Protein AF-0000000072985919 (afdb_homodimer)

Secondary structure (DSSP, 8-state):
-HHHHHHHHTTPPP-B-S--EEEEEEEEEEE-TTS-EEEEEEEEPTT-SSSTT-EE-SEEEPPTT--HHHHHHHHHHHHHT--GGGEEEEEE--BEE-TTSEEEEEEEEEE-S------TTTEEEEEEEEHHHHHH-PPEEEEEEEEEE--TT--GGGSTTGGG-----EEEEEEEEEETTEEEEHHHHHHHHHHHHHHHHHHTTT-/-HHHHHHHHTTPPP-B-S--EEEEEEEEEEE-TTS-EEEEEEEEPTT-SSSTT-EE-SEEEPPTT--HHHHHHHHHHHHHT--GGGEEEEEE--BEE-TTSEEEEEEEEEE-S------TTTEEEEEEEEHHHHHH-PPEEEEEEEEEE--TT--GGGSTTGGG-----EEEEEEEEEETTEEEEHHHHHHHHHHHHHHHHHHTTT-

Sequence (414 aa):
MINDIKKIFENRENGILGNHERSAVVLFLCEDSKGELYIIFEVRALHLDHQPGDISLPGGKIEKNESPQQAATRESLEELNVDLENISIIGAMDCYVTPYNKIIYPFVGLIKDIDIKPNKDEVNHVFKVPLKFFMENEPKCYEVNIVSEFPEDFPYHLIIGGKDYNFSKGNLKQYFYQYNGYVIWGFTALIVKSFIEELKSKINNENMINDIKKIFENRENGILGNHERSAVVLFLCEDSKGELYIIFEVRALHLDHQPGDISLPGGKIEKNESPQQAATRESLEELNVDLENISIIGAMDCYVTPYNKIIYPFVGLIKDIDIKPNKDEVNHVFKVPLKFFMENEPKCYEVNIVSEFPEDFPYHLIIGGKDYNFSKGNLKQYFYQYNGYVIWGFTALIVKSFIEELKSKINNEN

InterPro domains:
  IPR000086 NUDIX hydrolase domain [PF00293] (22-126)
  IPR000086 NUDIX hydrolase domain [PS51462] (20-152)
  IPR015797 NUDIX hydrolase-like domain superfamily [SSF55811] (22-192)
  IPR020084 NUDIX hydrolase, conserved site [PS00893] (60-81)
  IPR045121 Coenzyme A pyrophosphatase [PTHR12992] (19-197)
  IPR045121 Coenzyme A pyrophosphatase [cd03426] (22-195)

Solvent-accessible surface area (backbone atoms only — not comparable to full-atom values): 22185 Å² total; per-residue (Å²): 107,67,66,59,51,43,67,61,25,52,78,45,84,63,54,70,53,76,83,58,51,48,30,10,27,32,52,30,34,28,49,51,96,87,66,51,49,24,38,49,36,30,26,27,17,70,84,44,87,72,64,40,52,41,46,35,53,43,35,38,69,45,55,91,96,47,52,56,67,55,23,18,51,51,32,31,33,57,44,38,54,51,59,73,87,44,47,46,78,51,26,53,45,44,26,37,72,49,58,43,40,33,34,40,42,37,26,37,25,40,32,62,77,62,91,74,60,46,32,62,90,57,22,61,47,72,52,72,45,51,46,63,55,60,74,73,44,81,56,51,76,46,68,24,37,30,40,74,46,71,47,91,80,56,66,38,88,70,41,78,62,32,89,69,40,86,73,80,57,20,70,42,81,37,27,39,40,77,55,98,88,43,57,38,36,48,72,46,28,46,53,51,51,51,50,48,51,53,48,52,60,55,53,52,69,72,100,108,67,66,59,51,41,66,62,24,52,80,46,84,62,53,70,52,78,83,58,53,47,32,9,27,34,51,30,34,28,52,49,97,85,66,50,47,23,38,49,37,30,28,28,16,68,84,44,87,74,66,39,53,40,45,34,52,44,34,38,68,46,55,90,97,48,52,56,67,55,24,18,49,51,32,31,34,57,42,39,52,52,60,74,89,42,46,45,76,49,25,52,46,44,26,36,73,49,60,43,40,33,34,41,40,37,26,36,26,40,32,61,76,63,92,75,58,47,32,62,90,57,22,61,47,72,51,70,46,52,45,62,55,60,75,74,42,82,57,51,76,46,68,25,39,30,41,76,47,71,47,93,82,57,66,38,89,70,40,77,64,31,88,69,42,87,71,82,58,20,71,43,79,37,26,40,40,76,55,96,88,42,58,36,35,48,71,47,28,45,53,52,50,52,52,48,50,53,48,51,57,53,54,54,68,73,98

Nearest PDB structures (foldseek):
  5t3p-assembly1_A  TM=7.786E-01  e=2.563E-15  Homo sapiens
  5qhg-assembly1_A  TM=8.136E-01  e=5.322E-14  Homo sapiens
  7ww5-assembly1_A  TM=6.938E-01  e=7.040E-08  Escherichia coli
  3grn-assembly1_A  TM=6.840E-01  e=2.605E-07  Methanosarcina mazei
  3gwy-assembly1_B  TM=6.407E-01  e=1.172E-05  Bacteroides fragilis NCTC 9343

Structure (mmCIF, N/CA/C/O backbone):
data_AF-0000000072985919-model_v1
#
loop_
_entity.id
_entity.type
_entity.pdbx_description
1 polymer 'Phosphohydrolase (MutT family protein)'
#
loop_
_atom_site.group_PDB
_atom_site.id
_atom_site.type_symbol
_atom_site.label_atom_id
_atom_site.label_alt_id
_atom_site.label_comp_id
_atom_site.label_asym_id
_atom_site.label_entity_id
_atom_site.label_seq_id
_atom_site.pdbx_PDB_ins_code
_atom_site.Cartn_x
_atom_site.Cartn_y
_atom_site.Cartn_z
_atom_site.occupancy
_atom_site.B_iso_or_equiv
_atom_site.auth_seq_id
_atom_site.auth_comp_id
_atom_site.auth_asym_id
_atom_site.auth_atom_id
_atom_site.pdbx_PDB_model_num
ATOM 1 N N . MET A 1 1 ? -18.359 26.969 3.893 1 87.31 1 MET A N 1
ATOM 2 C CA . MET A 1 1 ? -17.125 26.234 3.666 1 87.31 1 MET A CA 1
ATOM 3 C C . MET A 1 1 ? -17.062 24.969 4.527 1 87.31 1 MET A C 1
ATOM 5 O O . MET A 1 1 ? -16.984 23.859 4.004 1 87.31 1 MET A O 1
ATOM 9 N N . ILE A 1 2 ? -17.422 25.078 5.809 1 89.31 2 ILE A N 1
ATOM 10 C CA . ILE A 1 2 ? -17.359 23.938 6.703 1 89.31 2 ILE A CA 1
ATOM 11 C C . ILE A 1 2 ? -18.438 22.922 6.316 1 89.31 2 ILE A C 1
ATOM 13 O O . ILE A 1 2 ? -18.188 21.703 6.32 1 89.31 2 ILE A O 1
ATOM 17 N N . ASN A 1 3 ? -19.547 23.438 5.98 1 90.12 3 ASN A N 1
ATOM 18 C CA . ASN A 1 3 ? -20.641 22.547 5.574 1 90.12 3 ASN A CA 1
ATOM 19 C C . ASN A 1 3 ? -20.297 21.797 4.293 1 90.12 3 ASN A C 1
ATOM 21 O O . ASN A 1 3 ? -20.656 20.625 4.145 1 90.12 3 ASN A O 1
ATOM 25 N N . ASP A 1 4 ? -19.688 22.5 3.393 1 90.75 4 ASP A N 1
ATOM 26 C CA . ASP A 1 4 ? -19.234 21.875 2.156 1 90.75 4 ASP A CA 1
ATOM 27 C C . ASP A 1 4 ? -18.219 20.766 2.438 1 90.75 4 ASP A C 1
ATOM 29 O O . ASP A 1 4 ? -18.281 19.688 1.84 1 90.75 4 ASP A O 1
ATOM 33 N N . ILE A 1 5 ? -17.344 21.062 3.365 1 94.06 5 ILE A N 1
ATOM 34 C CA . ILE A 1 5 ? -16.297 20.109 3.729 1 94.06 5 ILE A CA 1
ATOM 35 C C . ILE A 1 5 ? -16.922 18.875 4.371 1 94.06 5 ILE A C 1
ATOM 37 O O . ILE A 1 5 ? -16.547 17.75 4.051 1 94.06 5 ILE A O 1
ATOM 41 N N . LYS A 1 6 ? -17.922 19.078 5.246 1 93.75 6 LYS A N 1
ATOM 42 C CA . LYS A 1 6 ? -18.641 17.969 5.871 1 93.75 6 LYS A CA 1
ATOM 43 C C . LYS A 1 6 ? -19.328 17.109 4.824 1 93.75 6 LYS A C 1
ATOM 45 O O . LYS A 1 6 ? -19.234 15.875 4.879 1 93.75 6 LYS A O 1
ATOM 50 N N . LYS A 1 7 ? -19.891 17.734 3.9 1 92 7 LYS A N 1
ATOM 51 C CA . LYS A 1 7 ? -20.594 17.016 2.84 1 92 7 LYS A CA 1
ATOM 52 C C . LYS A 1 7 ? -19.625 16.141 2.029 1 92 7 LYS A C 1
ATOM 54 O O . LYS A 1 7 ? -19.984 15.047 1.605 1 92 7 LYS A O 1
ATOM 59 N N . ILE A 1 8 ? -18.469 16.641 1.835 1 92.12 8 ILE A N 1
ATOM 60 C CA . ILE A 1 8 ? -17.484 15.977 0.984 1 92.12 8 ILE A CA 1
ATOM 61 C C . ILE A 1 8 ? -16.906 14.773 1.713 1 92.12 8 ILE A C 1
ATOM 63 O O . ILE A 1 8 ? -16.688 13.719 1.108 1 92.12 8 ILE A O 1
ATOM 67 N N . PHE A 1 9 ? -16.719 14.773 3.066 1 94.06 9 PHE A N 1
ATOM 68 C CA . PHE A 1 9 ? -15.852 13.797 3.723 1 94.06 9 PHE A CA 1
ATOM 69 C C . PHE A 1 9 ? -16.656 12.93 4.691 1 94.06 9 PHE A C 1
ATOM 71 O O . PHE A 1 9 ? -16.172 11.883 5.129 1 94.06 9 PHE A O 1
ATOM 78 N N . GLU A 1 10 ? -17.781 13.25 5.219 1 90.06 10 GLU A N 1
ATOM 79 C CA . GLU A 1 10 ? -18.547 12.523 6.23 1 90.06 10 GLU A CA 1
ATOM 80 C C . GLU A 1 10 ? -18.891 11.117 5.754 1 90.06 10 GLU A C 1
ATOM 82 O O . GLU A 1 10 ? -18.812 10.156 6.523 1 90.06 10 GLU A O 1
ATOM 87 N N . ASN A 1 11 ? -19.281 10.891 4.535 1 84 11 ASN A N 1
ATOM 88 C CA . ASN A 1 11 ? -19.719 9.578 4.07 1 84 11 ASN A CA 1
ATOM 89 C C . ASN A 1 11 ? -18.984 9.164 2.793 1 84 11 ASN A C 1
ATOM 91 O O . ASN A 1 11 ? -19.547 8.453 1.959 1 84 11 ASN A O 1
ATOM 95 N N . ARG A 1 12 ? -17.859 9.578 2.84 1 85.19 12 ARG A N 1
ATOM 96 C CA . ARG A 1 12 ? -17.109 9.336 1.621 1 85.19 12 ARG A CA 1
ATOM 97 C C . ARG A 1 12 ? -16.469 7.945 1.639 1 85.19 12 ARG A C 1
ATOM 99 O O . ARG A 1 12 ? -15.984 7.492 2.676 1 85.19 12 ARG A O 1
ATOM 106 N N . GLU A 1 13 ? -16.656 7.184 0.578 1 84.25 13 GLU A N 1
ATOM 107 C CA . GLU A 1 13 ? -15.867 5.973 0.402 1 84.25 13 GLU A CA 1
ATOM 108 C C . GLU A 1 13 ? -14.406 6.305 0.142 1 84.25 13 GLU A C 1
ATOM 110 O O . GLU A 1 13 ? -14.086 7.082 -0.761 1 84.25 1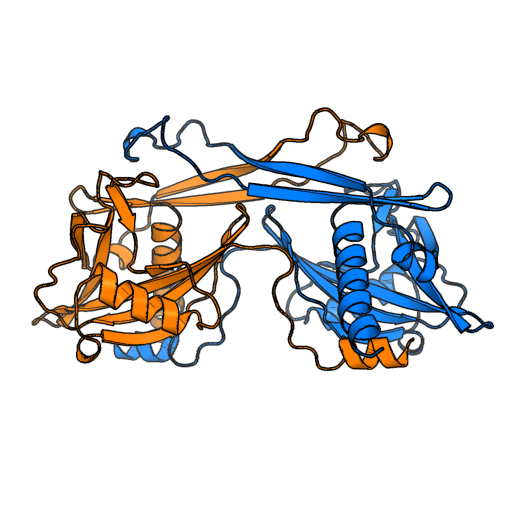3 GLU A O 1
ATOM 115 N N . ASN A 1 14 ? -13.578 5.77 0.974 1 87.62 14 ASN A N 1
ATOM 116 C CA . ASN A 1 14 ? -12.156 6.098 0.881 1 87.62 14 ASN A CA 1
ATOM 117 C C . ASN A 1 14 ? -11.406 5.098 0.012 1 87.62 14 ASN A C 1
ATOM 119 O O . ASN A 1 14 ? -11.773 3.922 -0.046 1 87.62 14 ASN A O 1
ATOM 123 N N . GLY A 1 15 ? -10.516 5.586 -0.726 1 93.62 15 GLY A N 1
ATOM 124 C CA . GLY A 1 15 ? -9.656 4.781 -1.573 1 93.62 15 GLY A CA 1
ATOM 125 C C . GLY A 1 15 ? -8.18 4.969 -1.269 1 93.62 15 GLY A C 1
ATOM 126 O O . GLY A 1 15 ? -7.797 5.172 -0.114 1 93.62 15 GLY A O 1
ATOM 127 N N . ILE A 1 16 ? -7.379 4.668 -2.236 1 95.75 16 ILE A N 1
ATOM 128 C CA . ILE A 1 16 ? -5.934 4.809 -2.127 1 95.75 16 ILE A CA 1
ATOM 129 C C . ILE A 1 16 ? -5.477 6.066 -2.859 1 95.75 16 ILE A C 1
ATOM 131 O O . ILE A 1 16 ? -5.824 6.277 -4.023 1 95.75 16 ILE A O 1
ATOM 135 N N . LEU A 1 17 ? -4.758 6.91 -2.158 1 95.56 17 LEU A N 1
ATOM 136 C CA . LEU A 1 17 ? -4.254 8.164 -2.707 1 95.56 17 LEU A CA 1
ATOM 137 C C . LEU A 1 17 ? -3.172 7.91 -3.75 1 95.56 17 LEU A C 1
ATOM 139 O O . LEU A 1 17 ? -2.385 6.969 -3.617 1 95.56 17 LEU A O 1
ATOM 143 N N . GLY A 1 18 ? -3.129 8.82 -4.766 1 93.06 18 GLY A N 1
ATOM 144 C CA . GLY A 1 18 ? -2.07 8.773 -5.762 1 93.06 18 GLY A CA 1
ATOM 145 C C . GLY A 1 18 ? -2.555 8.328 -7.129 1 93.06 18 GLY A C 1
ATOM 146 O O . GLY A 1 18 ? -3.678 7.84 -7.266 1 93.06 18 GLY A O 1
ATOM 147 N N . ASN A 1 19 ? -1.732 8.547 -8.102 1 93.06 19 ASN A N 1
ATOM 148 C CA . ASN A 1 19 ? -1.993 8.094 -9.461 1 93.06 19 ASN A CA 1
ATOM 149 C C . ASN A 1 19 ? -1.329 6.746 -9.734 1 93.06 19 ASN A C 1
ATOM 151 O O . ASN A 1 19 ? -0.104 6.66 -9.836 1 93.06 19 ASN A O 1
ATOM 155 N N . HIS A 1 20 ? -2.148 5.723 -9.852 1 96.88 20 HIS A N 1
ATOM 156 C CA . HIS A 1 20 ? -1.635 4.367 -10.039 1 96.88 20 HIS A CA 1
ATOM 157 C C . HIS A 1 20 ? -2.174 3.75 -11.328 1 96.88 20 HIS A C 1
ATOM 159 O O . HIS A 1 20 ? -3.34 3.949 -11.672 1 96.88 20 HIS A O 1
ATOM 165 N N . GLU A 1 21 ? -1.284 3.074 -12.039 1 97.06 21 GLU A N 1
ATOM 166 C CA . GLU A 1 21 ? -1.782 2.1 -13.008 1 97.06 21 GLU A CA 1
ATOM 167 C C . GLU A 1 21 ? -2.42 0.904 -12.305 1 97.06 21 GLU A C 1
ATOM 169 O O . GLU A 1 21 ? -1.917 0.437 -11.281 1 97.06 21 GLU A O 1
ATOM 174 N N . ARG A 1 22 ? -3.518 0.485 -12.844 1 97.88 22 ARG A N 1
ATOM 175 C CA . ARG A 1 22 ? -4.242 -0.608 -12.203 1 97.88 22 ARG A CA 1
ATOM 176 C C . ARG A 1 22 ? -4.316 -1.826 -13.117 1 97.88 22 ARG A C 1
ATOM 178 O O . ARG A 1 22 ? -4.586 -1.694 -14.312 1 97.88 22 ARG A O 1
ATOM 185 N N . SER A 1 23 ? -4.023 -2.975 -12.539 1 98.19 23 SER A N 1
ATOM 186 C CA . SER A 1 23 ? -4.125 -4.242 -13.258 1 98.19 23 SER A CA 1
ATOM 187 C C . SER A 1 23 ? -4.836 -5.297 -12.414 1 98.19 23 SER A C 1
ATOM 189 O O . SER A 1 23 ? -4.879 -5.191 -11.188 1 98.19 23 SER A O 1
ATOM 191 N N . ALA A 1 24 ? -5.43 -6.223 -13.062 1 98.5 24 ALA A N 1
ATOM 192 C CA . ALA A 1 24 ? -6.082 -7.359 -12.406 1 98.5 24 ALA A CA 1
ATOM 193 C C . ALA A 1 24 ? -5.562 -8.68 -12.961 1 98.5 24 ALA A C 1
ATOM 195 O O . ALA A 1 24 ? -5.309 -8.797 -14.164 1 98.5 24 ALA A O 1
ATOM 196 N N . VAL A 1 25 ? -5.395 -9.648 -12.016 1 98.62 25 VAL A N 1
ATOM 197 C CA . VAL A 1 25 ? -4.898 -10.961 -12.414 1 98.62 25 VAL A CA 1
ATOM 198 C C . VAL A 1 25 ? -5.73 -12.055 -11.742 1 98.62 25 VAL A C 1
ATOM 200 O O . VAL A 1 25 ? -6.422 -11.797 -10.758 1 98.62 25 VAL A O 1
ATOM 203 N N . VAL A 1 26 ? -5.684 -13.25 -12.281 1 98.75 26 VAL A N 1
ATOM 204 C CA . VAL A 1 26 ? -6.434 -14.359 -11.703 1 98.75 26 VAL A CA 1
ATOM 205 C C . VAL A 1 26 ? -5.504 -15.555 -11.484 1 98.75 26 VAL A C 1
ATOM 207 O O . VAL A 1 26 ? -4.816 -15.992 -12.414 1 98.75 26 VAL A O 1
ATOM 210 N N . LEU A 1 27 ? -5.375 -15.93 -10.25 1 98.62 27 LEU A N 1
ATOM 211 C CA . LEU A 1 27 ? -4.797 -17.234 -9.938 1 98.62 27 LEU A CA 1
ATOM 212 C C . LEU A 1 27 ? -5.801 -18.359 -10.203 1 98.62 27 LEU A C 1
ATOM 214 O O . LEU A 1 27 ? -6.645 -18.641 -9.352 1 98.62 27 LEU A O 1
ATOM 218 N N . PHE A 1 28 ? -5.703 -19.016 -11.367 1 98.44 28 PHE A N 1
ATOM 219 C CA . PHE A 1 28 ? -6.645 -20.062 -11.75 1 98.44 28 PHE A CA 1
ATOM 220 C C . PHE A 1 28 ? -6.203 -21.406 -11.195 1 98.44 28 PHE A C 1
ATOM 222 O O . PHE A 1 28 ? -5.066 -21.828 -11.414 1 98.44 28 PHE A O 1
ATOM 229 N N . LEU A 1 29 ? -7.098 -22.047 -10.562 1 98 29 LEU A N 1
ATOM 230 C CA . LEU A 1 29 ? -6.938 -23.438 -10.148 1 98 29 LEU A CA 1
ATOM 231 C C . LEU A 1 29 ? -7.648 -24.375 -11.117 1 98 29 LEU A C 1
ATOM 233 O O . LEU A 1 29 ? -8.75 -24.078 -11.594 1 98 29 LEU A O 1
ATOM 237 N N . CYS A 1 30 ? -7.027 -25.391 -11.422 1 96.69 30 CYS A N 1
ATOM 238 C CA . CYS A 1 30 ? -7.633 -26.453 -12.219 1 96.69 30 CYS A CA 1
ATOM 239 C C . CYS A 1 30 ? -7.441 -27.812 -11.547 1 96.69 30 CYS A C 1
ATOM 241 O O . CYS A 1 30 ? -6.375 -28.094 -11.008 1 96.69 30 CYS A O 1
ATOM 243 N N . GLU A 1 31 ? -8.438 -28.547 -11.539 1 94.19 31 GLU A N 1
ATOM 244 C CA . GLU A 1 31 ? -8.406 -29.891 -10.961 1 94.19 31 GLU A CA 1
ATOM 245 C C . GLU A 1 31 ? -8.32 -30.953 -12.047 1 94.19 31 GLU A C 1
ATOM 247 O O . GLU A 1 31 ? -9.086 -30.938 -13.016 1 94.19 31 GLU A O 1
ATOM 252 N N . ASP A 1 32 ? -7.379 -31.859 -11.883 1 91.44 32 ASP A N 1
ATOM 253 C CA . ASP A 1 32 ? -7.285 -32.938 -12.867 1 91.44 32 ASP A CA 1
ATOM 254 C C . ASP A 1 32 ? -8.242 -34.062 -12.531 1 91.44 32 ASP A C 1
ATOM 256 O O . ASP A 1 32 ? -9.062 -33.969 -11.617 1 91.44 32 ASP A O 1
ATOM 260 N N . SER A 1 33 ? -8.172 -35.156 -13.312 1 90.19 33 SER A N 1
ATOM 261 C CA . SER A 1 33 ? -9.109 -36.281 -13.188 1 90.19 33 SER A CA 1
ATOM 262 C C . SER A 1 33 ? -8.914 -37 -11.867 1 90.19 33 SER A C 1
ATOM 264 O O . SER A 1 33 ? -9.82 -37.688 -11.398 1 90.19 33 SER A O 1
ATOM 266 N N . LYS A 1 34 ? -7.711 -36.938 -11.227 1 92.19 34 LYS A N 1
ATOM 267 C CA . LYS A 1 34 ? -7.406 -37.625 -9.977 1 92.19 34 LYS A CA 1
ATOM 268 C C . LYS A 1 34 ? -7.707 -36.719 -8.773 1 92.19 34 LYS A C 1
ATOM 270 O O . LYS A 1 34 ? -7.48 -37.125 -7.625 1 92.19 34 LYS A O 1
ATOM 275 N N . GLY A 1 35 ? -8.148 -35.531 -9.078 1 90.81 35 GLY A N 1
ATOM 276 C CA . GLY A 1 35 ? -8.5 -34.625 -7.996 1 90.81 35 GLY A CA 1
ATOM 277 C C . GLY A 1 35 ? -7.352 -33.719 -7.547 1 90.81 35 GLY A C 1
ATOM 278 O O . GLY A 1 35 ? -7.469 -33 -6.562 1 90.81 35 GLY A O 1
ATOM 279 N N . GLU A 1 36 ? -6.242 -33.812 -8.25 1 94.5 36 GLU A N 1
ATOM 280 C CA . GLU A 1 36 ? -5.098 -32.969 -7.926 1 94.5 36 GLU A CA 1
ATOM 281 C C . GLU A 1 36 ? -5.289 -31.562 -8.453 1 94.5 36 GLU A C 1
ATOM 283 O O . GLU A 1 36 ? -5.766 -31.359 -9.57 1 94.5 36 GLU A O 1
ATOM 288 N N . LEU A 1 37 ? -4.988 -30.562 -7.59 1 96.94 37 LEU A N 1
ATOM 289 C CA . LEU A 1 37 ? -5.16 -29.156 -7.957 1 96.94 37 LEU A CA 1
ATOM 290 C C . LEU A 1 37 ? -3.859 -28.578 -8.508 1 96.94 37 LEU A C 1
ATOM 292 O O . LEU A 1 37 ? -2.777 -28.875 -7.992 1 96.94 37 LEU A O 1
ATOM 296 N N . TYR A 1 38 ? -3.965 -27.797 -9.562 1 98 38 TYR A N 1
ATOM 297 C CA . TYR A 1 38 ? -2.844 -27.109 -10.195 1 98 38 TYR A CA 1
ATOM 298 C C . TYR A 1 38 ? -3.123 -25.609 -10.312 1 98 38 TYR A C 1
ATOM 300 O O . TYR A 1 38 ? -4.281 -25.188 -10.336 1 98 38 TYR A O 1
ATOM 308 N N . ILE A 1 39 ? -2.109 -24.766 -10.305 1 98.5 39 ILE A N 1
ATOM 309 C CA . ILE A 1 39 ? -2.193 -23.359 -10.664 1 98.5 39 ILE A CA 1
ATOM 310 C C . ILE A 1 39 ? -1.722 -23.156 -12.102 1 98.5 39 ILE A C 1
ATOM 312 O O . ILE A 1 39 ? -0.691 -23.703 -12.5 1 98.5 39 ILE A O 1
ATOM 316 N N . ILE A 1 40 ? -2.428 -22.375 -12.883 1 98 40 ILE A N 1
ATOM 317 C CA . ILE A 1 40 ? -2.105 -22.141 -14.281 1 98 40 ILE A CA 1
ATOM 318 C C . ILE A 1 40 ? -1.254 -20.875 -14.406 1 98 40 ILE A C 1
ATOM 320 O O . ILE A 1 40 ? -1.564 -19.844 -13.805 1 98 40 ILE A O 1
ATOM 324 N N . PHE A 1 41 ? -0.17 -20.969 -15.219 1 98.44 41 PHE A N 1
ATOM 325 C CA . PHE A 1 41 ? 0.708 -19.844 -15.492 1 98.44 41 PHE A CA 1
ATOM 326 C C . PHE A 1 41 ? 0.851 -19.625 -17 1 98.44 41 PHE A C 1
ATOM 328 O O . PHE A 1 41 ? 0.625 -20.547 -17.781 1 98.44 41 PHE A O 1
ATOM 335 N N . GLU A 1 42 ? 1.134 -18.406 -17.312 1 97.81 42 GLU A N 1
ATOM 336 C CA . GLU A 1 42 ? 1.448 -18.031 -18.703 1 97.81 42 GLU A CA 1
ATOM 337 C C . GLU A 1 42 ? 2.904 -17.609 -18.828 1 97.81 42 GLU A C 1
ATOM 339 O O . GLU A 1 42 ? 3.451 -16.953 -17.938 1 97.81 42 GLU A O 1
ATOM 344 N N . VAL A 1 43 ? 3.557 -17.984 -19.938 1 96.62 43 VAL A N 1
ATOM 345 C CA . VAL A 1 43 ? 4.836 -17.406 -20.344 1 96.62 43 VAL A CA 1
ATOM 346 C C . VAL A 1 43 ? 4.602 -16.328 -21.406 1 96.62 43 VAL A C 1
ATOM 348 O O . VAL A 1 43 ? 4.02 -16.609 -22.453 1 96.62 43 VAL A O 1
ATOM 351 N N . ARG A 1 44 ? 4.992 -15.117 -21.031 1 93.38 44 ARG A N 1
ATOM 352 C CA . ARG A 1 44 ? 4.781 -14.008 -21.953 1 93.38 44 ARG A CA 1
ATOM 353 C C . ARG A 1 44 ? 5.562 -14.211 -23.25 1 93.38 44 ARG A C 1
ATOM 355 O O . ARG A 1 44 ? 6.688 -14.727 -23.219 1 93.38 44 ARG A O 1
ATOM 362 N N . ALA A 1 45 ? 4.957 -13.758 -24.328 1 89.12 45 ALA A N 1
ATOM 363 C CA . ALA A 1 45 ? 5.609 -13.906 -25.625 1 89.12 45 ALA A CA 1
ATOM 364 C C . ALA A 1 45 ? 6.953 -13.188 -25.656 1 89.12 45 ALA A C 1
ATOM 366 O O . ALA A 1 45 ? 7.117 -12.148 -25.016 1 89.12 45 ALA A O 1
ATOM 367 N N . LEU A 1 46 ? 7.863 -13.68 -26.422 1 85.25 46 LEU A N 1
ATOM 368 C CA . LEU A 1 46 ? 9.242 -13.219 -26.422 1 85.25 46 LEU A CA 1
ATOM 369 C C . LEU A 1 46 ? 9.375 -11.906 -27.188 1 85.25 46 LEU A C 1
ATOM 371 O O . LEU A 1 46 ? 10.344 -11.172 -27.016 1 85.25 46 LEU A O 1
ATOM 375 N N . HIS A 1 47 ? 8.391 -11.625 -28.031 1 84.25 47 HIS A N 1
ATOM 376 C CA . HIS A 1 47 ? 8.492 -10.445 -28.891 1 84.25 47 HIS A CA 1
ATOM 377 C C . HIS A 1 47 ? 7.957 -9.203 -28.188 1 84.25 47 HIS A C 1
ATOM 379 O O . HIS A 1 47 ? 8.07 -8.086 -28.703 1 84.25 47 HIS A O 1
ATOM 385 N N . LEU A 1 48 ? 7.434 -9.453 -27.078 1 81.5 48 LEU A N 1
ATOM 386 C CA . LEU A 1 48 ? 6.875 -8.32 -26.344 1 81.5 48 LEU A CA 1
ATOM 387 C C . LEU A 1 48 ? 7.98 -7.402 -25.844 1 81.5 48 LEU A C 1
ATOM 389 O O . LEU A 1 48 ? 9.078 -7.859 -25.516 1 81.5 48 LEU A O 1
ATOM 393 N N . ASP A 1 49 ? 7.641 -6.203 -25.75 1 75 49 ASP A N 1
ATOM 394 C CA . ASP A 1 49 ? 8.594 -5.188 -25.312 1 75 49 ASP A CA 1
ATOM 395 C C . ASP A 1 49 ? 8.789 -5.238 -23.797 1 75 49 ASP A C 1
ATOM 397 O O . ASP A 1 49 ? 9.898 -5.016 -23.312 1 75 49 ASP A O 1
ATOM 401 N N . HIS A 1 50 ? 7.738 -5.547 -23.188 1 78.12 50 HIS A N 1
ATOM 402 C CA . HIS A 1 50 ? 7.805 -5.504 -21.734 1 78.12 50 HIS A CA 1
ATOM 403 C C . HIS A 1 50 ? 7.797 -6.91 -21.141 1 78.12 50 HIS A C 1
ATOM 405 O O . HIS A 1 50 ? 6.852 -7.672 -21.359 1 78.12 50 HIS A O 1
ATOM 411 N N . GLN A 1 51 ? 8.891 -7.289 -20.422 1 85.38 51 GLN A N 1
ATOM 412 C CA . GLN A 1 51 ? 9.062 -8.531 -19.672 1 85.38 51 GLN A CA 1
ATOM 413 C C . GLN A 1 51 ? 8.867 -9.75 -20.578 1 85.38 51 GLN A C 1
ATOM 415 O O . GLN A 1 51 ? 8.078 -10.641 -20.25 1 85.38 51 GLN A O 1
ATOM 420 N N . PRO A 1 52 ? 9.656 -9.805 -21.625 1 85 52 PRO A N 1
ATOM 421 C CA . PRO A 1 52 ? 9.555 -10.961 -22.516 1 85 52 PRO A CA 1
ATOM 422 C C . PRO A 1 52 ? 9.953 -12.266 -21.828 1 85 52 PRO A C 1
ATOM 424 O O . PRO A 1 52 ? 11.016 -12.344 -21.219 1 85 52 PRO A O 1
ATOM 427 N N . GLY A 1 53 ? 9.039 -13.211 -21.938 1 90.38 53 GLY A N 1
ATOM 428 C CA . GLY A 1 53 ? 9.352 -14.547 -21.438 1 90.38 53 GLY A CA 1
ATOM 429 C C . GLY A 1 53 ? 9.102 -14.703 -19.953 1 90.38 53 GLY A C 1
ATOM 430 O O . GLY A 1 53 ? 9.258 -15.789 -19.406 1 90.38 53 GLY A O 1
ATOM 431 N N . ASP A 1 54 ? 8.734 -13.602 -19.328 1 94 54 ASP A N 1
ATOM 432 C CA . ASP A 1 54 ? 8.414 -13.688 -17.906 1 94 54 ASP A CA 1
ATOM 433 C C . ASP A 1 54 ? 7.184 -14.555 -17.672 1 94 54 ASP A C 1
ATOM 435 O O . ASP A 1 54 ? 6.301 -14.641 -18.531 1 94 54 ASP A O 1
ATOM 439 N N . ILE A 1 55 ? 7.16 -15.25 -16.625 1 97.38 55 ILE A N 1
ATOM 440 C CA . ILE A 1 55 ? 6.012 -16.047 -16.219 1 97.38 55 ILE A CA 1
ATOM 441 C C . ILE A 1 55 ? 5.02 -15.18 -15.445 1 97.38 55 ILE A C 1
ATOM 443 O O . ILE A 1 55 ? 5.414 -14.375 -14.594 1 97.38 55 ILE A O 1
ATOM 447 N N . SER A 1 56 ? 3.76 -15.281 -15.773 1 97.69 56 SER A N 1
ATOM 448 C CA . SER A 1 56 ? 2.744 -14.453 -15.125 1 97.69 56 SER A CA 1
ATOM 449 C C . SER A 1 56 ? 1.438 -15.219 -14.953 1 97.69 56 SER A C 1
ATOM 451 O O . SER A 1 56 ? 1.286 -16.328 -15.469 1 97.69 56 SER A O 1
ATOM 453 N N . LEU A 1 57 ? 0.552 -14.695 -14.148 1 98.56 57 LEU A N 1
ATOM 454 C CA . LEU A 1 57 ? -0.851 -15.086 -14.094 1 98.56 57 LEU A CA 1
ATOM 455 C C . LEU A 1 57 ? -1.655 -14.383 -15.18 1 98.56 57 LEU A C 1
ATOM 457 O O . LEU A 1 57 ? -1.304 -13.273 -15.602 1 98.56 57 LEU A O 1
ATOM 461 N N . PRO A 1 58 ? -2.693 -15.047 -15.68 1 98.12 58 PRO A N 1
ATOM 462 C CA . PRO A 1 58 ? -3.557 -14.336 -16.625 1 98.12 58 PRO A CA 1
ATOM 463 C C . PRO A 1 58 ? -4.098 -13.023 -16.047 1 98.12 58 PRO A C 1
ATOM 465 O O . PRO A 1 58 ? -4.457 -12.961 -14.875 1 98.12 58 PRO A O 1
ATOM 468 N N . GLY A 1 59 ? -4.156 -12.023 -16.812 1 97.38 59 GLY A N 1
ATOM 469 C CA . GLY A 1 59 ? -4.617 -10.719 -16.375 1 97.38 59 GLY A CA 1
ATOM 470 C C . GLY A 1 59 ? -4.086 -9.578 -17.219 1 97.38 59 GLY A C 1
ATOM 471 O O . GLY A 1 59 ? -3.482 -9.812 -18.266 1 97.38 59 GLY A O 1
ATOM 472 N N . GLY A 1 60 ? -4.344 -8.391 -16.797 1 96.81 60 GLY A N 1
ATOM 473 C CA . GLY A 1 60 ? -3.912 -7.219 -17.547 1 96.81 60 GLY A CA 1
ATOM 474 C C . GLY A 1 60 ? -4.43 -5.914 -16.969 1 96.81 60 GLY A C 1
ATOM 475 O O . GLY A 1 60 ? -4.973 -5.895 -15.852 1 96.81 60 GLY A O 1
ATOM 476 N N . LYS A 1 61 ? -4.23 -4.887 -17.781 1 97.12 61 LYS A N 1
ATOM 477 C CA . LYS A 1 61 ? -4.594 -3.539 -17.359 1 97.12 61 LYS A CA 1
ATOM 478 C C . LYS A 1 61 ? -6.109 -3.387 -17.25 1 97.12 61 LYS A C 1
ATOM 480 O O . LYS A 1 61 ? -6.852 -3.91 -18.078 1 97.12 61 LYS A O 1
ATOM 485 N N . ILE A 1 62 ? -6.531 -2.709 -16.219 1 98.19 62 ILE A N 1
ATOM 486 C CA . ILE A 1 62 ? -7.941 -2.373 -16.062 1 98.19 62 ILE A CA 1
ATOM 487 C C . ILE A 1 62 ? -8.289 -1.18 -16.938 1 98.19 62 ILE A C 1
ATOM 489 O O . ILE A 1 62 ? -7.656 -0.126 -16.859 1 98.19 62 ILE A O 1
ATOM 493 N N . GLU A 1 63 ? -9.219 -1.355 -17.797 1 96.31 63 GLU A N 1
ATOM 494 C CA . GLU A 1 63 ? -9.656 -0.282 -18.688 1 96.31 63 GLU A CA 1
ATOM 495 C C . GLU A 1 63 ? -10.664 0.63 -18 1 96.31 63 GLU A C 1
ATOM 497 O O . GLU A 1 63 ? -11.172 0.301 -16.922 1 96.31 63 GLU A O 1
ATOM 502 N N . LYS A 1 64 ? -10.977 1.741 -18.719 1 91.94 64 LYS A N 1
ATOM 503 C CA . LYS A 1 64 ? -11.914 2.713 -18.156 1 91.94 64 LYS A CA 1
ATOM 504 C C . LYS A 1 64 ? -13.305 2.1 -17.984 1 91.94 64 LYS A C 1
ATOM 506 O O . LYS A 1 64 ? -13.773 1.354 -18.844 1 91.94 64 LYS A O 1
ATOM 511 N N . ASN A 1 65 ? -13.969 2.242 -16.812 1 91.81 65 ASN A N 1
ATOM 512 C CA . ASN A 1 65 ? -15.344 1.873 -16.516 1 91.81 65 ASN A CA 1
ATOM 513 C C . ASN A 1 65 ? -15.492 0.368 -16.312 1 91.81 65 ASN A C 1
ATOM 515 O O . ASN A 1 65 ? -16.547 -0.2 -16.594 1 91.81 65 ASN A O 1
ATOM 519 N N . GLU A 1 66 ? -14.438 -0.3 -16.109 1 95.44 66 GLU A N 1
ATOM 520 C CA . GLU A 1 66 ? -14.547 -1.715 -15.766 1 95.44 66 GLU A CA 1
ATOM 521 C C . GLU A 1 66 ? -14.039 -1.982 -14.352 1 95.44 66 GLU A C 1
ATOM 523 O O . GLU A 1 66 ? -13.102 -1.327 -13.891 1 95.44 66 GLU A O 1
ATOM 528 N N . SER A 1 67 ? -14.711 -2.854 -13.648 1 97 67 SER A N 1
ATOM 529 C CA . SER A 1 67 ? -14.227 -3.307 -12.352 1 97 67 SER A CA 1
ATOM 530 C C . SER A 1 67 ? -13.008 -4.207 -12.5 1 97 67 SER A C 1
ATOM 532 O O . SER A 1 67 ? -12.758 -4.75 -13.578 1 97 67 SER A O 1
ATOM 534 N N . PRO A 1 68 ? -12.227 -4.324 -11.43 1 97.38 68 PRO A N 1
ATOM 535 C CA . PRO A 1 68 ? -11.086 -5.234 -11.484 1 97.38 68 PRO A CA 1
ATOM 536 C C . PRO A 1 68 ? -11.477 -6.652 -11.898 1 97.38 68 PRO A C 1
ATOM 538 O O . PRO A 1 68 ? -10.773 -7.281 -12.695 1 97.38 68 PRO A O 1
ATOM 541 N N . GLN A 1 69 ? -12.578 -7.109 -11.383 1 97.25 69 GLN A N 1
ATOM 542 C CA . GLN A 1 69 ? -12.992 -8.469 -11.711 1 97.25 69 GLN A CA 1
ATOM 543 C C . GLN A 1 69 ? -13.352 -8.586 -13.195 1 97.25 69 GLN A C 1
ATOM 545 O O . GLN A 1 69 ? -13.055 -9.594 -13.828 1 97.25 69 GLN A O 1
ATOM 550 N N . GLN A 1 70 ? -14.023 -7.609 -13.711 1 97.88 70 GLN A N 1
ATOM 551 C CA . GLN A 1 70 ? -14.359 -7.59 -15.125 1 97.88 70 GLN A CA 1
ATOM 552 C C . GLN A 1 70 ? -13.102 -7.617 -15.992 1 97.88 70 GLN A C 1
ATOM 554 O O . GLN A 1 70 ? -13.039 -8.336 -16.984 1 97.88 70 GLN A O 1
ATOM 559 N N . ALA A 1 71 ? -12.125 -6.781 -15.602 1 98.06 71 ALA A N 1
ATOM 560 C CA . ALA A 1 71 ? -10.852 -6.738 -16.328 1 98.06 71 ALA A CA 1
ATOM 561 C C . ALA A 1 71 ? -10.148 -8.094 -16.281 1 98.06 71 ALA A C 1
ATOM 563 O O . ALA A 1 71 ? -9.641 -8.57 -17.297 1 98.06 71 ALA A O 1
ATOM 564 N N . ALA A 1 72 ? -10.086 -8.703 -15.094 1 97.62 72 ALA A N 1
ATOM 565 C CA . ALA A 1 72 ? -9.445 -10 -14.906 1 97.62 72 ALA A CA 1
ATOM 566 C C . ALA A 1 72 ? -10.086 -11.055 -15.805 1 97.62 72 ALA A C 1
ATOM 568 O O . ALA A 1 72 ? -9.383 -11.859 -16.422 1 97.62 72 ALA A O 1
ATOM 569 N N . THR A 1 73 ? -11.453 -11.016 -15.828 1 97.56 73 THR A N 1
ATOM 570 C CA . THR A 1 73 ? -12.188 -11.984 -16.641 1 97.56 73 THR A CA 1
ATOM 571 C C . THR A 1 73 ? -11.938 -11.742 -18.125 1 97.56 73 THR A C 1
ATOM 573 O O . THR A 1 73 ? -11.602 -12.672 -18.859 1 97.56 73 THR A O 1
ATOM 576 N N . ARG A 1 74 ? -12.07 -10.516 -18.516 1 97.56 74 ARG A N 1
ATOM 577 C CA . ARG A 1 74 ? -11.875 -10.172 -19.922 1 97.56 74 ARG A CA 1
ATOM 578 C C . ARG A 1 74 ? -10.484 -10.578 -20.391 1 97.56 74 ARG A C 1
ATOM 580 O O . ARG A 1 74 ? -10.336 -11.266 -21.406 1 97.56 74 ARG A O 1
ATOM 587 N N . GLU A 1 75 ? -9.453 -10.141 -19.688 1 97.56 75 GLU A N 1
ATOM 588 C CA . GLU A 1 75 ? -8.062 -10.422 -20.047 1 97.56 75 GLU A CA 1
ATOM 589 C C . GLU A 1 75 ? -7.797 -11.922 -20.062 1 97.56 75 GLU A C 1
ATOM 591 O O . GLU A 1 75 ? -7.031 -12.406 -20.906 1 97.56 75 GLU A O 1
ATOM 596 N N . SER A 1 76 ? -8.352 -12.648 -19.078 1 97.06 76 SER A N 1
ATOM 597 C CA . SER A 1 76 ? -8.172 -14.102 -19.031 1 97.06 76 SER A CA 1
ATOM 598 C C . SER A 1 76 ? -8.742 -14.766 -20.281 1 97.06 76 SER A C 1
ATOM 600 O O . SER A 1 76 ? -8.117 -15.664 -20.844 1 97.06 76 SER A O 1
ATOM 602 N N . LEU A 1 77 ? -9.977 -14.32 -20.672 1 97.25 77 LEU A N 1
ATOM 603 C CA . LEU A 1 77 ? -10.602 -14.859 -21.875 1 97.25 77 LEU A CA 1
ATOM 604 C C . LEU A 1 77 ? -9.75 -14.57 -23.109 1 97.25 77 LEU A C 1
ATOM 606 O O . LEU A 1 77 ? -9.547 -15.445 -23.953 1 97.25 77 LEU A O 1
ATOM 610 N N . GLU A 1 78 ? -9.195 -13.398 -23.203 1 96.81 78 GLU A N 1
ATOM 611 C CA . GLU A 1 78 ? -8.375 -12.984 -24.328 1 96.81 78 GLU A CA 1
ATOM 612 C C . GLU A 1 78 ? -7.051 -13.734 -24.359 1 96.81 78 GLU A C 1
ATOM 614 O O . GLU A 1 78 ? -6.637 -14.242 -25.406 1 96.81 78 GLU A O 1
ATOM 619 N N . GLU A 1 79 ? -6.379 -13.844 -23.266 1 97.25 79 GLU A N 1
ATOM 620 C CA . GLU A 1 79 ? -5.035 -14.406 -23.203 1 97.25 79 GLU A CA 1
ATOM 621 C C . GLU A 1 79 ? -5.07 -15.93 -23.297 1 97.25 79 GLU A C 1
ATOM 623 O O . GLU A 1 79 ? -4.234 -16.531 -23.969 1 97.25 79 GLU A O 1
ATOM 628 N N . LEU A 1 80 ? -6.055 -16.578 -22.594 1 96.62 80 LEU A N 1
ATOM 629 C CA . LEU A 1 80 ? -6.121 -18.031 -22.547 1 96.62 80 LEU A CA 1
ATOM 630 C C . LEU A 1 80 ? -6.961 -18.578 -23.703 1 96.62 80 LEU A C 1
ATOM 632 O O . LEU A 1 80 ? -6.914 -19.781 -23.984 1 96.62 80 LEU A O 1
ATOM 636 N N . ASN A 1 81 ? -7.66 -17.688 -24.375 1 96.12 81 ASN A N 1
ATOM 637 C CA . ASN A 1 81 ? -8.523 -18.094 -25.469 1 96.12 81 ASN A CA 1
ATOM 638 C C . ASN A 1 81 ? -9.516 -19.172 -25.047 1 96.12 81 ASN A C 1
ATOM 640 O O . ASN A 1 81 ? -9.594 -20.234 -25.672 1 96.12 81 ASN A O 1
ATOM 644 N N . VAL A 1 82 ? -10.227 -18.953 -23.984 1 95.38 82 VAL A N 1
ATOM 645 C CA . VAL A 1 82 ? -11.234 -19.859 -23.469 1 95.38 82 VAL A CA 1
ATOM 646 C C . VAL A 1 82 ? -12.586 -19.156 -23.391 1 95.38 82 VAL A C 1
ATOM 648 O O . VAL A 1 82 ? -12.648 -17.922 -23.453 1 95.38 82 VAL A O 1
ATOM 651 N N . ASP A 1 83 ? -13.586 -20 -23.234 1 94.75 83 ASP A N 1
ATOM 652 C CA . ASP A 1 83 ? -14.938 -19.438 -23.125 1 94.75 83 ASP A CA 1
ATOM 653 C C . ASP A 1 83 ? -15.281 -19.125 -21.672 1 94.75 83 ASP A C 1
ATOM 655 O O . ASP A 1 83 ? -14.75 -19.75 -20.75 1 94.75 83 ASP A O 1
ATOM 659 N N . LEU A 1 84 ? -16.141 -18.234 -21.531 1 94.81 84 LEU A N 1
ATOM 660 C CA . LEU A 1 84 ? -16.594 -17.766 -20.219 1 94.81 84 LEU A CA 1
ATOM 661 C C . LEU A 1 84 ? -17.109 -18.938 -19.375 1 94.81 84 LEU A C 1
ATOM 663 O O . LEU A 1 84 ? -16.938 -18.953 -18.156 1 94.81 84 LEU A O 1
ATOM 667 N N . GLU A 1 85 ? -17.688 -19.938 -19.938 1 95.56 85 GLU A N 1
ATOM 668 C CA . GLU A 1 85 ? -18.266 -21.062 -19.219 1 95.56 85 GLU A CA 1
ATOM 669 C C . GLU A 1 85 ? -17.188 -21.953 -18.609 1 95.56 85 GLU A C 1
ATOM 671 O O . GLU A 1 85 ? -17.469 -22.766 -17.734 1 95.56 85 GLU A O 1
ATOM 676 N N . ASN A 1 86 ? -16 -21.797 -19.062 1 96.19 86 ASN A N 1
ATOM 677 C CA . ASN A 1 86 ? -14.906 -22.656 -18.609 1 96.19 86 ASN A CA 1
ATOM 678 C C . ASN A 1 86 ? -14.18 -22.047 -17.406 1 96.19 86 ASN A C 1
ATOM 680 O O . ASN A 1 86 ? -13.266 -22.672 -16.859 1 96.19 86 ASN A O 1
ATOM 684 N N . ILE A 1 87 ? -14.625 -20.812 -17.031 1 96.88 87 ILE A N 1
ATOM 685 C CA . ILE A 1 87 ? -13.938 -20.203 -15.898 1 96.88 87 ILE A CA 1
ATOM 686 C C . ILE A 1 87 ? -14.969 -19.688 -14.891 1 96.88 87 ILE A C 1
ATOM 688 O O . ILE A 1 87 ? -16.125 -19.453 -15.242 1 96.88 87 ILE A O 1
ATOM 692 N N . SER A 1 88 ? -14.547 -19.656 -13.703 1 96.38 88 SER A N 1
ATOM 693 C CA . SER A 1 88 ? -15.32 -19.047 -12.625 1 96.38 88 SER A CA 1
ATOM 694 C C . SER A 1 88 ? -14.422 -18.359 -11.609 1 96.38 88 SER A C 1
ATOM 696 O O . SER A 1 88 ? -13.367 -18.891 -11.25 1 96.38 88 SER A O 1
ATOM 698 N N . ILE A 1 89 ? -14.852 -17.156 -11.195 1 96.44 89 ILE A N 1
ATOM 699 C CA . ILE A 1 89 ? -14.094 -16.422 -10.18 1 96.44 89 ILE A CA 1
ATOM 700 C C . ILE A 1 89 ? -14.641 -16.781 -8.797 1 96.44 89 ILE A C 1
ATOM 702 O O . ILE A 1 89 ? -15.836 -16.656 -8.547 1 96.44 89 ILE A O 1
ATOM 706 N N . ILE A 1 90 ? -13.766 -17.312 -7.891 1 96.75 90 ILE A N 1
ATOM 707 C CA . ILE A 1 90 ? -14.148 -17.641 -6.52 1 96.75 90 ILE A CA 1
ATOM 708 C C . ILE A 1 90 ? -14.25 -16.359 -5.691 1 96.75 90 ILE A C 1
ATOM 710 O O . ILE A 1 90 ? -15.25 -16.141 -5.012 1 96.75 90 ILE A O 1
ATOM 714 N N . GLY A 1 91 ? -13.141 -15.562 -5.707 1 96.62 91 GLY A N 1
ATOM 715 C CA . GLY A 1 91 ? -13.125 -14.32 -4.941 1 96.62 91 GLY A CA 1
ATOM 716 C C . GLY A 1 91 ? -11.805 -13.578 -5.051 1 96.62 91 GLY A C 1
ATOM 717 O O . GLY A 1 91 ? -10.867 -14.047 -5.699 1 96.62 91 GLY A O 1
ATOM 718 N N . ALA A 1 92 ? -11.812 -12.398 -4.418 1 97.25 92 ALA A N 1
ATOM 719 C CA . ALA A 1 92 ? -10.656 -11.508 -4.492 1 97.25 92 ALA A CA 1
ATOM 720 C C . ALA A 1 92 ? -9.656 -11.812 -3.381 1 97.25 92 ALA A C 1
ATOM 722 O O . ALA A 1 92 ? -10.047 -12.195 -2.275 1 97.25 92 ALA A O 1
ATOM 723 N N . MET A 1 93 ? -8.383 -11.672 -3.744 1 97.5 93 MET A N 1
ATOM 724 C CA . MET A 1 93 ? -7.324 -11.594 -2.742 1 97.5 93 MET A CA 1
ATOM 725 C C . MET A 1 93 ? -7.059 -10.141 -2.346 1 97.5 93 MET A C 1
ATOM 727 O O . MET A 1 93 ? -7.719 -9.227 -2.84 1 97.5 93 MET A O 1
ATOM 731 N N . ASP A 1 94 ? -6.18 -9.93 -1.338 1 97.38 94 ASP A N 1
ATOM 732 C CA . ASP A 1 94 ? -5.73 -8.578 -1.02 1 97.38 94 ASP A CA 1
ATOM 733 C C . ASP A 1 94 ? -5.023 -7.941 -2.211 1 97.38 94 ASP A C 1
ATOM 735 O O . ASP A 1 94 ? -4.266 -8.609 -2.922 1 97.38 94 ASP A O 1
ATOM 739 N N . CYS A 1 95 ? -5.293 -6.684 -2.465 1 97.94 95 CYS A N 1
ATOM 740 C CA . CYS A 1 95 ? -4.598 -6.012 -3.557 1 97.94 95 CYS A CA 1
ATOM 741 C C . CYS A 1 95 ? -3.166 -5.668 -3.16 1 97.94 95 CYS A C 1
ATOM 743 O O . CYS A 1 95 ? -2.854 -5.566 -1.974 1 97.94 95 CYS A O 1
ATOM 745 N N . TYR A 1 96 ? -2.352 -5.574 -4.113 1 98.19 96 TYR A N 1
ATOM 746 C CA . TYR A 1 96 ? -0.951 -5.234 -3.887 1 98.19 96 TYR A CA 1
ATOM 747 C C . TYR A 1 96 ? -0.615 -3.873 -4.484 1 98.19 96 TYR A C 1
ATOM 749 O O . TYR A 1 96 ? -0.695 -3.686 -5.699 1 98.19 96 TYR A O 1
ATOM 757 N N . VAL A 1 97 ? -0.335 -2.902 -3.596 1 98.19 97 VAL A N 1
ATOM 758 C CA . VAL A 1 97 ? 0.148 -1.594 -4.023 1 98.19 97 VAL A CA 1
ATOM 759 C C . VAL A 1 97 ? 1.673 -1.607 -4.105 1 98.19 97 VAL A C 1
ATOM 761 O O . VAL A 1 97 ? 2.357 -1.597 -3.08 1 98.19 97 VAL A O 1
ATOM 764 N N . THR A 1 98 ? 2.234 -1.575 -5.336 1 97.94 98 THR A N 1
ATOM 765 C CA . THR A 1 98 ? 3.676 -1.678 -5.539 1 97.94 98 THR A CA 1
ATOM 766 C C . THR A 1 98 ? 4.355 -0.34 -5.262 1 97.94 98 THR A C 1
ATOM 768 O O . THR A 1 98 ? 3.711 0.71 -5.301 1 97.94 98 THR A O 1
ATOM 771 N N . PRO A 1 99 ? 5.664 -0.357 -5.023 1 97.19 99 PRO A N 1
ATOM 772 C CA . PRO A 1 99 ? 6.391 0.908 -4.891 1 97.19 99 PRO A CA 1
ATOM 773 C C . PRO A 1 99 ? 6.535 1.65 -6.215 1 97.19 99 PRO A C 1
ATOM 775 O O . PRO A 1 99 ? 7.125 2.73 -6.262 1 97.19 99 PRO A O 1
ATOM 778 N N . TYR A 1 100 ? 5.988 1.134 -7.305 1 97.38 100 TYR A N 1
ATOM 779 C CA . TYR A 1 100 ? 6.254 1.645 -8.641 1 97.38 100 TYR A CA 1
ATOM 780 C C . TYR A 1 100 ? 4.992 2.223 -9.273 1 97.38 100 TYR A C 1
ATOM 782 O O . TYR A 1 100 ? 4.789 2.125 -10.484 1 97.38 100 TYR A O 1
ATOM 790 N N . ASN A 1 101 ? 4.117 2.709 -8.461 1 97.62 101 ASN A N 1
ATOM 791 C CA . ASN A 1 101 ? 2.896 3.391 -8.883 1 97.62 101 ASN A CA 1
ATOM 792 C C . ASN A 1 101 ? 1.962 2.451 -9.641 1 97.62 101 ASN A C 1
ATOM 794 O O . ASN A 1 101 ? 1.387 2.828 -10.656 1 97.62 101 ASN A O 1
ATOM 798 N N . LYS A 1 102 ? 1.881 1.229 -9.188 1 97.56 102 LYS A N 1
ATOM 799 C CA . LYS A 1 102 ? 0.988 0.217 -9.742 1 97.56 102 LYS A CA 1
ATOM 800 C C . LYS A 1 102 ? 0.206 -0.492 -8.641 1 97.56 102 LYS A C 1
ATOM 802 O O . LYS A 1 102 ? 0.751 -0.783 -7.578 1 97.56 102 LYS A O 1
ATOM 807 N N . ILE A 1 103 ? -1.053 -0.715 -8.883 1 98.19 103 ILE A N 1
ATOM 808 C CA . ILE A 1 103 ? -1.871 -1.559 -8.016 1 98.19 103 ILE A CA 1
ATOM 809 C C . ILE A 1 103 ? -2.279 -2.824 -8.766 1 98.19 103 ILE A C 1
ATOM 811 O O . ILE A 1 103 ? -2.746 -2.754 -9.906 1 98.19 103 ILE A O 1
ATOM 815 N N . ILE A 1 104 ? -2.045 -3.943 -8.18 1 98.5 104 ILE A N 1
ATOM 816 C CA . ILE A 1 104 ? -2.432 -5.23 -8.75 1 98.5 104 ILE A CA 1
ATOM 817 C C . ILE A 1 104 ? -3.568 -5.836 -7.926 1 98.5 104 ILE A C 1
ATOM 819 O O . ILE A 1 104 ? -3.463 -5.953 -6.703 1 98.5 104 ILE A O 1
ATOM 823 N N . TYR A 1 105 ? -4.672 -6.191 -8.547 1 98.44 105 TYR A N 1
ATOM 824 C CA . TYR A 1 105 ? -5.816 -6.844 -7.926 1 98.44 105 TYR A CA 1
ATOM 825 C C . TYR A 1 105 ? -5.863 -8.328 -8.281 1 98.44 105 TYR A C 1
ATOM 827 O O . TYR A 1 105 ? -6.367 -8.695 -9.344 1 98.44 105 TYR A O 1
ATOM 835 N N . PRO A 1 106 ? -5.426 -9.172 -7.395 1 98.56 106 PRO A N 1
ATOM 836 C CA . PRO A 1 106 ? -5.457 -10.609 -7.672 1 98.56 106 PRO A CA 1
ATOM 837 C C . PRO A 1 106 ? -6.785 -11.25 -7.289 1 98.56 106 PRO A C 1
ATOM 839 O O . PRO A 1 106 ? -7.379 -10.898 -6.266 1 98.56 106 PRO A O 1
ATOM 842 N N . PHE A 1 107 ? -7.23 -12.18 -8.047 1 98.38 107 PHE A N 1
ATOM 843 C CA . PHE A 1 107 ? -8.398 -13.008 -7.789 1 98.38 107 PHE A CA 1
ATOM 844 C C . PHE A 1 107 ? -8.023 -14.492 -7.805 1 98.38 107 PHE A C 1
ATOM 846 O O . PHE A 1 107 ? -7.004 -14.867 -8.375 1 98.38 107 PHE A O 1
ATOM 853 N N . VAL A 1 108 ? -8.805 -15.242 -7.086 1 98.19 108 VAL A N 1
ATOM 854 C CA . VAL A 1 108 ? -8.734 -16.703 -7.191 1 98.19 108 VAL A CA 1
ATOM 855 C C . VAL A 1 108 ? -9.906 -17.219 -8.023 1 98.19 108 VAL A C 1
ATOM 857 O O . VAL A 1 108 ? -11.047 -16.766 -7.848 1 98.19 108 VAL A O 1
ATOM 860 N N . GLY A 1 109 ? -9.586 -18.062 -8.961 1 97.88 109 GLY A N 1
ATOM 861 C CA . GLY A 1 109 ? -10.633 -18.609 -9.805 1 97.88 109 GLY A CA 1
ATOM 862 C C . GLY A 1 109 ? -10.43 -20.078 -10.133 1 97.88 109 GLY A C 1
ATOM 863 O O . GLY A 1 109 ? -9.414 -20.656 -9.758 1 97.88 109 GLY A O 1
ATOM 864 N N . LEU A 1 110 ? -11.484 -20.641 -10.734 1 97.44 110 LEU A N 1
ATOM 865 C CA . LEU A 1 110 ? -11.445 -22 -11.25 1 97.44 110 LEU A CA 1
ATOM 866 C C . LEU A 1 110 ? -11.508 -22.016 -12.773 1 97.44 110 LEU A C 1
ATOM 868 O O . LEU A 1 110 ? -12.203 -21.203 -13.375 1 97.44 110 LEU A O 1
ATOM 872 N N . ILE A 1 111 ? -10.688 -22.859 -13.336 1 97.25 111 ILE A N 1
ATOM 873 C CA . ILE A 1 111 ? -10.758 -23.078 -14.773 1 97.25 111 ILE A CA 1
ATOM 874 C C . ILE A 1 111 ? -10.891 -24.578 -15.062 1 97.25 111 ILE A C 1
ATOM 876 O O . ILE A 1 111 ? -10.258 -25.406 -14.398 1 97.25 111 ILE A O 1
ATOM 880 N N . LYS A 1 112 ? -11.82 -24.906 -15.977 1 94.69 112 LYS A N 1
ATOM 881 C CA . LYS A 1 112 ? -11.961 -26.312 -16.359 1 94.69 112 LYS A CA 1
ATOM 882 C C . LYS A 1 112 ? -10.648 -26.859 -16.922 1 94.69 112 LYS A C 1
ATOM 884 O O . LYS A 1 112 ? -9.891 -26.141 -17.562 1 94.69 112 LYS A O 1
ATOM 889 N N . ASP A 1 113 ? -10.375 -28.109 -16.484 1 90.25 113 ASP A N 1
ATOM 890 C CA . ASP A 1 113 ? -9.188 -28.766 -17.016 1 90.25 113 ASP A CA 1
ATOM 891 C C . ASP A 1 113 ? -9.367 -29.109 -18.5 1 90.25 113 ASP A C 1
ATOM 893 O O . ASP A 1 113 ? -9.664 -30.25 -18.844 1 90.25 113 ASP A O 1
ATOM 897 N N . ILE A 1 114 ? -9.078 -28.094 -19.359 1 86.06 114 ILE A N 1
ATOM 898 C CA . ILE A 1 114 ? -9.211 -28.25 -20.797 1 86.06 114 ILE A CA 1
ATOM 899 C C . ILE A 1 114 ? -7.879 -27.938 -21.469 1 86.06 114 ILE A C 1
ATOM 901 O O . ILE A 1 114 ? -6.953 -27.438 -20.828 1 86.06 114 ILE A O 1
ATOM 905 N N . ASP A 1 115 ? -7.777 -28.391 -22.75 1 90.38 115 ASP A N 1
ATOM 906 C CA . ASP A 1 115 ? -6.594 -28.031 -23.516 1 90.38 115 ASP A CA 1
ATOM 907 C C . ASP A 1 115 ? -6.594 -26.547 -23.875 1 90.38 115 ASP A C 1
ATOM 909 O O . ASP A 1 115 ? -7.188 -26.141 -24.875 1 90.38 115 ASP A O 1
ATOM 913 N N . ILE A 1 116 ? -5.867 -25.75 -23.172 1 93.25 116 ILE A N 1
ATOM 914 C CA . ILE A 1 116 ? -5.812 -24.312 -23.328 1 93.25 116 ILE A CA 1
ATOM 915 C C . ILE A 1 116 ? -4.887 -23.953 -24.5 1 93.25 116 ILE A C 1
ATOM 917 O O . ILE A 1 116 ? -3.734 -24.391 -24.531 1 93.25 116 ILE A O 1
ATOM 921 N N . LYS A 1 117 ? -5.375 -23.281 -25.547 1 94.44 117 LYS A N 1
ATOM 922 C CA . LYS A 1 117 ? -4.609 -22.719 -26.656 1 94.44 117 LYS A CA 1
ATOM 923 C C . LYS A 1 117 ? -4.543 -21.203 -26.562 1 94.44 117 LYS A C 1
ATOM 925 O O . LYS A 1 117 ? -5.344 -20.5 -27.188 1 94.44 117 LYS A O 1
ATOM 930 N N . PRO A 1 118 ? -3.504 -20.719 -25.906 1 95.38 118 PRO A N 1
ATOM 931 C CA . PRO A 1 118 ? -3.459 -19.281 -25.609 1 95.38 118 PRO A CA 1
ATOM 932 C C . PRO A 1 118 ? -3.295 -18.422 -26.875 1 95.38 118 PRO A C 1
ATOM 934 O O . PRO A 1 118 ? -2.916 -18.938 -27.922 1 95.38 118 PRO A O 1
ATOM 937 N N . ASN A 1 119 ? -3.697 -17.156 -26.766 1 94.62 119 ASN A N 1
ATOM 938 C CA . ASN A 1 119 ? -3.438 -16.188 -27.812 1 94.62 119 ASN A CA 1
ATOM 939 C C . ASN A 1 119 ? -1.942 -15.93 -27.984 1 94.62 119 ASN A C 1
ATOM 941 O O . ASN A 1 119 ? -1.323 -15.258 -27.156 1 94.62 119 ASN A O 1
ATOM 945 N N . LYS A 1 120 ? -1.363 -16.312 -29.062 1 93.06 120 LYS A N 1
ATOM 946 C CA . LYS A 1 120 ? 0.081 -16.328 -29.266 1 93.06 120 LYS A CA 1
ATOM 947 C C . LYS A 1 120 ? 0.638 -14.914 -29.391 1 93.06 120 LYS A C 1
ATOM 949 O O . LYS A 1 120 ? 1.848 -14.703 -29.281 1 93.06 120 LYS A O 1
ATOM 954 N N . ASP A 1 121 ? -0.206 -13.977 -29.672 1 91.5 121 ASP A N 1
ATOM 955 C CA . ASP A 1 121 ? 0.237 -12.586 -29.766 1 91.5 121 ASP A CA 1
ATOM 956 C C . ASP A 1 121 ? 0.724 -12.078 -28.406 1 91.5 121 ASP A C 1
ATOM 958 O O . ASP A 1 121 ? 1.57 -11.188 -28.344 1 91.5 121 ASP A O 1
ATOM 962 N N . GLU A 1 122 ? 0.268 -12.672 -27.297 1 93.12 122 GLU A N 1
ATOM 963 C CA . GLU A 1 122 ? 0.575 -12.172 -25.969 1 93.12 122 GLU A CA 1
ATOM 964 C C . GLU A 1 122 ? 1.215 -13.25 -25.094 1 93.12 122 GLU A C 1
ATOM 966 O O . GLU A 1 122 ? 1.993 -12.945 -24.188 1 93.12 122 GLU A O 1
ATOM 971 N N . VAL A 1 123 ? 0.81 -14.484 -25.406 1 95.69 123 VAL A N 1
ATOM 972 C CA . VAL A 1 123 ? 1.219 -15.594 -24.562 1 95.69 123 VAL A CA 1
ATOM 973 C C . VAL A 1 123 ? 1.922 -16.656 -25.406 1 95.69 123 VAL A C 1
ATOM 975 O O . VAL A 1 123 ? 1.346 -17.188 -26.359 1 95.69 123 VAL A O 1
ATOM 978 N N . ASN A 1 124 ? 3.201 -16.906 -25.047 1 95.62 124 ASN A N 1
ATOM 979 C CA . ASN A 1 124 ? 3.939 -17.938 -25.75 1 95.62 124 ASN A CA 1
ATOM 980 C C . ASN A 1 124 ? 3.338 -19.328 -25.5 1 95.62 124 ASN A C 1
ATOM 982 O O . ASN A 1 124 ? 3.023 -20.047 -26.453 1 95.62 124 ASN A O 1
ATOM 986 N N . HIS A 1 125 ? 3.178 -19.703 -24.266 1 96.31 125 HIS A N 1
ATOM 987 C CA . HIS A 1 125 ? 2.514 -20.953 -23.875 1 96.31 125 HIS A CA 1
ATOM 988 C C . HIS A 1 125 ? 2.059 -20.906 -22.422 1 96.31 125 HIS A C 1
ATOM 990 O O . HIS A 1 125 ? 2.367 -19.953 -21.703 1 96.31 125 HIS A O 1
ATOM 996 N N . VAL A 1 126 ? 1.202 -21.875 -22.078 1 97.31 126 VAL A N 1
ATOM 997 C CA . VAL A 1 126 ? 0.719 -22.016 -20.703 1 97.31 126 VAL A CA 1
ATOM 998 C C . VAL A 1 126 ? 1.269 -23.297 -20.094 1 97.31 126 VAL A C 1
ATOM 1000 O O . VAL A 1 126 ? 1.576 -24.25 -20.812 1 97.31 126 VAL A O 1
ATOM 1003 N N . PHE A 1 127 ? 1.438 -23.312 -18.812 1 97.12 127 PHE A N 1
ATOM 1004 C CA . PHE A 1 127 ? 1.796 -24.5 -18.047 1 97.12 127 PHE A CA 1
ATOM 1005 C C . PHE A 1 127 ? 1.135 -24.5 -16.672 1 97.12 127 PHE A C 1
ATOM 1007 O O . PHE A 1 127 ? 0.542 -23.5 -16.281 1 97.12 127 PHE A O 1
ATOM 1014 N N . LYS A 1 128 ? 1.129 -25.609 -16.047 1 97.31 128 LYS A N 1
ATOM 1015 C CA . LYS A 1 128 ? 0.509 -25.688 -14.727 1 97.31 128 LYS A CA 1
ATOM 1016 C C . LYS A 1 128 ? 1.474 -26.266 -13.695 1 97.31 128 LYS A C 1
ATOM 1018 O O . LYS A 1 128 ? 2.344 -27.078 -14.047 1 97.31 128 LYS A O 1
ATOM 1023 N N . VAL A 1 129 ? 1.429 -25.844 -12.484 1 98.44 129 VAL A N 1
ATOM 1024 C CA . VAL A 1 129 ? 2.219 -26.312 -11.352 1 98.44 129 VAL A CA 1
ATOM 1025 C C . VAL A 1 129 ? 1.294 -26.859 -10.273 1 98.44 129 VAL A C 1
ATOM 1027 O O . VAL A 1 129 ? 0.303 -26.234 -9.906 1 98.44 129 VAL A O 1
ATOM 1030 N N . PRO A 1 130 ? 1.587 -28.109 -9.75 1 98.38 130 PRO A N 1
ATOM 1031 C CA . PRO A 1 130 ? 0.742 -28.625 -8.672 1 98.38 130 PRO A CA 1
ATOM 1032 C C . PRO A 1 130 ? 0.684 -27.703 -7.461 1 98.38 130 PRO A C 1
ATOM 1034 O O . PRO A 1 130 ? 1.714 -27.172 -7.031 1 98.38 130 PRO A O 1
ATOM 1037 N N . LEU A 1 131 ? -0.523 -27.531 -7 1 97.94 131 LEU A N 1
ATOM 1038 C CA . LEU A 1 131 ? -0.68 -26.766 -5.773 1 97.94 131 LEU A CA 1
ATOM 1039 C C . LEU A 1 131 ? 0.196 -27.312 -4.66 1 97.94 131 LEU A C 1
ATOM 1041 O O . LEU A 1 131 ? 0.755 -26.562 -3.863 1 97.94 131 LEU A O 1
ATOM 1045 N N . LYS A 1 132 ? 0.318 -28.594 -4.605 1 96.94 132 LYS A N 1
ATOM 1046 C CA . LYS A 1 132 ? 1.114 -29.297 -3.604 1 96.94 132 LYS A CA 1
ATOM 1047 C C . LYS A 1 132 ? 2.566 -28.812 -3.627 1 96.94 132 LYS A C 1
ATOM 1049 O O . LYS A 1 132 ? 3.217 -28.75 -2.584 1 96.94 132 LYS A O 1
ATOM 1054 N N . PHE A 1 133 ? 3.055 -28.594 -4.777 1 98.31 133 PHE A N 1
ATOM 1055 C CA . PHE A 1 133 ? 4.418 -28.094 -4.906 1 98.31 133 PHE A CA 1
ATOM 1056 C C . PHE A 1 133 ? 4.613 -26.828 -4.086 1 98.31 133 PHE A C 1
ATOM 1058 O O . PHE A 1 133 ? 5.566 -26.719 -3.312 1 98.31 133 PHE A O 1
ATOM 1065 N N . PHE A 1 134 ? 3.771 -25.859 -4.23 1 98.44 134 PHE A N 1
ATOM 1066 C CA . PHE A 1 134 ? 3.885 -24.594 -3.531 1 98.44 134 PHE A CA 1
ATOM 1067 C C . PHE A 1 134 ? 3.645 -24.766 -2.035 1 98.44 134 PHE A C 1
ATOM 1069 O O . PHE A 1 134 ? 4.23 -24.047 -1.219 1 98.44 134 PHE A O 1
ATOM 1076 N N . MET A 1 135 ? 2.746 -25.719 -1.686 1 96.94 135 MET A N 1
ATOM 1077 C CA . MET A 1 135 ? 2.459 -25.984 -0.281 1 96.94 135 MET A CA 1
ATOM 1078 C C . MET A 1 135 ? 3.682 -26.578 0.419 1 96.94 135 MET A C 1
ATOM 1080 O O . MET A 1 135 ? 3.881 -26.359 1.615 1 96.94 135 MET A O 1
ATOM 1084 N N . GLU A 1 136 ? 4.531 -27.25 -0.312 1 97.5 136 GLU A N 1
ATOM 1085 C CA . GLU A 1 136 ? 5.617 -28.016 0.29 1 97.5 136 GLU A CA 1
ATOM 1086 C C . GLU A 1 136 ? 6.961 -27.312 0.089 1 97.5 136 GLU A C 1
ATOM 1088 O O . GLU A 1 136 ? 7.957 -27.672 0.721 1 97.5 136 GLU A O 1
ATOM 1093 N N . ASN A 1 137 ? 6.996 -26.344 -0.783 1 98 137 ASN A N 1
ATOM 1094 C CA . ASN A 1 137 ? 8.258 -25.672 -1.102 1 98 137 ASN A CA 1
ATOM 1095 C C . ASN A 1 137 ? 8.164 -24.172 -0.883 1 98 137 ASN A C 1
ATOM 1097 O O . ASN A 1 137 ? 7.434 -23.469 -1.59 1 98 137 ASN A O 1
ATOM 1101 N N . GLU A 1 138 ? 9.023 -23.703 0.054 1 97.88 138 GLU A N 1
ATOM 1102 C CA . GLU A 1 138 ? 9.125 -22.266 0.237 1 97.88 138 GLU A CA 1
ATOM 1103 C C . GLU A 1 138 ? 9.984 -21.625 -0.854 1 97.88 138 GLU A C 1
ATOM 1105 O O . GLU A 1 138 ? 10.992 -22.203 -1.267 1 97.88 138 GLU A O 1
ATOM 1110 N N . PRO A 1 139 ? 9.547 -20.5 -1.337 1 98.5 139 PRO A N 1
ATOM 1111 C CA . PRO A 1 139 ? 10.406 -19.812 -2.312 1 98.5 139 PRO A CA 1
ATOM 1112 C C . PRO A 1 139 ? 11.664 -19.219 -1.684 1 98.5 139 PRO A C 1
ATOM 1114 O O . PRO A 1 139 ? 11.68 -18.922 -0.489 1 98.5 139 PRO A O 1
ATOM 1117 N N . LYS A 1 140 ? 12.719 -19.125 -2.527 1 98.25 140 LYS A N 1
ATOM 1118 C CA . LYS A 1 140 ? 13.852 -18.297 -2.107 1 98.25 140 LYS A CA 1
ATOM 1119 C C . LYS A 1 140 ? 13.469 -16.828 -2.057 1 98.25 140 LYS A C 1
ATOM 1121 O O . LYS A 1 140 ? 12.719 -16.344 -2.914 1 98.25 140 LYS A O 1
ATOM 1126 N N . CYS A 1 141 ? 13.93 -16.156 -1.021 1 98.19 141 CYS A N 1
ATOM 1127 C CA . CYS A 1 141 ? 13.57 -14.766 -0.811 1 98.19 141 CYS A CA 1
ATOM 1128 C C . CYS A 1 141 ? 14.812 -13.875 -0.872 1 98.19 141 CYS A C 1
ATOM 1130 O O . CYS A 1 141 ? 15.836 -14.188 -0.268 1 98.19 141 CYS A O 1
ATOM 1132 N N . TYR A 1 142 ? 14.797 -12.867 -1.669 1 98.12 142 TYR A N 1
ATOM 1133 C CA . TYR A 1 142 ? 15.828 -11.828 -1.734 1 98.12 142 TYR A CA 1
ATOM 1134 C C . TYR A 1 142 ? 15.25 -10.469 -1.374 1 98.12 142 TYR A C 1
ATOM 1136 O O . TYR A 1 142 ? 14.266 -10.023 -1.972 1 98.12 142 TYR A O 1
ATOM 1144 N N . GLU A 1 143 ? 15.82 -9.805 -0.408 1 97.5 143 GLU A N 1
ATOM 1145 C CA . GLU A 1 143 ? 15.344 -8.492 0.016 1 97.5 143 GLU A CA 1
ATOM 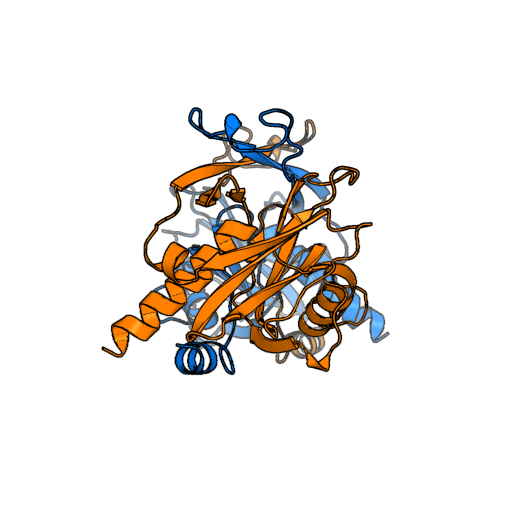1146 C C . GLU A 1 143 ? 15.961 -7.383 -0.832 1 97.5 143 GLU A C 1
ATOM 1148 O O . GLU A 1 143 ? 17.188 -7.297 -0.957 1 97.5 143 GLU A O 1
ATOM 1153 N N . VAL A 1 144 ? 15.133 -6.613 -1.398 1 97.88 144 VAL A N 1
ATOM 1154 C CA . VAL A 1 144 ? 15.539 -5.504 -2.256 1 97.88 144 VAL A CA 1
ATOM 1155 C C . VAL A 1 144 ? 15.25 -4.18 -1.56 1 97.88 144 VAL A C 1
ATOM 1157 O O . VAL A 1 144 ? 14.141 -3.961 -1.065 1 97.88 144 VAL A O 1
ATOM 1160 N N . ASN A 1 145 ? 16.234 -3.27 -1.509 1 98.06 145 ASN A N 1
ATOM 1161 C CA . ASN A 1 145 ? 16.016 -1.945 -0.938 1 98.06 145 ASN A CA 1
ATOM 1162 C C . ASN A 1 145 ? 15.305 -1.022 -1.926 1 98.06 145 ASN A C 1
ATOM 1164 O O . ASN A 1 145 ? 15.609 -1.032 -3.119 1 98.06 145 ASN A O 1
ATOM 1168 N N . ILE A 1 146 ? 14.297 -0.318 -1.504 1 98.25 146 ILE A N 1
ATOM 1169 C CA . ILE A 1 146 ? 13.625 0.719 -2.281 1 98.25 146 ILE A CA 1
ATOM 1170 C C . ILE A 1 146 ? 14.102 2.096 -1.825 1 98.25 146 ILE A C 1
ATOM 1172 O O . ILE A 1 146 ? 13.938 2.463 -0.66 1 98.25 146 ILE A O 1
ATOM 1176 N N . VAL A 1 147 ? 14.641 2.84 -2.719 1 97.62 147 VAL A N 1
ATOM 1177 C CA . VAL A 1 147 ? 15.266 4.102 -2.338 1 97.62 147 VAL A CA 1
ATOM 1178 C C . VAL A 1 147 ? 14.812 5.211 -3.281 1 97.62 147 VAL A C 1
ATOM 1180 O O . VAL A 1 147 ? 14.273 4.938 -4.355 1 97.62 147 VAL A O 1
ATOM 1183 N N . SER A 1 148 ? 15.055 6.43 -2.812 1 97.5 148 SER A N 1
ATOM 1184 C CA . SER A 1 148 ? 14.711 7.621 -3.584 1 97.5 148 SER A CA 1
ATOM 1185 C C . SER A 1 148 ? 15.93 8.156 -4.332 1 97.5 148 SER A C 1
ATOM 1187 O O . SER A 1 148 ? 17.047 8.156 -3.803 1 97.5 148 SER A O 1
ATOM 1189 N N . GLU A 1 149 ? 15.742 8.477 -5.551 1 97.5 149 GLU A N 1
ATOM 1190 C CA . GLU A 1 149 ? 16.688 9.266 -6.324 1 97.5 149 GLU A CA 1
ATOM 1191 C C . GLU A 1 149 ? 16.172 10.68 -6.562 1 97.5 149 GLU A C 1
ATOM 1193 O O . GLU A 1 149 ? 15.289 10.891 -7.402 1 97.5 149 GLU A O 1
ATOM 1198 N N . PHE A 1 150 ? 16.766 11.609 -5.914 1 97.06 150 PHE A N 1
ATOM 1199 C CA . PHE A 1 150 ? 16.281 12.984 -5.941 1 97.06 150 PHE A CA 1
ATOM 1200 C C . PHE A 1 150 ? 16.844 13.727 -7.156 1 97.06 150 PHE A C 1
ATOM 1202 O O . PHE A 1 150 ? 17.969 13.484 -7.57 1 97.06 150 PHE A O 1
ATOM 1209 N N . PRO A 1 151 ? 16 14.586 -7.734 1 97.38 151 PRO A N 1
ATOM 1210 C CA . PRO A 1 151 ? 16.5 15.367 -8.867 1 97.38 151 PRO A CA 1
ATOM 1211 C C . PRO A 1 151 ? 17.578 16.359 -8.461 1 97.38 151 PRO A C 1
ATOM 1213 O O . PRO A 1 151 ? 17.719 16.688 -7.277 1 97.38 151 PRO A O 1
ATOM 1216 N N . GLU A 1 152 ? 18.328 16.844 -9.398 1 96.69 152 GLU A N 1
ATOM 1217 C CA . GLU A 1 152 ? 19.438 17.75 -9.133 1 96.69 152 GLU A CA 1
ATOM 1218 C C . GLU A 1 152 ? 18.938 19.047 -8.484 1 96.69 152 GLU A C 1
ATOM 1220 O O . GLU A 1 152 ? 19.641 19.641 -7.656 1 96.69 152 GLU A O 1
ATOM 1225 N N . ASP A 1 153 ? 17.75 19.453 -8.844 1 97.31 153 ASP A N 1
ATOM 1226 C CA . ASP A 1 153 ? 17.25 20.734 -8.375 1 97.31 153 ASP A CA 1
ATOM 1227 C C . ASP A 1 153 ? 16.422 20.562 -7.098 1 97.31 153 ASP A C 1
ATOM 1229 O O . ASP A 1 153 ? 15.703 21.484 -6.699 1 97.31 153 ASP A O 1
ATOM 1233 N N . PHE A 1 154 ? 16.516 19.391 -6.516 1 97.44 154 PHE A N 1
ATOM 1234 C CA . PHE A 1 154 ? 15.789 19.172 -5.266 1 97.44 154 PHE A CA 1
ATOM 1235 C C . PHE A 1 154 ? 16.188 20.219 -4.227 1 97.44 154 PHE A C 1
ATOM 1237 O O . PHE A 1 154 ? 17.375 20.516 -4.055 1 97.44 154 PHE A O 1
ATOM 1244 N N . PRO A 1 155 ? 15.219 20.812 -3.504 1 97.44 155 PRO A N 1
ATOM 1245 C CA . PRO A 1 155 ? 15.516 21.969 -2.656 1 97.44 155 PRO A CA 1
ATOM 1246 C C . PRO A 1 155 ? 15.945 21.562 -1.246 1 97.44 155 PRO A C 1
ATOM 1248 O O . PRO A 1 155 ? 15.289 21.922 -0.269 1 97.44 155 PRO A O 1
ATOM 1251 N N . TYR A 1 156 ? 17.125 21.031 -1.122 1 96.94 156 TYR A N 1
ATOM 1252 C CA . TYR A 1 156 ? 17.641 20.562 0.157 1 96.94 156 TYR A CA 1
ATOM 1253 C C . TYR A 1 156 ? 17.719 21.703 1.163 1 96.94 156 TYR A C 1
ATOM 1255 O O . TYR A 1 156 ? 17.609 21.484 2.371 1 96.94 156 TYR A O 1
ATOM 1263 N N . HIS A 1 157 ? 17.875 22.922 0.717 1 96.06 157 HIS A N 1
ATOM 1264 C CA . HIS A 1 157 ? 18.031 24.078 1.594 1 96.06 157 HIS A CA 1
ATOM 1265 C C . HIS A 1 157 ? 16.734 24.359 2.35 1 96.06 157 HIS A C 1
ATOM 1267 O O . HIS A 1 157 ? 16.75 25.078 3.354 1 96.06 157 HIS A O 1
ATOM 1273 N N . LEU A 1 158 ? 15.594 23.781 1.886 1 96.44 158 LEU A N 1
ATOM 1274 C CA . LEU A 1 158 ? 14.305 24 2.527 1 96.44 158 LEU A CA 1
ATOM 1275 C C . LEU A 1 158 ? 14.039 22.938 3.596 1 96.44 158 LEU A C 1
ATOM 1277 O O . LEU A 1 158 ? 13.055 23.031 4.332 1 96.44 158 LEU A O 1
ATOM 1281 N N . ILE A 1 159 ? 14.883 21.938 3.697 1 94.31 159 ILE A N 1
ATOM 1282 C CA . ILE A 1 159 ? 14.688 20.797 4.59 1 94.31 159 ILE A CA 1
ATOM 1283 C C . ILE A 1 159 ? 15.672 20.891 5.754 1 94.31 159 ILE A C 1
ATOM 1285 O O . ILE A 1 159 ? 16.875 21.094 5.551 1 94.31 159 ILE A O 1
ATOM 1289 N N . ILE A 1 160 ? 15.102 20.812 6.969 1 90.25 160 ILE A N 1
ATOM 1290 C CA . ILE A 1 160 ? 15.992 20.75 8.125 1 90.25 160 ILE A CA 1
ATOM 1291 C C . ILE A 1 160 ? 16.906 19.531 8 1 90.25 160 ILE A C 1
ATOM 1293 O O . ILE A 1 160 ? 16.438 18.406 7.852 1 90.25 160 ILE A O 1
ATOM 1297 N N . GLY A 1 161 ? 18.172 19.703 8.086 1 90.06 161 GLY A N 1
ATOM 1298 C CA . GLY A 1 161 ? 19.141 18.656 7.879 1 90.06 161 GLY A CA 1
ATOM 1299 C C . GLY A 1 161 ? 19.672 18.594 6.461 1 90.06 161 GLY A C 1
ATOM 1300 O O . GLY A 1 161 ? 20.703 17.984 6.203 1 90.06 161 GLY A O 1
ATOM 1301 N N . GLY A 1 162 ? 18.859 19.172 5.562 1 93 162 GLY A N 1
ATOM 1302 C CA . GLY A 1 162 ? 19.297 19.266 4.176 1 93 162 GLY A CA 1
ATOM 1303 C C . GLY A 1 162 ? 19.609 17.922 3.553 1 93 162 GLY A C 1
ATOM 1304 O O . GLY A 1 162 ? 18.812 16.984 3.619 1 93 162 GLY A O 1
ATOM 1305 N N . LYS A 1 163 ? 20.906 17.828 3.049 1 92.88 163 LYS A N 1
ATOM 1306 C CA . LYS A 1 163 ? 21.359 16.625 2.383 1 92.88 163 LYS A CA 1
ATOM 1307 C C . LYS A 1 163 ? 21.562 15.484 3.383 1 92.88 163 LYS A C 1
ATOM 1309 O O . LYS A 1 163 ? 21.625 14.32 2.998 1 92.88 163 LYS A O 1
ATOM 1314 N N . ASP A 1 164 ? 21.641 15.875 4.625 1 91.44 164 ASP A N 1
ATOM 1315 C CA . ASP A 1 164 ? 21.875 14.883 5.664 1 91.44 164 ASP A CA 1
ATOM 1316 C C . ASP A 1 164 ? 20.562 14.398 6.266 1 91.44 164 ASP A C 1
ATOM 1318 O O . ASP A 1 164 ? 20.547 13.656 7.25 1 91.44 164 ASP A O 1
ATOM 1322 N N . TYR A 1 165 ? 19.516 14.883 5.699 1 92.88 165 TYR A N 1
ATOM 1323 C CA . TYR A 1 165 ? 18.203 14.422 6.137 1 92.88 165 TYR A CA 1
ATOM 1324 C C . TYR A 1 165 ? 18.109 12.906 6.07 1 92.88 165 TYR A C 1
ATOM 1326 O O . TYR A 1 165 ? 18.625 12.289 5.141 1 92.88 165 TYR A O 1
ATOM 1334 N N . ASN A 1 166 ? 17.422 12.305 7.074 1 91.12 166 ASN A N 1
ATOM 1335 C CA . ASN A 1 166 ? 17.219 10.859 7.102 1 91.12 166 ASN A CA 1
ATOM 1336 C C . ASN A 1 166 ? 15.984 10.453 6.297 1 91.12 166 ASN A C 1
ATOM 1338 O O . ASN A 1 166 ? 14.945 10.133 6.871 1 91.12 166 ASN A O 1
ATOM 1342 N N . PHE A 1 167 ? 16.188 10.344 5.031 1 93.75 167 PHE A N 1
ATOM 1343 C CA . PHE A 1 167 ? 15.07 10.039 4.141 1 93.75 167 PHE A CA 1
ATOM 1344 C C . PHE A 1 167 ? 14.602 8.602 4.332 1 93.75 167 PHE A C 1
ATOM 1346 O O . PHE A 1 167 ? 15.414 7.711 4.617 1 93.75 167 PHE A O 1
ATOM 1353 N N . SER A 1 168 ? 13.312 8.406 4.133 1 93.12 168 SER A N 1
ATOM 1354 C CA . SER A 1 168 ? 12.711 7.086 4.285 1 93.12 168 SER A CA 1
ATOM 1355 C C . SER A 1 168 ? 13.289 6.102 3.271 1 93.12 168 SER A C 1
ATOM 1357 O O . SER A 1 168 ? 13.656 6.488 2.16 1 93.12 168 SER A O 1
ATOM 1359 N N . LYS A 1 169 ? 13.406 4.895 3.689 1 95.25 169 LYS A N 1
ATOM 1360 C CA . LYS A 1 169 ? 13.758 3.76 2.844 1 95.25 169 LYS A CA 1
ATOM 1361 C C . LYS A 1 169 ? 12.758 2.619 3 1 95.25 169 LYS A C 1
ATOM 1363 O O . LYS A 1 169 ? 12.078 2.52 4.023 1 95.25 169 LYS A O 1
ATOM 1368 N N . GLY A 1 170 ? 12.578 1.888 1.905 1 97.06 170 GLY A N 1
ATOM 1369 C CA . GLY A 1 170 ? 11.711 0.725 1.973 1 97.06 170 GLY A CA 1
ATOM 1370 C C . GLY A 1 170 ? 12.43 -0.576 1.663 1 97.06 170 GLY A C 1
ATOM 1371 O O . GLY A 1 170 ? 13.641 -0.587 1.461 1 97.06 170 GLY A O 1
ATOM 1372 N N . ASN A 1 171 ? 11.664 -1.566 1.771 1 97.06 171 ASN A N 1
ATOM 1373 C CA . ASN A 1 171 ? 12.133 -2.91 1.456 1 97.06 171 ASN A CA 1
ATOM 1374 C C . ASN A 1 171 ? 11.07 -3.721 0.722 1 97.06 171 ASN A C 1
ATOM 1376 O O . ASN A 1 171 ? 9.883 -3.643 1.056 1 97.06 171 ASN A O 1
ATOM 1380 N N . LEU A 1 172 ? 11.57 -4.41 -0.273 1 96.56 172 LEU A N 1
ATOM 1381 C CA . LEU A 1 172 ? 10.711 -5.277 -1.072 1 96.56 172 LEU A CA 1
ATOM 1382 C C . LEU A 1 172 ? 11.25 -6.707 -1.091 1 96.56 172 LEU A C 1
ATOM 1384 O O . LEU A 1 172 ? 12.422 -6.93 -1.415 1 96.56 172 LEU A O 1
ATOM 1388 N N . LYS A 1 173 ? 10.43 -7.648 -0.655 1 96.94 173 LYS A N 1
ATOM 1389 C CA . LYS A 1 173 ? 10.812 -9.055 -0.741 1 96.94 173 LYS A CA 1
ATOM 1390 C C . LYS A 1 173 ? 10.516 -9.617 -2.127 1 96.94 173 LYS A C 1
ATOM 1392 O O . LYS A 1 173 ? 9.367 -9.617 -2.568 1 96.94 173 LYS A O 1
ATOM 1397 N N . GLN A 1 174 ? 11.547 -10.07 -2.822 1 97.25 174 GLN A N 1
ATOM 1398 C CA . GLN A 1 174 ? 11.422 -10.766 -4.098 1 97.25 174 GLN A CA 1
ATOM 1399 C C . GLN A 1 174 ? 11.523 -12.273 -3.91 1 97.25 174 GLN A C 1
ATOM 1401 O O . GLN A 1 174 ? 12.523 -12.773 -3.379 1 97.25 174 GLN A O 1
ATOM 1406 N N . TYR A 1 175 ? 10.531 -12.953 -4.398 1 98.38 175 TYR A N 1
ATOM 1407 C CA . TYR A 1 175 ? 10.469 -14.398 -4.234 1 98.38 175 TYR A CA 1
ATOM 1408 C C . TYR A 1 175 ? 10.758 -15.109 -5.551 1 98.38 175 TYR A C 1
ATOM 1410 O O . TYR A 1 175 ? 10.445 -14.594 -6.625 1 98.38 175 TYR A O 1
ATOM 1418 N N . PHE A 1 176 ? 11.328 -16.328 -5.488 1 98.69 176 PHE A N 1
ATOM 1419 C CA . PHE A 1 176 ? 11.641 -17.188 -6.633 1 98.69 176 PHE A CA 1
ATOM 1420 C C . PHE A 1 176 ? 11.203 -18.625 -6.375 1 98.69 176 PHE A C 1
ATOM 1422 O O . PHE A 1 176 ? 11.695 -19.266 -5.445 1 98.69 176 PHE A O 1
ATOM 1429 N N . TYR A 1 177 ? 10.289 -19.109 -7.105 1 98.75 177 TYR A N 1
ATOM 1430 C CA . TYR A 1 177 ? 9.984 -20.531 -7.215 1 98.75 177 TYR A CA 1
ATOM 1431 C C . TYR A 1 177 ? 10.625 -21.141 -8.461 1 98.75 177 TYR A C 1
ATOM 1433 O O . TYR A 1 177 ? 10.602 -20.531 -9.531 1 98.75 177 TYR A O 1
ATOM 1441 N N . GLN A 1 178 ? 11.18 -22.25 -8.32 1 98.38 178 GLN A N 1
ATOM 1442 C CA . GLN A 1 178 ? 11.695 -23.016 -9.461 1 98.38 178 GLN A CA 1
ATOM 1443 C C . GLN A 1 178 ? 10.992 -24.359 -9.586 1 98.38 178 GLN A C 1
ATOM 1445 O O . GLN A 1 178 ? 10.977 -25.141 -8.633 1 98.38 178 GLN A O 1
ATOM 1450 N N . TYR A 1 179 ? 10.383 -24.562 -10.703 1 98.25 179 TYR A N 1
ATOM 1451 C CA . TYR A 1 179 ? 9.656 -25.797 -10.969 1 98.25 179 TYR A CA 1
ATOM 1452 C C . TYR A 1 179 ? 9.898 -26.281 -12.391 1 98.25 179 TYR A C 1
ATOM 1454 O O . TYR A 1 179 ? 9.461 -25.656 -13.359 1 98.25 179 TYR A O 1
ATOM 1462 N N . ASN A 1 180 ? 10.57 -27.484 -12.57 1 97.31 180 ASN A N 1
ATOM 1463 C CA . ASN A 1 180 ? 10.805 -28.156 -13.852 1 97.31 180 ASN A CA 1
ATOM 1464 C C . ASN A 1 180 ? 11.367 -27.188 -14.891 1 97.31 180 ASN A C 1
ATOM 1466 O O . ASN A 1 180 ? 10.852 -27.094 -16 1 97.31 180 ASN A O 1
ATOM 1470 N N . GLY A 1 181 ? 12.289 -26.344 -14.523 1 95.88 181 GLY A N 1
ATOM 1471 C CA . GLY A 1 181 ? 12.969 -25.422 -15.422 1 95.88 181 GLY A CA 1
ATOM 1472 C C . GLY A 1 181 ? 12.312 -24.047 -15.5 1 95.88 181 GLY A C 1
ATOM 1473 O O . GLY A 1 181 ? 12.906 -23.094 -16 1 95.88 181 GLY A O 1
ATOM 1474 N N . TYR A 1 182 ? 11.086 -23.922 -15.062 1 97.56 182 TYR A N 1
ATOM 1475 C CA . TYR A 1 182 ? 10.391 -22.641 -15.023 1 97.56 182 TYR A CA 1
ATOM 1476 C C . TYR A 1 182 ? 10.781 -21.844 -13.781 1 97.56 182 TYR A C 1
ATOM 1478 O O . TYR A 1 182 ? 10.93 -22.406 -12.695 1 97.56 182 TYR A O 1
ATOM 1486 N N . VAL A 1 183 ? 11.016 -20.578 -13.961 1 98.06 183 VAL A N 1
ATOM 1487 C CA . VAL A 1 183 ? 11.312 -19.688 -12.844 1 98.06 183 VAL A CA 1
ATOM 1488 C C . VAL A 1 183 ? 10.164 -18.703 -12.656 1 98.06 183 VAL A C 1
ATOM 1490 O O . VAL A 1 183 ? 9.977 -17.797 -13.477 1 98.06 183 VAL A O 1
ATOM 1493 N N . ILE A 1 184 ? 9.391 -18.891 -11.609 1 98.44 184 ILE A N 1
ATOM 1494 C CA . ILE A 1 184 ? 8.312 -17.984 -11.227 1 98.44 184 ILE A CA 1
ATOM 1495 C C . ILE A 1 184 ? 8.828 -16.984 -10.188 1 98.44 184 ILE A C 1
ATOM 1497 O O . ILE A 1 184 ? 9.211 -17.375 -9.086 1 98.44 184 ILE A O 1
ATOM 1501 N N . TRP A 1 185 ? 8.836 -15.719 -10.523 1 97.94 185 TRP A N 1
ATOM 1502 C CA . TRP A 1 185 ? 9.422 -14.758 -9.594 1 97.94 185 TRP A CA 1
ATOM 1503 C C . TRP A 1 185 ? 8.688 -13.43 -9.641 1 97.94 185 TRP A C 1
ATOM 1505 O O . TRP A 1 185 ? 7.691 -13.289 -10.359 1 97.94 185 TRP A O 1
ATOM 1515 N N . GLY A 1 186 ? 9.086 -12.461 -8.828 1 95.69 186 GLY A N 1
ATOM 1516 C CA . GLY A 1 186 ? 8.516 -11.117 -8.844 1 95.69 186 GLY A CA 1
ATOM 1517 C C . GLY A 1 186 ? 7.129 -11.055 -8.234 1 95.69 186 GLY A C 1
ATOM 1518 O O . GLY A 1 186 ? 6.859 -11.695 -7.219 1 95.69 186 GLY A O 1
ATOM 1519 N N . PHE A 1 187 ? 6.301 -10.227 -8.844 1 96.56 187 PHE A N 1
ATOM 1520 C CA . PHE A 1 187 ? 4.965 -10.008 -8.305 1 96.56 187 PHE A CA 1
ATOM 1521 C C . PHE A 1 187 ? 4.121 -11.273 -8.414 1 96.56 187 PHE A C 1
ATOM 1523 O O . PHE A 1 187 ? 3.277 -11.539 -7.555 1 96.56 187 PHE A O 1
ATOM 1530 N N . THR A 1 188 ? 4.426 -12.07 -9.398 1 98.25 188 THR A N 1
ATOM 1531 C CA . THR A 1 188 ? 3.713 -13.336 -9.555 1 98.25 188 THR A CA 1
ATOM 1532 C C . THR A 1 188 ? 3.984 -14.258 -8.375 1 98.25 188 THR A C 1
ATOM 1534 O O . THR A 1 188 ? 3.055 -14.805 -7.777 1 98.25 188 THR A O 1
ATOM 1537 N N . ALA A 1 189 ? 5.254 -14.383 -8.094 1 98.62 189 ALA A N 1
ATOM 1538 C CA . ALA A 1 189 ? 5.621 -15.234 -6.961 1 98.62 189 ALA A CA 1
ATOM 1539 C C . ALA A 1 189 ? 5.062 -14.68 -5.656 1 98.62 189 ALA A C 1
ATOM 1541 O O . ALA A 1 189 ? 4.68 -15.445 -4.766 1 98.62 189 ALA A O 1
ATOM 1542 N N . LEU A 1 190 ? 5.059 -13.391 -5.512 1 98.25 190 LEU A N 1
ATOM 1543 C CA . LEU A 1 190 ? 4.512 -12.75 -4.316 1 98.25 190 LEU A CA 1
ATOM 1544 C C . LEU A 1 190 ? 3.037 -13.102 -4.141 1 98.25 190 LEU A C 1
ATOM 1546 O O . LEU A 1 190 ? 2.6 -13.414 -3.031 1 98.25 190 LEU A O 1
ATOM 1550 N N . ILE A 1 191 ? 2.25 -13.016 -5.191 1 98.5 191 ILE A N 1
ATOM 1551 C CA . ILE A 1 191 ? 0.822 -13.32 -5.168 1 98.5 191 ILE A CA 1
ATOM 1552 C C . ILE A 1 191 ? 0.609 -14.789 -4.828 1 98.5 191 ILE A C 1
ATOM 1554 O O . ILE A 1 191 ? -0.232 -15.125 -3.99 1 98.5 191 ILE A O 1
ATOM 1558 N N . VAL A 1 192 ? 1.379 -15.68 -5.441 1 98.69 192 VAL A N 1
ATOM 1559 C CA . VAL A 1 192 ? 1.277 -17.109 -5.18 1 98.69 192 VAL A CA 1
ATOM 1560 C C . VAL A 1 192 ? 1.607 -17.391 -3.717 1 98.69 192 VAL A C 1
ATOM 1562 O O . VAL A 1 192 ? 0.882 -18.125 -3.041 1 98.69 192 VAL A O 1
ATOM 1565 N N . LYS A 1 193 ? 2.727 -16.828 -3.26 1 98.5 193 LYS A N 1
ATOM 1566 C CA . LYS A 1 193 ? 3.131 -17.031 -1.87 1 98.5 193 LYS A CA 1
ATOM 1567 C C . LYS A 1 193 ? 2.037 -16.562 -0.909 1 98.5 193 LYS A C 1
ATOM 1569 O O . LYS A 1 193 ? 1.764 -17.234 0.091 1 98.5 193 LYS A O 1
ATOM 1574 N N . SER A 1 194 ? 1.446 -15.422 -1.2 1 97.81 194 SER A N 1
ATOM 1575 C CA . SER A 1 194 ? 0.376 -14.898 -0.357 1 97.81 194 SER A CA 1
ATOM 1576 C C . SER A 1 194 ? -0.822 -15.844 -0.336 1 97.81 194 SER A C 1
ATOM 1578 O O . SER A 1 194 ? -1.438 -16.047 0.711 1 97.81 194 SER A O 1
ATOM 1580 N N . PHE A 1 195 ? -1.145 -16.344 -1.437 1 97.88 195 PHE A N 1
ATOM 1581 C CA . PHE A 1 195 ? -2.223 -17.328 -1.546 1 97.88 195 PHE A CA 1
ATOM 1582 C C . PHE A 1 195 ? -1.938 -18.547 -0.68 1 97.88 195 PHE A C 1
ATOM 1584 O O . PHE A 1 195 ? -2.799 -18.984 0.083 1 97.88 195 PHE A O 1
ATOM 1591 N N . ILE A 1 196 ? -0.747 -19.078 -0.795 1 97.88 196 ILE A N 1
ATOM 1592 C CA . ILE A 1 196 ? -0.336 -20.281 -0.074 1 97.88 196 ILE A CA 1
ATOM 1593 C C . ILE A 1 196 ? -0.355 -20.016 1.429 1 97.88 196 ILE A C 1
ATOM 1595 O O . ILE A 1 196 ? -0.787 -20.859 2.213 1 97.88 196 ILE A O 1
ATOM 1599 N N . GLU A 1 197 ? 0.158 -18.859 1.803 1 96.5 197 GLU A N 1
ATOM 1600 C CA . GLU A 1 197 ? 0.167 -18.5 3.217 1 96.5 197 GLU A CA 1
ATOM 1601 C C . GLU A 1 197 ? -1.251 -18.422 3.777 1 96.5 197 GLU A C 1
ATOM 1603 O O . GLU A 1 197 ? -1.491 -18.812 4.922 1 96.5 197 GLU A O 1
ATOM 1608 N N . GLU A 1 198 ? -2.16 -17.875 3.035 1 94.5 198 GLU A N 1
ATOM 1609 C CA . GLU A 1 198 ? -3.557 -17.828 3.455 1 94.5 198 GLU A CA 1
ATOM 1610 C C . GLU A 1 198 ? -4.129 -19.234 3.629 1 94.5 198 GLU A C 1
ATOM 1612 O O . GLU A 1 198 ? -4.879 -19.5 4.574 1 94.5 198 GLU A O 1
ATOM 1617 N N . LEU A 1 199 ? -3.84 -20.156 2.709 1 94.69 199 LEU A N 1
ATOM 1618 C CA . LEU A 1 199 ? -4.293 -21.547 2.807 1 94.69 199 LEU A CA 1
ATOM 1619 C C . LEU A 1 199 ? -3.748 -22.203 4.07 1 94.69 199 LEU A C 1
ATOM 1621 O O . LEU A 1 199 ? -4.496 -22.844 4.812 1 94.69 199 LEU A O 1
ATOM 1625 N N . LYS A 1 200 ? -2.418 -22.016 4.246 1 94.69 200 LYS A N 1
ATOM 1626 C CA . LYS A 1 200 ? -1.771 -22.656 5.391 1 94.69 200 LYS A CA 1
ATOM 1627 C C . LYS A 1 200 ? -2.332 -22.109 6.703 1 94.69 200 LYS A C 1
ATOM 1629 O O . LYS A 1 200 ? -2.473 -22.859 7.676 1 94.69 200 LYS A O 1
ATOM 1634 N N . SER A 1 201 ? -2.57 -20.828 6.754 1 91.38 201 SER A N 1
ATOM 1635 C CA . SER A 1 201 ? -3.062 -20.188 7.973 1 91.38 201 SER A CA 1
ATOM 1636 C C . SER A 1 201 ? -4.48 -20.656 8.305 1 91.38 201 SER A C 1
ATOM 1638 O O . SER A 1 201 ? -4.836 -20.797 9.477 1 91.38 201 SER A O 1
ATOM 1640 N N . LYS A 1 202 ? -5.301 -20.906 7.387 1 85.75 202 LYS A N 1
ATOM 1641 C CA . LYS A 1 202 ? -6.715 -21.203 7.617 1 85.75 202 LYS A CA 1
ATOM 1642 C C . LYS A 1 202 ? -6.973 -22.703 7.633 1 85.75 202 LYS A C 1
ATOM 1644 O O . LYS A 1 202 ? -7.891 -23.172 8.312 1 85.75 202 LYS A O 1
ATOM 1649 N N . ILE A 1 203 ? -6.289 -23.453 6.852 1 78.38 203 ILE A N 1
ATOM 1650 C CA . ILE A 1 203 ? -6.484 -24.891 6.82 1 78.38 203 ILE A CA 1
ATOM 1651 C C . ILE A 1 203 ? -5.789 -25.531 8.016 1 78.38 203 ILE A C 1
ATOM 1653 O O . ILE A 1 203 ? -6.324 -26.453 8.641 1 78.38 203 ILE A O 1
ATOM 1657 N N . ASN A 1 204 ? -4.652 -25.188 8.312 1 66.06 204 ASN A N 1
ATOM 1658 C CA . ASN A 1 204 ? -4 -25.734 9.5 1 66.06 204 ASN A CA 1
ATOM 1659 C C . ASN A 1 204 ? -4.723 -25.312 10.781 1 66.06 204 ASN A C 1
ATOM 1661 O O . ASN A 1 204 ? -4.66 -26.016 11.789 1 66.06 204 ASN A O 1
ATOM 1665 N N . ASN A 1 205 ? -5.242 -24.109 10.797 1 58.44 205 ASN A N 1
ATOM 1666 C CA . ASN A 1 205 ? -5.941 -23.75 12.023 1 58.44 205 ASN A CA 1
ATOM 1667 C C . ASN A 1 205 ? -7.246 -24.531 12.18 1 58.44 205 ASN A C 1
ATOM 1669 O O . ASN A 1 205 ? -7.871 -24.484 13.242 1 58.44 205 ASN A O 1
ATOM 1673 N N . GLU A 1 206 ? -7.871 -25.078 11.094 1 49.75 206 GLU A N 1
ATOM 1674 C CA . GLU A 1 206 ? -9.047 -25.922 11.266 1 49.75 206 GLU A CA 1
ATOM 1675 C C . GLU A 1 206 ? -8.664 -27.328 11.695 1 49.75 206 GLU A C 1
ATOM 1677 O O . GLU A 1 206 ? -9.516 -28.109 12.125 1 49.75 206 GLU A O 1
ATOM 1682 N N . ASN A 1 207 ? -7.43 -27.844 11.492 1 41.72 207 ASN A N 1
ATOM 1683 C CA . ASN A 1 207 ? -7.098 -29.109 12.125 1 41.72 207 ASN A CA 1
ATOM 1684 C C . ASN A 1 207 ? -6.488 -28.906 13.508 1 41.72 207 ASN A C 1
ATOM 1686 O O . ASN A 1 207 ? -5.598 -28.078 13.688 1 41.72 207 ASN A O 1
ATOM 1690 N N . MET B 1 1 ? -10.258 -29.625 -0.569 1 87.31 1 MET B N 1
ATOM 1691 C CA . MET B 1 1 ? -9.32 -28.531 -0.85 1 87.31 1 MET B CA 1
ATOM 1692 C C . MET B 1 1 ? -10.016 -27.375 -1.56 1 87.31 1 MET B C 1
ATOM 1694 O O . MET B 1 1 ? -10.055 -26.266 -1.045 1 87.31 1 MET B O 1
ATOM 1698 N N . ILE B 1 2 ? -10.844 -27.688 -2.578 1 89.19 2 ILE B N 1
ATOM 1699 C CA . ILE B 1 2 ? -11.523 -26.641 -3.33 1 89.19 2 ILE B CA 1
ATOM 1700 C C . ILE B 1 2 ? -12.578 -25.969 -2.449 1 89.19 2 ILE B C 1
ATOM 1702 O O . ILE B 1 2 ? -12.742 -24.75 -2.486 1 89.19 2 ILE B O 1
ATOM 1706 N N . ASN B 1 3 ? -13.219 -26.75 -1.706 1 89.94 3 ASN B N 1
ATOM 1707 C CA . ASN B 1 3 ? -14.242 -26.219 -0.816 1 89.94 3 ASN B CA 1
ATOM 1708 C C . ASN B 1 3 ? -13.641 -25.312 0.252 1 89.94 3 ASN B C 1
ATOM 1710 O O . ASN B 1 3 ? -14.242 -24.312 0.634 1 89.94 3 ASN B O 1
ATOM 1714 N N . ASP B 1 4 ? -12.5 -25.734 0.763 1 90.69 4 ASP B N 1
ATOM 1715 C CA . ASP B 1 4 ? -11.781 -24.922 1.733 1 90.69 4 ASP B CA 1
ATOM 1716 C C . ASP B 1 4 ? -11.367 -23.578 1.12 1 90.69 4 ASP B C 1
ATOM 1718 O O . ASP B 1 4 ? -11.469 -22.531 1.767 1 90.69 4 ASP B O 1
ATOM 1722 N N . ILE B 1 5 ? -10.93 -23.656 -0.151 1 94 5 ILE B N 1
ATOM 1723 C CA . ILE B 1 5 ? -10.477 -22.469 -0.856 1 94 5 ILE B CA 1
ATOM 1724 C C . ILE B 1 5 ? -11.664 -21.516 -1.079 1 94 5 ILE B C 1
ATOM 1726 O O . ILE B 1 5 ? -11.547 -20.312 -0.878 1 94 5 ILE B O 1
ATOM 1730 N N . LYS B 1 6 ? -12.82 -22.062 -1.423 1 93.62 6 LYS B N 1
ATOM 1731 C CA . LYS B 1 6 ? -14.039 -21.281 -1.602 1 93.62 6 LYS B CA 1
ATOM 1732 C C . LYS B 1 6 ? -14.438 -20.578 -0.304 1 93.62 6 LYS B C 1
ATOM 1734 O O . LYS B 1 6 ? -14.766 -19.391 -0.307 1 93.62 6 LYS B O 1
ATOM 1739 N N . LYS B 1 7 ? -14.344 -21.281 0.721 1 92.06 7 LYS B N 1
ATOM 1740 C CA . LYS B 1 7 ? -14.703 -20.75 2.027 1 92.06 7 LYS B CA 1
ATOM 1741 C C . LYS B 1 7 ? -13.797 -19.578 2.41 1 92.06 7 LYS B C 1
ATOM 1743 O O . LYS B 1 7 ? -14.25 -18.609 3.037 1 92.06 7 LYS B O 1
ATOM 1748 N N . ILE B 1 8 ? -12.562 -19.688 2.045 1 92.06 8 ILE B N 1
ATOM 1749 C CA . ILE B 1 8 ? -11.555 -18.703 2.439 1 92.06 8 ILE B CA 1
ATOM 1750 C C . ILE B 1 8 ? -11.727 -17.422 1.616 1 92.06 8 ILE B C 1
ATOM 1752 O O . ILE B 1 8 ? -11.586 -16.312 2.139 1 92.06 8 ILE B O 1
ATOM 1756 N N . PHE B 1 9 ? -12.172 -17.469 0.333 1 93.94 9 PHE B N 1
ATOM 1757 C CA . PHE B 1 9 ? -12.016 -16.328 -0.559 1 93.94 9 PHE B CA 1
ATOM 1758 C C . PHE B 1 9 ? -13.367 -15.805 -1.022 1 93.94 9 PHE B C 1
ATOM 1760 O O . PHE B 1 9 ? -13.461 -14.688 -1.543 1 93.94 9 PHE B O 1
ATOM 1767 N N . GLU B 1 10 ? -14.453 -16.453 -1.052 1 89.81 10 GLU B N 1
ATOM 1768 C CA . GLU B 1 10 ? -15.758 -16.062 -1.587 1 89.81 10 GLU B CA 1
ATOM 1769 C C . GLU B 1 10 ? -16.266 -14.797 -0.901 1 89.81 10 GLU B C 1
ATOM 1771 O O . GLU B 1 10 ? -16.828 -13.914 -1.554 1 89.81 10 GLU B O 1
ATOM 1776 N N . ASN B 1 11 ? -16.141 -14.641 0.385 1 83.94 11 ASN B N 1
ATOM 1777 C CA . ASN B 1 11 ? -16.703 -13.484 1.081 1 83.94 11 ASN B CA 1
ATOM 1778 C C . ASN B 1 11 ? -15.648 -12.789 1.945 1 83.94 11 ASN B C 1
ATOM 1780 O O . ASN B 1 11 ? -15.977 -12.219 2.986 1 83.94 11 ASN B O 1
ATOM 1784 N N . ARG B 1 12 ? -14.562 -12.844 1.396 1 84.94 12 ARG B N 1
ATOM 1785 C CA . ARG B 1 12 ? -13.461 -12.305 2.18 1 84.94 12 ARG B CA 1
ATOM 1786 C C . ARG B 1 12 ? -13.352 -10.789 2.002 1 84.94 12 ARG B C 1
ATOM 1788 O O . ARG B 1 12 ? -13.539 -10.273 0.896 1 84.94 12 ARG B O 1
ATOM 1795 N N . GLU B 1 13 ? -13.281 -10.086 3.074 1 84.31 13 GLU B N 1
ATOM 1796 C CA . GLU B 1 13 ? -12.906 -8.68 2.984 1 84.31 13 GLU B CA 1
ATOM 1797 C C . GLU B 1 13 ? -11.445 -8.523 2.559 1 84.31 13 GLU B C 1
ATOM 1799 O O . GLU B 1 13 ? -10.555 -9.117 3.168 1 84.31 13 GLU B O 1
ATOM 1804 N N . ASN B 1 14 ? -11.266 -7.797 1.525 1 87.75 14 ASN B N 1
ATOM 1805 C CA . ASN B 1 14 ? -9.93 -7.664 0.96 1 87.75 14 ASN B CA 1
ATOM 1806 C C . ASN B 1 14 ? -9.211 -6.441 1.511 1 87.75 14 ASN B C 1
ATOM 1808 O O . ASN B 1 14 ? -9.836 -5.43 1.825 1 87.75 14 ASN B O 1
ATOM 1812 N N . GLY B 1 15 ? -7.969 -6.586 1.759 1 93.56 15 GLY B N 1
ATOM 1813 C CA . GLY B 1 15 ? -7.105 -5.512 2.219 1 93.56 15 GLY B CA 1
ATOM 1814 C C . GLY B 1 15 ? -5.918 -5.27 1.306 1 93.56 15 GLY B C 1
ATOM 1815 O O . GLY B 1 15 ? -6.023 -5.418 0.086 1 93.56 15 GLY B O 1
ATOM 1816 N N . ILE B 1 16 ? -4.906 -4.723 1.842 1 95.81 16 ILE B N 1
ATOM 1817 C CA . ILE B 1 16 ? -3.678 -4.43 1.113 1 95.81 16 ILE B CA 1
ATOM 1818 C C . ILE B 1 16 ? -2.6 -5.441 1.497 1 95.81 16 ILE B C 1
ATOM 1820 O O . ILE B 1 16 ? -2.332 -5.652 2.682 1 95.81 16 ILE B O 1
ATOM 1824 N N . LEU B 1 17 ? -2.027 -6.051 0.533 1 95.56 17 LEU B N 1
ATOM 1825 C CA . LEU B 1 17 ? -0.984 -7.051 0.729 1 95.56 17 LEU B CA 1
ATOM 1826 C C . LEU B 1 17 ? 0.301 -6.402 1.234 1 95.56 17 LEU B C 1
ATOM 1828 O O . LEU B 1 17 ? 0.622 -5.273 0.858 1 95.56 17 LEU B O 1
ATOM 1832 N N . GLY B 1 18 ? 1.066 -7.215 2.047 1 93.06 18 GLY B N 1
ATOM 1833 C CA . GLY B 1 18 ? 2.379 -6.785 2.502 1 93.06 18 GLY B CA 1
ATOM 1834 C C . GLY B 1 18 ? 2.408 -6.402 3.969 1 93.06 18 GLY B C 1
ATOM 1835 O O . GLY B 1 18 ? 1.359 -6.273 4.602 1 93.06 18 GLY B O 1
ATOM 1836 N N . ASN B 1 19 ? 3.586 -6.27 4.5 1 93.12 19 ASN B N 1
ATOM 1837 C CA . ASN B 1 19 ? 3.803 -5.812 5.867 1 93.12 19 ASN B CA 1
ATOM 1838 C C . ASN B 1 19 ? 4.078 -4.312 5.922 1 93.12 19 ASN B C 1
ATOM 1840 O O . ASN B 1 19 ? 5.133 -3.855 5.477 1 93.12 19 ASN B O 1
ATOM 1844 N N . HIS B 1 20 ? 3.119 -3.604 6.438 1 96.94 20 HIS B N 1
ATOM 1845 C CA . HIS B 1 20 ? 3.229 -2.15 6.477 1 96.94 20 HIS B CA 1
ATOM 1846 C C . HIS B 1 20 ? 3.129 -1.63 7.906 1 96.94 20 HIS B C 1
ATOM 1848 O O . HIS B 1 20 ? 2.338 -2.141 8.703 1 96.94 20 HIS B O 1
ATOM 1854 N N . GLU B 1 21 ? 4.02 -0.632 8.234 1 97.06 21 GLU B N 1
ATOM 1855 C CA . GLU B 1 21 ? 3.707 0.212 9.383 1 97.06 21 GLU B CA 1
ATOM 1856 C C . GLU B 1 21 ? 2.502 1.104 9.102 1 97.06 21 GLU B C 1
ATOM 1858 O O . GLU B 1 21 ? 2.352 1.624 7.992 1 97.06 21 GLU B O 1
ATOM 1863 N N . ARG B 1 22 ? 1.622 1.181 10.07 1 97.81 22 ARG B N 1
ATOM 1864 C CA . ARG B 1 22 ? 0.401 1.954 9.875 1 97.81 22 ARG B CA 1
ATOM 1865 C C . ARG B 1 22 ? 0.356 3.156 10.812 1 97.81 22 ARG B C 1
ATOM 1867 O O . ARG B 1 22 ? 0.668 3.035 12 1 97.81 22 ARG B O 1
ATOM 1874 N N . SER B 1 23 ? 0.067 4.332 10.25 1 98.19 23 SER B N 1
ATOM 1875 C CA . SER B 1 23 ? -0.095 5.555 11.023 1 98.19 23 SER B CA 1
ATOM 1876 C C . SER B 1 23 ? -1.373 6.293 10.633 1 98.19 23 SER B C 1
ATOM 1878 O O . SER B 1 23 ? -1.899 6.094 9.539 1 98.19 23 SER B O 1
ATOM 1880 N N . ALA B 1 24 ? -1.921 7.008 11.523 1 98.5 24 ALA B N 1
ATOM 1881 C CA . ALA B 1 24 ? -3.094 7.848 11.281 1 98.5 24 ALA B CA 1
ATOM 1882 C C . ALA B 1 24 ? -2.814 9.297 11.656 1 98.5 24 ALA B C 1
ATOM 1884 O O . ALA B 1 24 ? -2.125 9.57 12.641 1 98.5 24 ALA B O 1
ATOM 1885 N N . VAL B 1 25 ? -3.316 10.227 10.797 1 98.62 25 VAL B N 1
ATOM 1886 C CA . VAL B 1 25 ? -3.117 11.648 11.039 1 98.62 25 VAL B CA 1
ATOM 1887 C C . VAL B 1 25 ? -4.438 12.391 10.859 1 98.62 25 VAL B C 1
ATOM 1889 O O . VAL B 1 25 ? -5.375 11.875 10.25 1 98.62 25 VAL B O 1
ATOM 1892 N N . VAL B 1 26 ? -4.547 13.57 11.383 1 98.75 26 VAL B N 1
ATOM 1893 C CA . VAL B 1 26 ? -5.766 14.367 11.258 1 98.75 26 VAL B CA 1
ATOM 1894 C C . VAL B 1 26 ? -5.426 15.766 10.75 1 98.75 26 VAL B C 1
ATOM 1896 O O . VAL B 1 26 ? -4.57 16.453 11.32 1 98.75 26 VAL B O 1
ATOM 1899 N N . LEU B 1 27 ? -5.938 16.078 9.625 1 98.69 27 LEU B N 1
ATOM 1900 C CA . LEU B 1 27 ? -5.969 17.469 9.188 1 98.69 27 LEU B CA 1
ATOM 1901 C C . LEU B 1 27 ? -7.051 18.25 9.922 1 98.69 27 LEU B C 1
ATOM 1903 O O . LEU B 1 27 ? -8.227 18.203 9.547 1 98.69 27 LEU B O 1
ATOM 1907 N N . PHE B 1 28 ? -6.688 18.984 10.953 1 98.5 28 PHE B N 1
ATOM 1908 C CA . PHE B 1 28 ? -7.645 19.734 11.766 1 98.5 28 PHE B CA 1
ATOM 1909 C C . PHE B 1 28 ? -7.91 21.109 11.172 1 98.5 28 PHE B C 1
ATOM 1911 O O . PHE B 1 28 ? -6.973 21.859 10.898 1 98.5 28 PHE B O 1
ATOM 1918 N N . LEU B 1 29 ? -9.141 21.391 11.031 1 98.06 29 LEU B N 1
ATOM 1919 C CA . LEU B 1 29 ? -9.594 22.719 10.68 1 98.06 29 LEU B CA 1
ATOM 1920 C C . LEU B 1 29 ? -10.07 23.469 11.922 1 98.06 29 LEU B C 1
ATOM 1922 O O . LEU B 1 29 ? -10.727 22.891 12.789 1 98.06 29 LEU B O 1
ATOM 1926 N N . CYS B 1 30 ? -9.711 24.672 12.008 1 96.75 30 CYS B N 1
ATOM 1927 C CA . CYS B 1 30 ? -10.211 25.547 13.055 1 96.75 30 CYS B CA 1
ATOM 1928 C C . CYS B 1 30 ? -10.742 26.844 12.461 1 96.75 30 CYS B C 1
ATOM 1930 O O . CYS B 1 30 ? -10.141 27.406 11.539 1 96.75 30 CYS B O 1
ATOM 1932 N N . GLU B 1 31 ? -11.836 27.234 12.914 1 94.38 31 GLU B N 1
ATOM 1933 C CA . GLU B 1 31 ? -12.453 28.484 12.461 1 94.38 31 GLU B CA 1
ATOM 1934 C C . GLU B 1 31 ? -12.242 29.594 13.484 1 94.38 31 GLU B C 1
ATOM 1936 O O . GLU B 1 31 ? -12.492 29.422 14.672 1 94.38 31 GLU B O 1
ATOM 1941 N N . ASP B 1 32 ? -11.766 30.719 13 1 91.5 32 ASP B N 1
ATOM 1942 C CA . ASP B 1 32 ? -11.586 31.828 13.93 1 91.5 32 ASP B CA 1
ATOM 1943 C C . ASP B 1 32 ? -12.891 32.625 14.102 1 91.5 32 ASP B C 1
ATOM 1945 O O . ASP B 1 32 ? -13.938 32.219 13.594 1 91.5 32 ASP B O 1
ATOM 1949 N N . SER B 1 33 ? -12.812 33.719 14.867 1 90.19 33 SER B N 1
ATOM 1950 C CA . SER B 1 33 ? -13.992 34.5 15.219 1 90.19 33 SER B CA 1
ATOM 1951 C C . SER B 1 33 ? -14.609 35.156 14 1 90.19 33 SER B C 1
ATOM 1953 O O . SER B 1 33 ? -15.789 35.531 14.008 1 90.19 33 SER B O 1
ATOM 1955 N N . LYS B 1 34 ? -13.859 35.406 12.906 1 92.12 34 LYS B N 1
ATOM 1956 C CA . LYS B 1 34 ? -14.336 36.062 11.695 1 92.12 34 LYS B CA 1
ATOM 1957 C C . LYS B 1 34 ? -14.828 35.031 10.672 1 92.12 34 LYS B C 1
ATOM 1959 O O . LYS B 1 34 ? -15.219 35.406 9.555 1 92.12 34 LYS B O 1
ATOM 1964 N N . GLY B 1 35 ? -14.711 33.781 11.031 1 90.88 35 GLY B N 1
ATOM 1965 C CA . GLY B 1 35 ? -15.203 32.75 10.141 1 90.88 35 GLY B CA 1
ATOM 1966 C C . GLY B 1 35 ? -14.141 32.219 9.188 1 90.88 35 GLY B C 1
ATOM 1967 O O . GLY B 1 35 ? -14.445 31.469 8.273 1 90.88 35 GLY B O 1
ATOM 1968 N N . GLU B 1 36 ? -12.938 32.688 9.398 1 94.56 36 GLU B N 1
ATOM 1969 C CA . GLU B 1 36 ? -11.844 32.219 8.562 1 94.56 36 GLU B CA 1
ATOM 1970 C C . GLU B 1 36 ? -11.367 30.828 9.016 1 94.56 36 GLU B C 1
ATOM 1972 O O . GLU B 1 36 ? -11.25 30.578 10.219 1 94.56 36 GLU B O 1
ATOM 1977 N N . LEU B 1 37 ? -11.148 29.938 8.016 1 97 37 LEU B N 1
ATOM 1978 C CA . LEU B 1 37 ? -10.719 28.578 8.328 1 97 37 LEU B CA 1
ATOM 1979 C C . LEU B 1 37 ? -9.203 28.453 8.234 1 97 37 LEU B C 1
ATOM 1981 O O . LEU B 1 37 ? -8.578 29.016 7.332 1 97 37 LEU B O 1
ATOM 1985 N N . TYR B 1 38 ? -8.641 27.719 9.203 1 98 38 TYR B N 1
ATOM 1986 C CA . TYR B 1 38 ? -7.215 27.453 9.25 1 98 38 TYR B CA 1
ATOM 1987 C C . TYR B 1 38 ? -6.953 25.953 9.375 1 98 38 TYR B C 1
ATOM 1989 O O . TYR B 1 38 ? -7.801 25.203 9.867 1 98 38 TYR B O 1
ATOM 1997 N N . ILE B 1 39 ? -5.805 25.469 8.875 1 98.56 39 ILE B N 1
ATOM 1998 C CA . ILE B 1 39 ? -5.301 24.125 9.133 1 98.56 39 ILE B CA 1
ATOM 1999 C C . ILE B 1 39 ? -4.227 24.172 10.219 1 98.56 39 ILE B C 1
ATOM 2001 O O . ILE B 1 39 ? -3.346 25.047 10.188 1 98.56 39 ILE B O 1
ATOM 2005 N N . ILE B 1 40 ? -4.277 23.281 11.172 1 98.06 40 ILE B N 1
ATOM 2006 C CA . ILE B 1 40 ? -3.334 23.234 12.289 1 98.06 40 ILE B CA 1
ATOM 2007 C C . ILE B 1 40 ? -2.176 22.297 11.953 1 98.06 40 ILE B C 1
ATOM 2009 O O . ILE B 1 40 ? -2.391 21.188 11.461 1 98.06 40 ILE B O 1
ATOM 2013 N N . PHE B 1 41 ? -0.95 22.766 12.242 1 98.44 41 PHE B N 1
ATOM 2014 C CA . PHE B 1 41 ? 0.258 21.969 12.039 1 98.44 41 PHE B CA 1
ATOM 2015 C C . PHE B 1 41 ? 1.082 21.906 13.32 1 98.44 41 PHE B C 1
ATOM 2017 O O . PHE B 1 41 ? 0.953 22.766 14.188 1 98.44 41 PHE B O 1
ATOM 2024 N N . GLU B 1 42 ? 1.838 20.875 13.398 1 97.81 42 GLU B N 1
ATOM 2025 C CA . GLU B 1 42 ? 2.801 20.703 14.484 1 97.81 42 GLU B CA 1
ATOM 2026 C C . GLU B 1 42 ? 4.234 20.734 13.961 1 97.81 42 GLU B C 1
ATOM 2028 O O . GLU B 1 42 ? 4.516 20.234 12.867 1 97.81 42 GLU B O 1
ATOM 2033 N N . VAL B 1 43 ? 5.113 21.359 14.719 1 96.75 43 VAL B N 1
ATOM 2034 C CA . VAL B 1 43 ? 6.551 21.219 14.516 1 96.75 43 VAL B CA 1
ATOM 2035 C C . VAL B 1 43 ? 7.117 20.188 15.492 1 96.75 43 VAL B C 1
ATOM 2037 O O . VAL B 1 43 ? 6.98 20.344 16.703 1 96.75 43 VAL B O 1
ATOM 2040 N N . ARG B 1 44 ? 7.672 19.125 14.898 1 93.38 44 ARG B N 1
ATOM 2041 C CA . ARG B 1 44 ? 8.211 18.062 15.75 1 93.38 44 ARG B CA 1
ATOM 2042 C C . ARG B 1 44 ? 9.367 18.594 16.609 1 93.38 44 ARG B C 1
ATOM 2044 O O . ARG B 1 44 ? 10.164 19.406 16.141 1 93.38 44 ARG B O 1
ATOM 2051 N N . ALA B 1 45 ? 9.445 18.047 17.781 1 89.25 45 ALA B N 1
ATOM 2052 C CA . ALA B 1 45 ? 10.508 18.484 18.688 1 89.25 45 ALA B CA 1
ATOM 2053 C C . ALA B 1 45 ? 11.883 18.203 18.094 1 89.25 45 ALA B C 1
ATOM 2055 O O . ALA B 1 45 ? 12.07 17.219 17.375 1 89.25 45 ALA B O 1
ATOM 2056 N N . LEU B 1 46 ? 12.797 18.984 18.453 1 85.44 46 LEU B N 1
ATOM 2057 C CA . LEU B 1 46 ? 14.117 18.953 17.844 1 85.44 46 LEU B CA 1
ATOM 2058 C C . LEU B 1 46 ? 14.953 17.797 18.391 1 85.44 46 LEU B C 1
ATOM 2060 O O . LEU B 1 46 ? 15.93 17.375 17.766 1 85.44 46 LEU B O 1
ATOM 2064 N N . HIS B 1 47 ? 14.57 17.312 19.516 1 84.31 47 HIS B N 1
ATOM 2065 C CA . HIS B 1 47 ? 15.375 16.297 20.172 1 84.31 47 HIS B CA 1
ATOM 2066 C C . HIS B 1 47 ? 14.992 14.898 19.672 1 84.31 47 HIS B C 1
ATOM 2068 O O . HIS B 1 47 ? 15.648 13.914 20.016 1 84.31 47 HIS B O 1
ATOM 2074 N N . LEU B 1 48 ? 14 14.867 18.938 1 81.81 48 LEU B N 1
ATOM 2075 C CA . LEU B 1 48 ? 13.547 13.578 18.438 1 81.81 48 LEU B CA 1
ATOM 2076 C C . LEU B 1 48 ? 14.555 12.992 17.453 1 81.81 48 LEU B C 1
ATOM 2078 O O . LEU B 1 48 ? 15.227 13.734 16.734 1 81.81 48 LEU B O 1
ATOM 2082 N N . ASP B 1 49 ? 14.586 11.758 17.422 1 75.31 49 ASP B N 1
ATOM 2083 C CA . ASP B 1 49 ? 15.516 11.039 16.562 1 75.31 49 ASP B CA 1
ATOM 2084 C C . ASP B 1 49 ? 15.039 11.047 15.102 1 75.31 49 ASP B C 1
ATOM 2086 O O . ASP B 1 49 ? 15.844 11.148 14.18 1 75.31 49 ASP B O 1
ATOM 2090 N N . HIS B 1 50 ? 13.781 10.969 15.023 1 78.56 50 HIS B N 1
ATOM 2091 C CA . HIS B 1 50 ? 13.242 10.852 13.672 1 78.56 50 HIS B CA 1
ATOM 2092 C C . HIS B 1 50 ? 12.562 12.148 13.242 1 78.56 50 HIS B C 1
ATOM 2094 O O . HIS B 1 50 ? 11.625 12.609 13.891 1 78.56 50 HIS B O 1
ATOM 2100 N N . GLN B 1 51 ? 13.07 12.789 12.148 1 86.12 51 GLN B N 1
ATOM 2101 C CA . GLN B 1 51 ? 12.523 13.969 11.484 1 86.12 51 GLN B CA 1
ATOM 2102 C C . GLN B 1 51 ? 12.375 15.125 12.469 1 86.12 51 GLN B C 1
ATOM 2104 O O . GLN B 1 51 ? 11.305 15.727 12.57 1 86.12 51 GLN B O 1
ATOM 2109 N N . PRO B 1 52 ? 13.508 15.5 13.102 1 85.06 52 PRO B N 1
ATOM 2110 C CA . PRO B 1 52 ? 13.453 16.641 14.031 1 85.06 52 PRO B CA 1
ATOM 2111 C C . PRO B 1 52 ? 13.117 17.953 13.336 1 85.06 52 PRO B C 1
ATOM 2113 O O . PRO B 1 52 ? 13.742 18.297 12.328 1 85.06 52 PRO B O 1
ATOM 2116 N N . GLY B 1 53 ? 12.094 18.578 13.891 1 90.38 53 GLY B N 1
ATOM 2117 C CA . GLY B 1 53 ? 11.758 19.906 13.406 1 90.38 53 GLY B CA 1
ATOM 2118 C C . GLY B 1 53 ? 10.867 19.875 12.18 1 90.38 53 GLY B C 1
ATOM 2119 O O . GLY B 1 53 ? 10.453 20.922 11.688 1 90.38 53 GLY B O 1
ATOM 2120 N N . ASP B 1 54 ? 10.602 18.688 11.703 1 94.06 54 ASP B N 1
ATOM 2121 C CA . ASP B 1 54 ? 9.711 18.578 10.555 1 94.06 54 ASP B CA 1
ATOM 2122 C C . ASP B 1 54 ? 8.297 19.016 10.922 1 94.06 54 ASP B C 1
ATOM 2124 O O . ASP B 1 54 ? 7.879 18.891 12.078 1 94.06 54 ASP B O 1
ATOM 2128 N N . ILE B 1 55 ? 7.637 19.609 10.023 1 97.44 55 ILE B N 1
ATOM 2129 C CA . ILE B 1 55 ? 6.242 19.984 10.195 1 97.44 55 ILE B CA 1
ATOM 2130 C C . ILE B 1 55 ? 5.332 18.812 9.859 1 97.44 55 ILE B C 1
ATOM 2132 O O . ILE B 1 55 ? 5.551 18.109 8.867 1 97.44 55 ILE B O 1
ATOM 2136 N N . SER B 1 56 ? 4.367 18.562 10.695 1 97.69 56 SER B N 1
ATOM 2137 C CA . SER B 1 56 ? 3.475 17.422 10.492 1 97.69 56 SER B CA 1
ATOM 2138 C C . SER B 1 56 ? 2.053 17.75 10.938 1 97.69 56 SER B C 1
ATOM 2140 O O . SER B 1 56 ? 1.81 18.797 11.539 1 97.69 56 SER B O 1
ATOM 2142 N N . LEU B 1 57 ? 1.136 16.938 10.523 1 98.56 57 LEU B N 1
ATOM 2143 C CA . LEU B 1 57 ? -0.204 16.891 11.102 1 98.56 57 LEU B CA 1
ATOM 2144 C C . LEU B 1 57 ? -0.219 16.047 12.375 1 98.56 57 LEU B C 1
ATOM 2146 O O . LEU B 1 57 ? 0.585 15.125 12.523 1 98.56 57 LEU B O 1
ATOM 2150 N N . PRO B 1 58 ? -1.099 16.438 13.312 1 98.19 58 PRO B N 1
ATOM 2151 C CA . PRO B 1 58 ? -1.219 15.555 14.484 1 98.19 58 PRO B CA 1
ATOM 2152 C C . PRO B 1 58 ? -1.534 14.109 14.109 1 98.19 58 PRO B C 1
ATOM 2154 O O . PRO B 1 58 ? -2.32 13.859 13.188 1 98.19 58 PRO B O 1
ATOM 2157 N N . GLY B 1 59 ? -0.96 13.18 14.758 1 97.38 59 GLY B N 1
ATOM 2158 C CA . GLY B 1 59 ? -1.15 11.766 14.461 1 97.38 59 GLY B CA 1
ATOM 2159 C C . GLY B 1 59 ? 0.007 10.898 14.922 1 97.38 59 GLY B C 1
ATOM 2160 O O . GLY B 1 59 ? 0.913 11.375 15.609 1 97.38 59 GLY B O 1
ATOM 2161 N N . GLY B 1 60 ? -0.039 9.664 14.57 1 96.81 60 GLY B N 1
ATOM 2162 C CA . GLY B 1 60 ? 1.001 8.734 14.977 1 96.81 60 GLY B CA 1
ATOM 2163 C C . GLY B 1 60 ? 0.7 7.301 14.586 1 96.81 60 GLY B C 1
ATOM 2164 O O . GLY B 1 60 ? -0.217 7.039 13.805 1 96.81 60 GLY B O 1
ATOM 2165 N N . LYS B 1 61 ? 1.519 6.445 15.18 1 97.12 61 LYS B N 1
ATOM 2166 C CA . LYS B 1 61 ? 1.435 5.02 14.867 1 97.12 61 LYS B CA 1
ATOM 2167 C C . LYS B 1 61 ? 0.139 4.414 15.398 1 97.12 61 LYS B C 1
ATOM 2169 O O . LYS B 1 61 ? -0.296 4.742 16.5 1 97.12 61 LYS B O 1
ATOM 2174 N N . ILE B 1 62 ? -0.448 3.584 14.594 1 98.19 62 ILE B N 1
ATOM 2175 C CA . ILE B 1 62 ? -1.62 2.83 15.023 1 98.19 62 ILE B CA 1
ATOM 2176 C C . ILE B 1 62 ? -1.186 1.653 15.891 1 98.19 62 ILE B C 1
ATOM 2178 O O . ILE B 1 62 ? -0.356 0.84 15.477 1 98.19 62 ILE B O 1
ATOM 2182 N N . GLU B 1 63 ? -1.643 1.6 17.078 1 96.31 63 GLU B N 1
ATOM 2183 C CA . GLU B 1 63 ? -1.316 0.511 17.984 1 96.31 63 GLU B CA 1
ATOM 2184 C C . GLU B 1 63 ? -2.197 -0.708 17.734 1 96.31 63 GLU B C 1
ATOM 2186 O O . GLU B 1 63 ? -3.184 -0.624 17 1 96.31 63 GLU B O 1
ATOM 2191 N N . LYS B 1 64 ? -1.88 -1.808 18.438 1 92 64 LYS B N 1
ATOM 2192 C CA . LYS B 1 64 ? -2.625 -3.053 18.266 1 92 64 LYS B CA 1
ATOM 2193 C C . LYS B 1 64 ? -4.07 -2.895 18.734 1 92 64 LYS B C 1
ATOM 2195 O O . LYS B 1 64 ? -4.332 -2.256 19.75 1 92 64 LYS B O 1
ATOM 2200 N N . ASN B 1 65 ? -5.07 -3.316 17.938 1 91.75 65 ASN B N 1
ATOM 2201 C CA . ASN B 1 65 ? -6.488 -3.387 18.281 1 91.75 65 ASN B CA 1
ATOM 2202 C C . ASN B 1 65 ? -7.141 -2.008 18.266 1 91.75 65 ASN B C 1
ATOM 2204 O O . ASN B 1 65 ? -8.086 -1.754 19.016 1 91.75 65 ASN B O 1
ATOM 2208 N N . GLU B 1 66 ? -6.504 -1.09 17.672 1 95.31 66 GLU B N 1
ATOM 2209 C CA . GLU B 1 66 ? -7.129 0.22 17.516 1 95.31 66 GLU B CA 1
ATOM 2210 C C . GLU B 1 66 ? -7.398 0.522 16.047 1 95.31 66 GLU B C 1
ATOM 2212 O O . GLU B 1 66 ? -6.613 0.145 15.172 1 95.31 66 GLU B O 1
ATOM 2217 N N . SER B 1 67 ? -8.555 1.077 15.773 1 97 67 SER B N 1
ATOM 2218 C CA . SER B 1 67 ? -8.836 1.561 14.422 1 97 67 SER B CA 1
ATOM 2219 C C . SER B 1 67 ? -8 2.793 14.094 1 97 67 SER B C 1
ATOM 2221 O O . SER B 1 67 ? -7.5 3.469 14.992 1 97 67 SER B O 1
ATOM 2223 N N . PRO B 1 68 ? -7.848 3.047 12.805 1 97.38 68 PRO B N 1
ATOM 2224 C CA . PRO B 1 68 ? -7.113 4.258 12.422 1 97.38 68 PRO B CA 1
ATOM 2225 C C . PRO B 1 68 ? -7.695 5.52 13.055 1 97.38 68 PRO B C 1
ATOM 2227 O O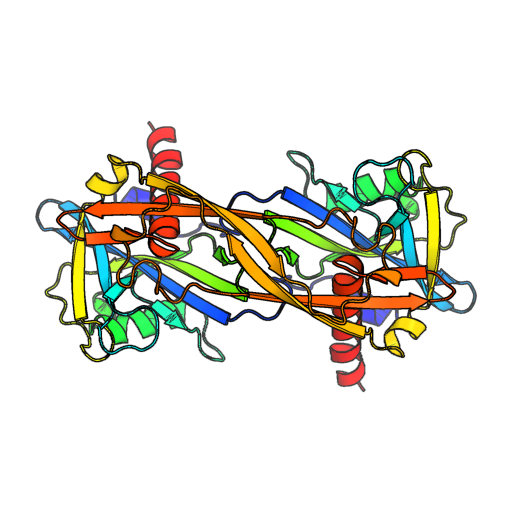 . PRO B 1 68 ? -6.945 6.379 13.523 1 97.38 68 PRO B O 1
ATOM 2230 N N . GLN B 1 69 ? -8.992 5.617 13.086 1 97.25 69 GLN B N 1
ATOM 2231 C CA . GLN B 1 69 ? -9.609 6.809 13.648 1 97.25 69 GLN B CA 1
ATOM 2232 C C . GLN B 1 69 ? -9.336 6.918 15.148 1 97.25 69 GLN B C 1
ATOM 2234 O O . GLN B 1 69 ? -9.109 8.016 15.664 1 97.25 69 GLN B O 1
ATOM 2239 N N . GLN B 1 70 ? -9.391 5.82 15.828 1 97.88 70 GLN B N 1
ATOM 2240 C CA . GLN B 1 70 ? -9.07 5.801 17.25 1 97.88 70 GLN B CA 1
ATOM 2241 C C . GLN B 1 70 ? -7.641 6.266 17.5 1 97.88 70 GLN B C 1
ATOM 2243 O O . GLN B 1 70 ? -7.387 7.043 18.422 1 97.88 70 GLN B O 1
ATOM 2248 N N . ALA B 1 71 ? -6.723 5.742 16.688 1 98.12 71 ALA B N 1
ATOM 2249 C CA . ALA B 1 71 ? -5.32 6.133 16.797 1 98.12 71 ALA B CA 1
ATOM 2250 C C . ALA B 1 71 ? -5.145 7.625 16.547 1 98.12 71 ALA B C 1
ATOM 2252 O O . ALA B 1 71 ? -4.434 8.312 17.281 1 98.12 71 ALA B O 1
ATOM 2253 N N . ALA B 1 72 ? -5.785 8.102 15.484 1 97.62 72 ALA B N 1
ATOM 2254 C CA . ALA B 1 72 ? -5.707 9.516 15.133 1 97.62 72 ALA B CA 1
ATOM 2255 C C . ALA B 1 72 ? -6.195 10.391 16.281 1 97.62 72 ALA B C 1
ATOM 2257 O O . ALA B 1 72 ? -5.574 11.406 16.609 1 97.62 72 ALA B O 1
ATOM 2258 N N . THR B 1 73 ? -7.289 9.992 16.875 1 97.62 73 THR B N 1
ATOM 2259 C CA . THR B 1 73 ? -7.871 10.742 17.984 1 97.62 73 THR B CA 1
ATOM 2260 C C . THR B 1 73 ? -6.957 10.695 19.203 1 97.62 73 THR B C 1
ATOM 2262 O O . THR B 1 73 ? -6.633 11.734 19.781 1 97.62 73 THR B O 1
ATOM 2265 N N . ARG B 1 74 ? -6.559 9.508 19.547 1 97.56 74 ARG B N 1
ATOM 2266 C CA . ARG B 1 74 ? -5.691 9.336 20.703 1 97.56 74 ARG B CA 1
ATOM 2267 C C . ARG B 1 74 ? -4.422 10.172 20.562 1 97.56 74 ARG B C 1
ATOM 2269 O O . ARG B 1 74 ? -4.078 10.938 21.453 1 97.56 74 ARG B O 1
ATOM 2276 N N . GLU B 1 75 ? -3.721 10.008 19.453 1 97.62 75 GLU B N 1
ATOM 2277 C CA . GLU B 1 75 ? -2.471 10.719 19.203 1 97.62 75 GLU B CA 1
ATOM 2278 C C . GLU B 1 75 ? -2.684 12.227 19.203 1 97.62 75 GLU B C 1
ATOM 2280 O O . GLU B 1 75 ? -1.825 12.977 19.672 1 97.62 75 GLU B O 1
ATOM 2285 N N . SER B 1 76 ? -3.801 12.664 18.609 1 97.06 76 SER B N 1
ATOM 2286 C CA . SER B 1 76 ? -4.105 14.094 18.594 1 97.06 76 SER B CA 1
ATOM 2287 C C . SER B 1 76 ? -4.258 14.641 20.016 1 97.06 76 SER B C 1
ATOM 2289 O O . SER B 1 76 ? -3.742 15.719 20.328 1 97.06 76 SER B O 1
ATOM 2291 N N . LEU B 1 77 ? -4.988 13.914 20.844 1 97.25 77 LEU B N 1
ATOM 2292 C CA . LEU B 1 77 ? -5.172 14.328 22.234 1 97.25 77 LEU B CA 1
ATOM 2293 C C . LEU B 1 77 ? -3.832 14.383 22.953 1 97.25 77 LEU B C 1
ATOM 2295 O O . LEU B 1 77 ? -3.568 15.328 23.703 1 97.25 77 LEU B O 1
ATOM 2299 N N . GLU B 1 78 ? -2.984 13.414 22.734 1 96.81 78 GLU B N 1
ATOM 2300 C CA . GLU B 1 78 ? -1.677 13.344 23.375 1 96.81 78 GLU B CA 1
ATOM 2301 C C . GLU B 1 78 ? -0.759 14.461 22.891 1 96.81 78 GLU B C 1
ATOM 2303 O O . GLU B 1 78 ? -0.11 15.133 23.688 1 96.81 78 GLU B O 1
ATOM 2308 N N . GLU B 1 79 ? -0.707 14.688 21.625 1 97.31 79 GLU B N 1
ATOM 2309 C CA . GLU B 1 79 ? 0.244 15.617 21.031 1 97.31 79 GLU B CA 1
ATOM 2310 C C . GLU B 1 79 ? -0.2 17.062 21.234 1 97.31 79 GLU B C 1
ATOM 2312 O O . GLU B 1 79 ? 0.62 17.938 21.531 1 97.31 79 GLU B O 1
ATOM 2317 N N . LEU B 1 80 ? -1.505 17.328 21.078 1 96.75 80 LEU B N 1
ATOM 2318 C CA . LEU B 1 80 ? -2.021 18.688 21.141 1 96.75 80 LEU B CA 1
ATOM 2319 C C . LEU B 1 80 ? -2.418 19.031 22.578 1 96.75 80 LEU B C 1
ATOM 2321 O O . LEU B 1 80 ? -2.621 20.219 22.891 1 96.75 80 LEU B O 1
ATOM 2325 N N . ASN B 1 81 ? -2.461 18.047 23.422 1 96.25 81 ASN B N 1
ATOM 2326 C CA . ASN B 1 81 ? -2.846 18.25 24.812 1 96.25 81 ASN B CA 1
ATOM 2327 C C . ASN B 1 81 ? -4.199 18.953 24.922 1 96.25 81 ASN B C 1
ATOM 2329 O O . ASN B 1 81 ? -4.316 19.984 25.594 1 96.25 81 ASN B O 1
ATOM 2333 N N . VAL B 1 82 ? -5.184 18.484 24.234 1 95.62 82 VAL B N 1
ATOM 2334 C CA . VAL B 1 82 ? -6.543 19.016 24.25 1 95.62 82 VAL B CA 1
ATOM 2335 C C . VAL B 1 82 ? -7.516 17.938 24.703 1 95.62 82 VAL B C 1
ATOM 2337 O O . VAL B 1 82 ? -7.184 16.75 24.688 1 95.62 82 VAL B O 1
ATOM 2340 N N . ASP B 1 83 ? -8.688 18.406 25.062 1 94.88 83 ASP B N 1
ATOM 2341 C CA . ASP B 1 83 ? -9.719 17.469 25.5 1 94.88 83 ASP B CA 1
ATOM 2342 C C . ASP B 1 83 ? -10.531 16.953 24.312 1 94.88 83 ASP B C 1
ATOM 2344 O O . ASP B 1 83 ? -10.648 17.641 23.297 1 94.88 83 ASP B O 1
ATOM 2348 N N . LEU B 1 84 ? -11.055 15.844 24.484 1 95.25 84 LEU B N 1
ATOM 2349 C CA . LEU B 1 84 ? -11.852 15.188 23.453 1 95.25 84 LEU B CA 1
ATOM 2350 C C . LEU B 1 84 ? -12.992 16.078 22.984 1 95.25 84 LEU B C 1
ATOM 2352 O O . LEU B 1 84 ? -13.375 16.062 21.812 1 95.25 84 LEU B O 1
ATOM 2356 N N . GLU B 1 85 ? -13.57 16.891 23.828 1 95.62 85 GLU B N 1
ATOM 2357 C CA . GLU B 1 85 ? -14.711 17.75 23.5 1 95.62 85 GLU B CA 1
ATOM 2358 C C . GLU B 1 85 ? -14.312 18.875 22.547 1 95.62 85 GLU B C 1
ATOM 2360 O O . GLU B 1 85 ? -15.164 19.516 21.953 1 95.62 85 GLU B O 1
ATOM 2365 N N . ASN B 1 86 ? -13.055 19.109 22.453 1 96.31 86 ASN B N 1
ATOM 2366 C CA . ASN B 1 86 ? -12.578 20.203 21.625 1 96.31 86 ASN B CA 1
ATOM 2367 C C . ASN B 1 86 ? -12.281 19.766 20.203 1 96.31 86 ASN B C 1
ATOM 2369 O O . ASN B 1 86 ? -11.914 20.578 19.359 1 96.31 86 ASN B O 1
ATOM 2373 N N . ILE B 1 87 ? -12.43 18.453 19.969 1 97 87 ILE B N 1
ATOM 2374 C CA . ILE B 1 87 ? -12.141 18 18.625 1 97 87 ILE B CA 1
ATOM 2375 C C . ILE B 1 87 ? -13.289 17.125 18.109 1 97 87 ILE B C 1
ATOM 2377 O O . ILE B 1 87 ? -14.055 16.578 18.906 1 97 87 ILE B O 1
ATOM 2381 N N . SER B 1 88 ? -13.438 17.109 16.859 1 96.44 88 SER B N 1
ATOM 2382 C CA . SER B 1 88 ? -14.375 16.219 16.172 1 96.44 88 SER B CA 1
ATOM 2383 C C . SER B 1 88 ? -13.836 15.766 14.82 1 96.44 88 SER B C 1
ATOM 2385 O O . SER B 1 88 ? -13.25 16.562 14.086 1 96.44 88 SER B O 1
ATOM 2387 N N . ILE B 1 89 ? -14 14.477 14.555 1 96.88 89 ILE B N 1
ATOM 2388 C CA . ILE B 1 89 ? -13.578 13.945 13.266 1 96.88 89 ILE B CA 1
ATOM 2389 C C . ILE B 1 89 ? -14.734 14.016 12.273 1 96.88 89 ILE B C 1
ATOM 2391 O O . ILE B 1 89 ? -15.836 13.539 12.555 1 96.88 89 ILE B O 1
ATOM 2395 N N . ILE B 1 90 ? -14.531 14.711 11.148 1 96.81 90 ILE B N 1
ATOM 2396 C CA . ILE B 1 90 ? -15.539 14.82 10.094 1 96.81 90 ILE B CA 1
ATOM 2397 C C . ILE B 1 90 ? -15.594 13.516 9.305 1 96.81 90 ILE B C 1
ATOM 2399 O O . ILE B 1 90 ? -16.672 12.945 9.102 1 96.81 90 ILE B O 1
ATOM 2403 N N . GLY B 1 91 ? -14.422 13.094 8.781 1 96.69 91 GLY B N 1
ATOM 2404 C CA . GLY B 1 91 ? -14.359 11.867 8 1 96.69 91 GLY B CA 1
ATOM 2405 C C . GLY B 1 91 ? -12.961 11.562 7.488 1 96.69 91 GLY B C 1
ATOM 2406 O O . GLY B 1 91 ? -12.031 12.344 7.699 1 96.69 91 GLY B O 1
ATOM 2407 N N . ALA B 1 92 ? -12.875 10.383 6.852 1 97.31 92 ALA B N 1
ATOM 2408 C CA . ALA B 1 92 ? -11.594 9.891 6.367 1 97.31 92 ALA B CA 1
ATOM 2409 C C . ALA B 1 92 ? -11.305 10.406 4.961 1 97.31 92 ALA B C 1
ATOM 2411 O O . ALA B 1 92 ? -12.219 10.578 4.156 1 97.31 92 ALA B O 1
ATOM 2412 N N . MET B 1 93 ? -10.023 10.672 4.742 1 97.5 93 MET B N 1
ATOM 2413 C CA . MET B 1 93 ? -9.516 10.844 3.381 1 97.5 93 MET B CA 1
ATOM 2414 C C . MET B 1 93 ? -9.023 9.516 2.812 1 97.5 93 MET B C 1
ATOM 2416 O O . MET B 1 93 ? -9.117 8.484 3.475 1 97.5 93 MET B O 1
ATOM 2420 N N . ASP B 1 94 ? -8.648 9.523 1.534 1 97.38 94 ASP B N 1
ATOM 2421 C CA . ASP B 1 94 ? -7.996 8.344 0.964 1 97.38 94 ASP B CA 1
ATOM 2422 C C . ASP B 1 94 ? -6.695 8.031 1.698 1 97.38 94 ASP B C 1
ATOM 2424 O O . ASP B 1 94 ? -5.941 8.938 2.061 1 97.38 94 ASP B O 1
ATOM 2428 N N . CYS B 1 95 ? -6.445 6.75 1.952 1 97.94 95 CYS B N 1
ATOM 2429 C CA . CYS B 1 95 ? -5.184 6.391 2.594 1 97.94 95 CYS B CA 1
ATOM 2430 C C . CYS B 1 95 ? -4.027 6.461 1.604 1 97.94 95 CYS B C 1
ATOM 2432 O O . CYS B 1 95 ? -4.238 6.371 0.392 1 97.94 95 CYS B O 1
ATOM 2434 N N . TYR B 1 96 ? -2.9 6.676 2.107 1 98.19 96 TYR B N 1
ATOM 2435 C CA . TYR B 1 96 ? -1.703 6.758 1.278 1 98.19 96 TYR B CA 1
ATOM 2436 C C . TYR B 1 96 ? -0.753 5.605 1.582 1 98.19 96 TYR B C 1
ATOM 2438 O O . TYR B 1 96 ? -0.243 5.488 2.699 1 98.19 96 TYR B O 1
ATOM 2446 N N . VAL B 1 97 ? -0.6 4.715 0.613 1 98.19 97 VAL B N 1
ATOM 2447 C CA . VAL B 1 97 ? 0.386 3.643 0.701 1 98.19 97 VAL B CA 1
ATOM 2448 C C . VAL B 1 97 ? 1.72 4.117 0.127 1 98.19 97 VAL B C 1
ATOM 2450 O O . VAL B 1 97 ? 1.868 4.246 -1.09 1 98.19 97 VAL B O 1
ATOM 2453 N N . THR B 1 98 ? 2.74 4.352 1.014 1 97.94 98 THR B N 1
ATOM 2454 C CA . THR B 1 98 ? 4.023 4.895 0.585 1 97.94 98 THR B CA 1
ATOM 2455 C C . THR B 1 98 ? 4.887 3.809 -0.048 1 97.94 98 THR B C 1
ATOM 2457 O O . THR B 1 98 ? 4.676 2.619 0.193 1 97.94 98 THR B O 1
ATOM 2460 N N . PRO B 1 99 ? 5.895 4.203 -0.812 1 97.19 99 PRO B N 1
ATOM 2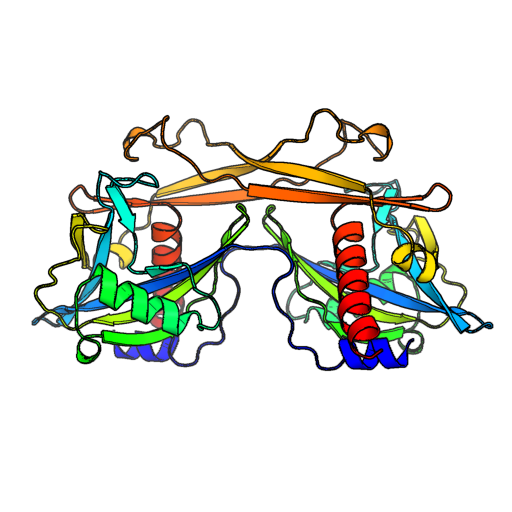461 C CA . PRO B 1 99 ? 6.832 3.205 -1.331 1 97.19 99 PRO B CA 1
ATOM 2462 C C . PRO B 1 99 ? 7.746 2.635 -0.248 1 97.19 99 PRO B C 1
ATOM 2464 O O . PRO B 1 99 ? 8.602 1.792 -0.536 1 97.19 99 PRO B O 1
ATOM 2467 N N . TYR B 1 100 ? 7.602 3.029 0.989 1 97.44 100 TYR B N 1
ATOM 2468 C CA . TYR B 1 100 ? 8.555 2.717 2.049 1 97.44 100 TYR B CA 1
ATOM 2469 C C . TYR B 1 100 ? 7.91 1.835 3.115 1 97.44 100 TYR B C 1
ATOM 2471 O O . TYR B 1 100 ? 8.219 1.966 4.301 1 97.44 100 TYR B O 1
ATOM 2479 N N . ASN B 1 101 ? 6.973 1.045 2.727 1 97.69 101 ASN B N 1
ATOM 2480 C CA . ASN B 1 101 ? 6.316 0.06 3.582 1 97.69 101 ASN B CA 1
ATOM 2481 C C . ASN B 1 101 ? 5.555 0.728 4.723 1 97.69 10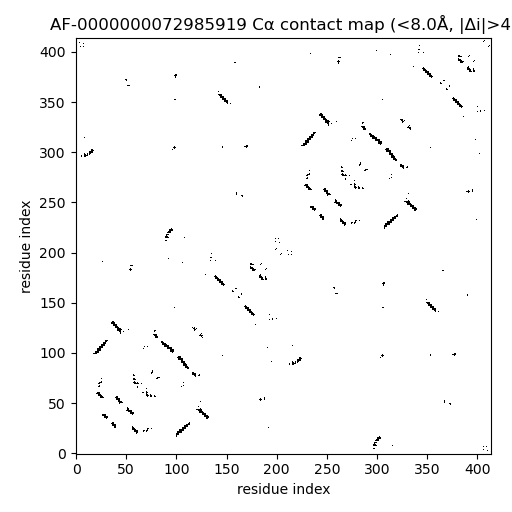1 ASN B C 1
ATOM 2483 O O . ASN B 1 101 ? 5.605 0.266 5.863 1 97.69 101 ASN B O 1
ATOM 2487 N N . LYS B 1 102 ? 4.938 1.839 4.426 1 97.5 102 LYS B N 1
ATOM 2488 C CA . LYS B 1 102 ? 4.109 2.574 5.375 1 97.5 102 LYS B CA 1
ATOM 2489 C C . LYS B 1 102 ? 2.76 2.939 4.762 1 97.5 102 LYS B C 1
ATOM 2491 O O . LYS B 1 102 ? 2.684 3.305 3.588 1 97.5 102 LYS B O 1
ATOM 2496 N N . ILE B 1 103 ? 1.685 2.77 5.531 1 98.19 103 ILE B N 1
ATOM 2497 C CA . ILE B 1 103 ? 0.365 3.268 5.156 1 98.19 103 ILE B CA 1
ATOM 2498 C C . ILE B 1 103 ? -0.042 4.402 6.094 1 98.19 103 ILE B C 1
ATOM 2500 O O . ILE B 1 103 ? 0.067 4.277 7.316 1 98.19 103 ILE B O 1
ATOM 2504 N N . ILE B 1 104 ? -0.388 5.535 5.543 1 98.5 104 ILE B N 1
ATOM 2505 C CA . ILE B 1 104 ? -0.864 6.688 6.305 1 98.5 104 ILE B CA 1
ATOM 2506 C C . ILE B 1 104 ? -2.365 6.863 6.09 1 98.5 104 ILE B C 1
ATOM 2508 O O . ILE B 1 104 ? -2.832 6.922 4.949 1 98.5 104 ILE B O 1
ATOM 2512 N N . TYR B 1 105 ? -3.164 6.902 7.129 1 98.44 105 TYR B N 1
ATOM 2513 C CA . TYR B 1 105 ? -4.605 7.133 7.098 1 98.44 105 TYR B CA 1
ATOM 2514 C C . TYR B 1 105 ? -4.938 8.555 7.535 1 98.44 105 TYR B C 1
ATOM 2516 O O . TYR B 1 105 ? -5.012 8.844 8.734 1 98.44 105 TYR B O 1
ATOM 2524 N N . PRO B 1 106 ? -5.172 9.438 6.613 1 98.62 106 PRO B N 1
ATOM 2525 C CA . PRO B 1 106 ? -5.512 10.812 6.973 1 98.62 106 PRO B CA 1
ATOM 2526 C C . PRO B 1 106 ? -7.004 11 7.234 1 98.62 106 PRO B C 1
ATOM 2528 O O . PRO B 1 106 ? -7.84 10.406 6.551 1 98.62 106 PRO B O 1
ATOM 2531 N N . PHE B 1 107 ? -7.352 11.789 8.148 1 98.38 107 PHE B N 1
ATOM 2532 C CA . PHE B 1 107 ? -8.711 12.219 8.469 1 98.38 107 PHE B CA 1
ATOM 2533 C C . PHE B 1 107 ? -8.828 13.734 8.43 1 98.38 107 PHE B C 1
ATOM 2535 O O . PHE B 1 107 ? -7.828 14.445 8.539 1 98.38 107 PHE B O 1
ATOM 2542 N N . VAL B 1 108 ? -10.016 14.172 8.188 1 98.25 108 VAL B N 1
ATOM 2543 C CA . VAL B 1 108 ? -10.344 15.586 8.352 1 98.25 108 VAL B CA 1
ATOM 2544 C C . VAL B 1 108 ? -11.141 15.781 9.633 1 98.25 108 VAL B C 1
ATOM 2546 O O . VAL B 1 108 ? -12.055 15.008 9.938 1 98.25 108 VAL B O 1
ATOM 2549 N N . GLY B 1 109 ? -10.742 16.734 10.367 1 97.88 109 GLY B N 1
ATOM 2550 C CA . GLY B 1 109 ? -11.445 17.016 11.609 1 97.88 109 GLY B CA 1
ATOM 2551 C C . GLY B 1 109 ? -11.57 18.484 11.922 1 97.88 109 GLY B C 1
ATOM 2552 O O . GLY B 1 109 ? -11.023 19.328 11.195 1 97.88 109 GLY B O 1
ATOM 2553 N N . LEU B 1 110 ? -12.375 18.766 12.938 1 97.69 110 LEU B N 1
ATOM 2554 C CA . LEU B 1 110 ? -12.531 20.109 13.477 1 97.69 110 LEU B CA 1
ATOM 2555 C C . LEU B 1 110 ? -11.93 20.219 14.875 1 97.69 110 LEU B C 1
ATOM 2557 O O . LEU B 1 110 ? -12.031 19.266 15.664 1 97.69 110 LEU B O 1
ATOM 2561 N N . ILE B 1 111 ? -11.273 21.281 15.102 1 97.31 111 ILE B N 1
ATOM 2562 C CA . ILE B 1 111 ? -10.797 21.562 16.453 1 97.31 111 ILE B CA 1
ATOM 2563 C C . ILE B 1 111 ? -11.242 22.969 16.859 1 97.31 111 ILE B C 1
ATOM 2565 O O . ILE B 1 111 ? -11.219 23.906 16.062 1 97.31 111 ILE B O 1
ATOM 2569 N N . LYS B 1 112 ? -11.734 23.094 18.078 1 94.94 112 LYS B N 1
ATOM 2570 C CA . LYS B 1 112 ? -12.125 24.406 18.578 1 94.94 112 LYS B CA 1
ATOM 2571 C C . LYS B 1 112 ? -10.945 25.375 18.562 1 94.94 112 LYS B C 1
ATOM 2573 O O . LYS B 1 112 ? -9.797 24.969 18.781 1 94.94 112 LYS B O 1
ATOM 2578 N N . ASP B 1 113 ? -11.312 26.562 18.172 1 90.94 113 ASP B N 1
ATOM 2579 C CA . ASP B 1 113 ? -10.273 27.594 18.203 1 90.94 113 ASP B CA 1
ATOM 2580 C C . ASP B 1 113 ? -9.891 27.953 19.641 1 90.94 113 ASP B C 1
ATOM 2582 O O . ASP B 1 113 ? -10.367 28.953 20.172 1 90.94 113 ASP B O 1
ATOM 2586 N N . ILE B 1 114 ? -8.969 27.188 20.188 1 87.31 114 ILE B N 1
ATOM 2587 C CA . ILE B 1 114 ? -8.508 27.391 21.547 1 87.31 114 ILE B CA 1
ATOM 2588 C C . ILE B 1 114 ? -6.992 27.531 21.562 1 87.31 114 ILE B C 1
ATOM 2590 O O . ILE B 1 114 ? -6.328 27.297 20.562 1 87.31 114 ILE B O 1
ATOM 2594 N N . ASP B 1 115 ? -6.492 28.078 22.734 1 90.62 115 ASP B N 1
ATOM 2595 C CA . ASP B 1 115 ? -5.043 28.156 22.906 1 90.62 115 ASP B CA 1
ATOM 2596 C C . ASP B 1 115 ? -4.445 26.766 23.125 1 90.62 115 ASP B C 1
ATOM 2598 O O . ASP B 1 115 ? -4.441 26.25 24.234 1 90.62 115 ASP B O 1
ATOM 2602 N N . ILE B 1 116 ? -3.883 26.172 22.109 1 93.38 116 ILE B N 1
ATOM 2603 C CA . ILE B 1 116 ? -3.33 24.828 22.125 1 93.38 116 ILE B CA 1
ATOM 2604 C C . ILE B 1 116 ? -1.94 24.859 22.766 1 93.38 116 ILE B C 1
ATOM 2606 O O . ILE B 1 116 ? -1.072 25.625 22.344 1 93.38 116 ILE B O 1
ATOM 2610 N N . LYS B 1 117 ? -1.702 24.156 23.875 1 94.56 117 LYS B N 1
ATOM 2611 C CA . LYS B 1 117 ? -0.407 23.922 24.516 1 94.56 117 LYS B CA 1
ATOM 2612 C C . LYS B 1 117 ? 0.058 22.484 24.312 1 94.56 117 LYS B C 1
ATOM 2614 O O . LYS B 1 117 ? -0.21 21.609 25.141 1 94.56 117 LYS B O 1
ATOM 2619 N N . PRO B 1 118 ? 0.815 22.281 23.234 1 95.44 118 PRO B N 1
ATOM 2620 C CA . PRO B 1 118 ? 1.152 20.906 22.859 1 95.44 118 PRO B CA 1
ATOM 2621 C C . PRO B 1 118 ? 2.074 20.219 23.875 1 95.44 118 PRO B C 1
ATOM 2623 O O . PRO B 1 118 ? 2.686 20.906 24.703 1 95.44 118 PRO B O 1
ATOM 2626 N N . ASN B 1 119 ? 2.064 18.906 23.844 1 94.62 119 ASN B N 1
ATOM 2627 C CA . ASN B 1 119 ? 3.021 18.125 24.625 1 94.62 119 ASN B CA 1
ATOM 2628 C C . ASN B 1 119 ? 4.449 18.344 24.125 1 94.62 119 ASN B C 1
ATOM 2630 O O . ASN B 1 119 ? 4.824 17.844 23.062 1 94.62 119 ASN B O 1
ATOM 2634 N N . LYS B 1 120 ? 5.277 18.938 24.891 1 93.12 120 LYS B N 1
ATOM 2635 C CA . LYS B 1 120 ? 6.594 19.406 24.469 1 93.12 120 LYS B CA 1
ATOM 2636 C C . LYS B 1 120 ? 7.547 18.219 24.25 1 93.12 120 LYS B C 1
ATOM 2638 O O . LYS B 1 120 ? 8.602 18.375 23.641 1 93.12 120 LYS B O 1
ATOM 2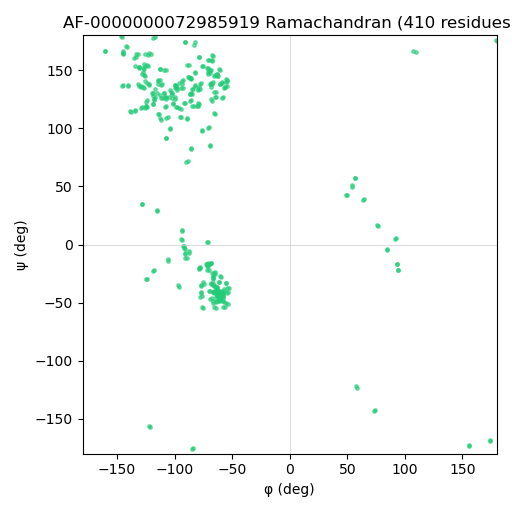643 N N . ASP B 1 121 ? 7.219 17.109 24.797 1 91.62 121 ASP B N 1
ATOM 2644 C CA . ASP B 1 121 ? 8.047 15.922 24.594 1 91.62 121 ASP B CA 1
ATOM 2645 C C . ASP B 1 121 ? 8.047 15.492 23.125 1 91.62 121 ASP B C 1
ATOM 2647 O O . ASP B 1 121 ? 9.016 14.891 22.656 1 91.62 121 ASP B O 1
ATOM 2651 N N . GLU B 1 122 ? 7.02 15.828 22.375 1 93.25 122 GLU B N 1
ATOM 2652 C CA . GLU B 1 122 ? 6.875 15.352 21 1 93.25 122 GLU B CA 1
ATOM 2653 C C . GLU B 1 122 ? 6.727 16.5 20.016 1 93.25 122 GLU B C 1
ATOM 2655 O O . GLU B 1 122 ? 7.102 16.391 18.844 1 93.25 122 GLU B O 1
ATOM 2660 N N . VAL B 1 123 ? 6.148 17.562 20.547 1 95.69 123 VAL B N 1
ATOM 2661 C CA . VAL B 1 123 ? 5.805 18.688 19.688 1 95.69 123 VAL B CA 1
ATOM 2662 C C . VAL B 1 123 ? 6.441 19.969 20.219 1 95.69 123 VAL B C 1
ATOM 2664 O O . VAL B 1 123 ? 6.188 20.375 21.359 1 95.69 123 VAL B O 1
ATOM 2667 N N . ASN B 1 124 ? 7.316 20.578 19.391 1 95.75 124 ASN B N 1
ATOM 2668 C CA . ASN B 1 124 ? 7.938 21.828 19.781 1 95.75 124 ASN B CA 1
ATOM 2669 C C . ASN B 1 124 ? 6.906 22.953 19.922 1 95.75 124 ASN B C 1
ATOM 2671 O O . ASN B 1 124 ? 6.812 23.594 20.953 1 95.75 124 ASN B O 1
ATOM 2675 N N . HIS B 1 125 ? 6.141 23.172 18.891 1 96.38 125 HIS B N 1
ATOM 2676 C CA . HIS B 1 125 ? 5.043 24.125 18.906 1 96.38 125 HIS B CA 1
ATOM 2677 C C . HIS B 1 125 ? 4.047 23.859 17.797 1 96.38 125 HIS B C 1
ATOM 2679 O O . HIS B 1 125 ? 4.289 23 16.938 1 96.38 125 HIS B O 1
ATOM 2685 N N . VAL B 1 126 ? 2.875 24.5 17.906 1 97.38 126 VAL B N 1
ATOM 2686 C CA . VAL B 1 126 ? 1.838 24.391 16.875 1 97.38 126 VAL B CA 1
ATOM 2687 C C . VAL B 1 126 ? 1.659 25.734 16.188 1 97.38 126 VAL B C 1
ATOM 2689 O O . VAL B 1 126 ? 1.938 26.781 16.766 1 97.38 126 VAL B O 1
ATOM 2692 N N . PHE B 1 127 ? 1.265 25.719 14.953 1 97.19 127 PHE B N 1
ATOM 2693 C CA . PHE B 1 127 ? 0.893 26.906 14.203 1 97.19 127 PHE B CA 1
ATOM 2694 C C . PHE B 1 127 ? -0.253 26.609 13.242 1 97.19 127 PHE B C 1
ATOM 2696 O O . PHE B 1 127 ? -0.629 25.453 13.062 1 97.19 127 PHE B O 1
ATOM 2703 N N . LYS B 1 128 ? -0.876 27.609 12.766 1 97.31 128 LYS B N 1
ATOM 2704 C CA . LYS B 1 128 ? -1.992 27.406 11.844 1 97.31 128 LYS B CA 1
ATOM 2705 C C . LYS B 1 128 ? -1.783 28.188 10.547 1 97.31 128 LYS B C 1
ATOM 2707 O O . LYS B 1 128 ? -1.149 29.234 10.547 1 97.31 128 LYS B O 1
ATOM 2712 N N . VAL B 1 129 ? -2.195 27.688 9.438 1 98.44 129 VAL B N 1
ATOM 2713 C CA . VAL B 1 129 ? -2.139 28.297 8.117 1 98.44 129 VAL B CA 1
ATOM 2714 C C . VAL B 1 129 ? -3.553 28.469 7.566 1 98.44 129 VAL B C 1
ATOM 2716 O O . VAL B 1 129 ? -4.367 27.547 7.625 1 98.44 129 VAL B O 1
ATOM 2719 N N . PRO B 1 130 ? -3.898 29.703 7.066 1 98.44 130 PRO B N 1
ATOM 2720 C CA . PRO B 1 130 ? -5.234 29.875 6.488 1 98.44 130 PRO B CA 1
ATOM 2721 C C . PRO B 1 130 ? -5.52 28.875 5.359 1 98.44 130 PRO B C 1
ATOM 2723 O O . PRO B 1 130 ? -4.664 28.656 4.496 1 98.44 130 PRO B O 1
ATOM 2726 N N . LEU B 1 131 ? -6.699 28.328 5.418 1 97.94 131 LEU B N 1
ATOM 2727 C CA . LEU B 1 131 ? -7.121 27.453 4.328 1 97.94 131 LEU B CA 1
ATOM 2728 C C . LEU B 1 131 ? -7.012 28.172 2.984 1 97.94 131 LEU B C 1
ATOM 2730 O O . LEU B 1 131 ? -6.625 27.562 1.982 1 97.94 131 LEU B O 1
ATOM 2734 N N . LYS B 1 132 ? -7.32 29.422 3.002 1 97 132 LYS B N 1
ATOM 2735 C CA . LYS B 1 132 ? -7.277 30.25 1.804 1 97 132 LYS B CA 1
ATOM 2736 C C . LYS B 1 132 ? -5.887 30.234 1.176 1 97 132 LYS B C 1
ATOM 2738 O O . LYS B 1 132 ? -5.754 30.281 -0.048 1 97 132 LYS B O 1
ATOM 2743 N N . PHE B 1 133 ? -4.902 30.234 1.991 1 98.31 133 PHE B N 1
ATOM 2744 C CA . PHE B 1 133 ? -3.533 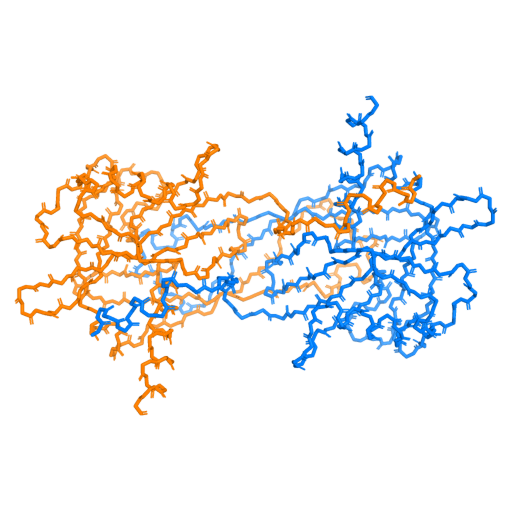30.188 1.493 1 98.31 133 PHE B CA 1
ATOM 2745 C C . PHE B 1 133 ? -3.334 28.984 0.582 1 98.31 133 PHE B C 1
ATOM 2747 O O . PHE B 1 133 ? -2.816 29.109 -0.529 1 98.31 133 PHE B O 1
ATOM 2754 N N . PHE B 1 134 ? -3.725 27.812 1.016 1 98.44 134 PHE B N 1
ATOM 2755 C CA . PHE B 1 134 ? -3.543 26.578 0.249 1 98.44 134 PHE B CA 1
ATOM 2756 C C . PHE B 1 134 ? -4.434 26.578 -0.987 1 98.44 134 PHE B C 1
ATOM 2758 O O . PHE B 1 134 ? -4.062 26.016 -2.023 1 98.44 134 PHE B O 1
ATOM 2765 N N . MET B 1 135 ? -5.617 27.188 -0.851 1 96.94 135 MET B N 1
ATOM 2766 C CA . MET B 1 135 ? -6.543 27.266 -1.979 1 96.94 135 MET B CA 1
ATOM 2767 C C . MET B 1 135 ? -5.973 28.156 -3.088 1 96.94 135 MET B C 1
ATOM 2769 O O . MET B 1 135 ? -6.242 27.922 -4.27 1 96.94 135 MET B O 1
ATOM 2773 N N . GLU B 1 136 ? -5.168 29.094 -2.727 1 97.5 136 GLU B N 1
ATOM 2774 C CA . GLU B 1 136 ? -4.73 30.109 -3.678 1 97.5 136 GLU B CA 1
ATOM 2775 C C . GLU B 1 136 ? -3.287 29.875 -4.117 1 97.5 136 GLU B C 1
ATOM 2777 O O . GLU B 1 136 ? -2.812 30.484 -5.074 1 97.5 136 GLU B O 1
ATOM 2782 N N . ASN B 1 137 ? -2.588 29 -3.426 1 98 137 ASN B N 1
ATOM 2783 C CA . ASN B 1 137 ? -1.177 28.766 -3.723 1 98 137 ASN B CA 1
ATOM 2784 C C . ASN B 1 137 ? -0.891 27.297 -3.984 1 98 137 ASN B C 1
ATOM 2786 O O . ASN B 1 137 ? -0.997 26.469 -3.078 1 98 137 ASN B O 1
ATOM 2790 N N . GLU B 1 138 ? -0.445 27.047 -5.215 1 97.88 138 GLU B N 1
ATOM 2791 C CA . GLU B 1 138 ? 0 25.688 -5.527 1 97.88 138 GLU B CA 1
ATOM 2792 C C . GLU B 1 138 ? 1.388 25.422 -4.953 1 97.88 138 GLU B C 1
ATOM 2794 O O . GLU B 1 138 ? 2.256 26.297 -4.977 1 97.88 138 GLU B O 1
ATOM 2799 N N . PRO B 1 139 ? 1.572 24.234 -4.406 1 98.5 139 PRO B N 1
ATOM 2800 C CA . PRO B 1 139 ? 2.922 23.922 -3.934 1 98.5 139 PRO B CA 1
ATOM 2801 C C . PRO B 1 139 ? 3.908 23.688 -5.078 1 98.5 139 PRO B C 1
ATOM 2803 O O . PRO B 1 139 ? 3.504 23.328 -6.184 1 98.5 139 PRO B O 1
ATOM 2806 N N . LYS B 1 140 ? 5.195 23.984 -4.766 1 98.25 140 LYS B N 1
ATOM 2807 C CA . LYS B 1 140 ? 6.227 23.5 -5.684 1 98.25 140 LYS B CA 1
ATOM 2808 C C . LYS B 1 140 ? 6.32 21.984 -5.668 1 98.25 140 LYS B C 1
ATOM 2810 O O . LYS B 1 140 ? 6.191 21.359 -4.609 1 98.25 140 LYS B O 1
ATOM 2815 N N . CYS B 1 141 ? 6.496 21.406 -6.836 1 98.25 141 CYS B N 1
ATOM 2816 C CA . CYS B 1 141 ? 6.523 19.953 -6.973 1 98.25 141 CYS B CA 1
ATOM 2817 C C . CYS B 1 141 ? 7.867 19.484 -7.508 1 98.25 141 CYS B C 1
ATOM 2819 O O . CYS B 1 141 ? 8.398 20.062 -8.461 1 98.25 141 CYS B O 1
ATOM 2821 N N . TYR B 1 142 ? 8.484 18.578 -6.859 1 98.12 142 TYR B N 1
ATOM 2822 C CA . TYR B 1 142 ? 9.695 17.906 -7.309 1 98.12 142 TYR B CA 1
ATOM 2823 C C . TYR B 1 142 ? 9.461 16.422 -7.48 1 98.12 142 TYR B C 1
ATOM 2825 O O . TYR B 1 142 ? 9 15.742 -6.555 1 98.12 142 TYR B O 1
ATOM 2833 N N . GLU B 1 143 ? 9.75 15.875 -8.641 1 97.56 143 GLU B N 1
ATOM 2834 C CA . GLU B 1 143 ? 9.562 14.453 -8.914 1 97.56 143 GLU B CA 1
ATOM 2835 C C . GLU B 1 143 ? 10.781 13.641 -8.492 1 97.56 143 GLU B C 1
ATOM 2837 O O . GLU B 1 143 ? 11.906 13.93 -8.906 1 97.56 143 GLU B O 1
ATOM 2842 N N . VAL B 1 144 ? 10.531 12.719 -7.68 1 97.88 144 VAL B N 1
ATOM 2843 C CA . VAL B 1 144 ? 11.578 11.836 -7.156 1 97.88 144 VAL B CA 1
ATOM 2844 C C . VAL B 1 144 ? 11.422 10.445 -7.754 1 97.88 144 VAL B C 1
ATOM 2846 O O . VAL B 1 144 ? 10.328 9.875 -7.742 1 97.88 144 VAL B O 1
ATOM 2849 N N . ASN B 1 145 ? 12.539 9.883 -8.281 1 98.06 145 ASN B N 1
ATOM 2850 C CA . ASN B 1 145 ? 12.5 8.516 -8.789 1 98.06 145 ASN B CA 1
ATOM 2851 C C . ASN B 1 145 ? 12.602 7.492 -7.66 1 98.06 145 ASN B C 1
ATOM 2853 O O . ASN B 1 145 ? 13.375 7.676 -6.719 1 98.06 145 ASN B O 1
ATOM 2857 N N . ILE B 1 146 ? 11.758 6.473 -7.66 1 98.25 146 ILE B N 1
ATOM 2858 C CA . ILE B 1 146 ? 11.836 5.34 -6.742 1 98.25 146 ILE B CA 1
ATOM 2859 C C . ILE B 1 146 ? 12.461 4.145 -7.453 1 98.25 146 ILE B C 1
ATOM 2861 O O . ILE B 1 146 ? 11.93 3.658 -8.453 1 98.25 146 ILE B O 1
ATOM 2865 N N . VAL B 1 147 ? 13.547 3.693 -6.91 1 97.62 147 VAL B N 1
ATOM 2866 C CA . VAL B 1 147 ? 14.297 2.656 -7.609 1 97.62 147 VAL B CA 1
ATOM 2867 C C . VAL B 1 147 ? 14.641 1.524 -6.645 1 97.62 147 VAL B C 1
ATOM 2869 O O . VAL B 1 147 ? 14.555 1.693 -5.426 1 97.62 147 VAL B O 1
ATOM 2872 N N . SER B 1 148 ? 15.023 0.367 -7.281 1 97.5 148 SER B N 1
ATOM 2873 C CA . SER B 1 148 ? 15.422 -0.817 -6.523 1 97.5 148 SER B CA 1
ATOM 2874 C C . SER B 1 148 ? 16.938 -0.915 -6.402 1 97.5 148 SER B C 1
ATOM 2876 O O . SER B 1 148 ? 17.656 -0.619 -7.352 1 97.5 148 SER B O 1
ATOM 2878 N N . GLU B 1 149 ? 17.391 -1.165 -5.215 1 97.5 149 GLU B N 1
ATOM 2879 C CA . GLU B 1 149 ? 18.781 -1.583 -4.977 1 97.5 149 GLU B CA 1
ATOM 2880 C C . GLU B 1 149 ? 18.844 -3.068 -4.637 1 97.5 149 GLU B C 1
ATOM 2882 O O . GLU B 1 149 ? 18.516 -3.471 -3.518 1 97.5 149 GLU B O 1
ATOM 2887 N N . PHE B 1 150 ? 19.375 -3.855 -5.531 1 97.12 150 PHE B N 1
ATOM 2888 C CA . PHE B 1 150 ? 19.391 -5.309 -5.398 1 97.12 150 PHE B CA 1
ATOM 2889 C C . PHE B 1 150 ? 20.609 -5.766 -4.594 1 97.12 150 PHE B C 1
ATOM 2891 O O . PHE B 1 150 ? 21.672 -5.164 -4.68 1 97.12 150 PHE B O 1
ATOM 2898 N N . PRO B 1 151 ? 20.406 -6.77 -3.801 1 97.38 151 PRO B N 1
ATOM 2899 C CA . PRO B 1 151 ? 21.547 -7.285 -3.045 1 97.38 151 PRO B CA 1
ATOM 2900 C C . PRO B 1 151 ? 22.594 -7.941 -3.941 1 97.38 151 PRO B C 1
ATOM 2902 O O . PRO B 1 151 ? 22.312 -8.273 -5.094 1 97.38 151 PRO B O 1
ATOM 2905 N N . GLU B 1 152 ? 23.797 -8.125 -3.422 1 96.75 152 GLU B N 1
ATOM 2906 C CA . GLU B 1 152 ? 24.906 -8.68 -4.191 1 96.75 152 GLU B CA 1
ATOM 2907 C C . GLU B 1 152 ? 24.594 -10.094 -4.664 1 96.75 152 GLU B C 1
ATOM 2909 O O . GLU B 1 152 ? 25.016 -10.5 -5.746 1 96.75 152 GLU B O 1
ATOM 2914 N N . ASP B 1 153 ? 23.844 -10.812 -3.871 1 97.31 153 ASP B N 1
ATOM 2915 C CA . ASP B 1 153 ? 23.594 -12.219 -4.176 1 97.31 153 ASP B CA 1
ATOM 2916 C C . ASP B 1 153 ? 22.297 -12.383 -4.965 1 97.31 153 ASP B C 1
ATOM 2918 O O . ASP B 1 153 ? 21.766 -13.492 -5.078 1 97.31 153 ASP B O 1
ATOM 2922 N N . PHE B 1 154 ? 21.75 -11.289 -5.445 1 97.38 154 PHE B N 1
ATOM 2923 C CA . PHE B 1 154 ? 20.547 -11.383 -6.25 1 97.38 154 PHE B CA 1
ATOM 2924 C C . PHE B 1 154 ? 20.75 -12.328 -7.43 1 97.38 154 PHE B C 1
ATOM 2926 O O . PHE B 1 154 ? 21.766 -12.258 -8.117 1 97.38 154 PHE B O 1
ATOM 2933 N N . PRO B 1 155 ? 19.797 -13.195 -7.73 1 97.5 155 PRO B N 1
ATOM 2934 C CA . PRO B 1 155 ? 20.031 -14.266 -8.703 1 97.5 155 PRO B CA 1
ATOM 2935 C C . PRO B 1 155 ? 19.688 -13.852 -10.133 1 97.5 155 PRO B C 1
ATOM 2937 O O . PRO B 1 155 ? 18.812 -14.461 -10.758 1 97.5 155 PRO B O 1
ATOM 2940 N N . TYR B 1 156 ? 20.453 -13.023 -10.688 1 96.81 156 TYR B N 1
ATOM 2941 C CA . TYR B 1 156 ? 20.219 -12.516 -12.031 1 96.81 156 TYR B CA 1
ATOM 2942 C C . TYR B 1 156 ? 20.203 -13.656 -13.047 1 96.81 156 TYR B C 1
ATOM 2944 O O . TYR B 1 156 ? 19.531 -13.562 -14.078 1 96.81 156 TYR B O 1
ATOM 2952 N N . HIS B 1 157 ? 20.891 -14.734 -12.789 1 96.12 157 HIS B N 1
ATOM 2953 C CA . HIS B 1 157 ? 20.984 -15.852 -13.719 1 96.12 157 HIS B CA 1
ATOM 2954 C C . HIS B 1 157 ? 19.656 -16.562 -13.867 1 96.12 157 HIS B C 1
ATOM 2956 O O . HIS B 1 157 ? 19.438 -17.312 -14.828 1 96.12 157 HIS B O 1
ATOM 2962 N N . LEU B 1 158 ? 18.703 -16.312 -12.938 1 96.5 158 LEU B N 1
ATOM 2963 C CA . LEU B 1 158 ? 17.391 -16.953 -12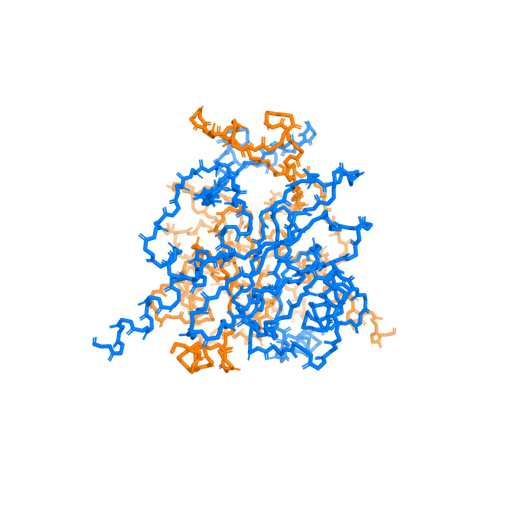.977 1 96.5 158 LEU B CA 1
ATOM 2964 C C . LEU B 1 158 ? 16.391 -16.109 -13.766 1 96.5 158 LEU B C 1
ATOM 2966 O O . LEU B 1 158 ? 15.266 -16.547 -14.023 1 96.5 158 LEU B O 1
ATOM 2970 N N . ILE B 1 159 ? 16.766 -14.891 -14.156 1 94.19 159 ILE B N 1
ATOM 2971 C CA . ILE B 1 159 ? 15.883 -13.93 -14.805 1 94.19 159 ILE B CA 1
ATOM 2972 C C . ILE B 1 159 ? 16.25 -13.797 -16.281 1 94.19 159 ILE B C 1
ATOM 2974 O O . ILE B 1 159 ? 17.422 -13.602 -16.609 1 94.19 159 ILE B O 1
ATOM 2978 N N . ILE B 1 160 ? 15.227 -13.984 -17.125 1 90.25 160 ILE B N 1
ATOM 2979 C CA . ILE B 1 160 ? 15.477 -13.734 -18.547 1 90.25 160 ILE B CA 1
ATOM 2980 C C . ILE B 1 160 ? 15.953 -12.297 -18.734 1 90.25 160 ILE B C 1
ATOM 2982 O O . ILE B 1 160 ? 15.281 -11.352 -18.328 1 90.25 160 ILE B O 1
ATOM 2986 N N . GLY B 1 161 ? 17.047 -12.094 -19.375 1 90.12 161 GLY B N 1
ATOM 2987 C CA . GLY B 1 161 ? 17.641 -10.781 -19.531 1 90.12 161 GLY B CA 1
ATOM 2988 C C . GLY B 1 161 ? 18.688 -10.469 -18.469 1 90.12 161 GLY B C 1
ATOM 2989 O O . GLY B 1 161 ? 19.5 -9.555 -18.641 1 90.12 161 GLY B O 1
ATOM 2990 N N . GLY B 1 162 ? 18.578 -11.203 -17.328 1 92.94 162 GLY B N 1
ATOM 2991 C CA . GLY B 1 162 ? 19.562 -11.078 -16.266 1 92.94 162 GLY B CA 1
ATOM 2992 C C . GLY B 1 162 ? 19.703 -9.656 -15.75 1 92.94 162 GLY B C 1
ATOM 2993 O O . GLY B 1 162 ? 18.703 -9.016 -15.406 1 92.94 162 GLY B O 1
ATOM 2994 N N . LYS B 1 163 ? 20.969 -9.156 -15.859 1 92.94 163 LYS B N 1
ATOM 2995 C CA . LYS B 1 163 ? 21.281 -7.816 -15.375 1 92.94 163 LYS B CA 1
ATOM 2996 C C . LYS B 1 163 ? 20.688 -6.742 -16.281 1 92.94 163 LYS B C 1
ATOM 2998 O O . LYS B 1 163 ? 20.531 -5.59 -15.867 1 92.94 163 LYS B O 1
ATOM 3003 N N . ASP B 1 164 ? 20.344 -7.168 -17.438 1 91.44 164 ASP B N 1
ATOM 3004 C CA . ASP B 1 164 ? 19.797 -6.219 -18.406 1 91.44 164 ASP B CA 1
ATOM 3005 C C . ASP B 1 164 ? 18.281 -6.203 -18.359 1 91.44 164 ASP B C 1
ATOM 3007 O O . ASP B 1 164 ? 17.625 -5.562 -19.188 1 91.44 164 ASP B O 1
ATOM 3011 N N . TYR B 1 165 ? 17.75 -6.93 -17.438 1 92.88 165 TYR B N 1
ATOM 3012 C CA . TYR B 1 165 ? 16.312 -6.914 -17.25 1 92.88 165 TYR B CA 1
ATOM 3013 C C . TYR B 1 165 ? 15.805 -5.488 -17.031 1 92.88 165 TYR B C 1
ATOM 3015 O O . TYR B 1 165 ? 16.453 -4.68 -16.375 1 92.88 165 TYR B O 1
ATOM 3023 N N . ASN B 1 166 ? 14.602 -5.18 -17.609 1 91.12 166 ASN B N 1
ATOM 3024 C CA . ASN B 1 166 ? 13.977 -3.869 -17.453 1 91.12 166 ASN B CA 1
ATOM 3025 C C . ASN B 1 166 ? 13.148 -3.799 -16.172 1 91.12 166 ASN B C 1
ATOM 3027 O O . ASN B 1 166 ? 11.922 -3.826 -16.219 1 91.12 166 ASN B O 1
ATOM 3031 N N . PHE B 1 167 ? 13.82 -3.541 -15.094 1 93.69 167 PHE B N 1
ATOM 3032 C CA . PHE B 1 167 ? 13.156 -3.516 -13.797 1 93.69 167 PHE B CA 1
ATOM 3033 C C . PHE B 1 167 ? 12.25 -2.297 -13.672 1 93.69 167 PHE B C 1
ATOM 3035 O O . PHE B 1 167 ? 12.555 -1.233 -14.219 1 93.69 167 PHE B O 1
ATOM 3042 N N . SER B 1 168 ? 11.164 -2.492 -12.945 1 93.12 168 SER B N 1
ATOM 3043 C CA . SER B 1 168 ? 10.195 -1.421 -12.742 1 93.12 168 SER B CA 1
ATOM 3044 C C . SER B 1 168 ? 10.812 -0.244 -11.992 1 93.12 168 SER B C 1
ATOM 3046 O O . SER B 1 168 ? 11.711 -0.428 -11.172 1 93.12 168 SER B O 1
ATOM 3048 N N . LYS B 1 169 ? 10.375 0.931 -12.312 1 95.31 169 LYS B N 1
ATOM 3049 C CA . LYS B 1 169 ? 10.703 2.174 -11.625 1 95.31 169 LYS B CA 1
ATOM 3050 C C . LYS B 1 169 ? 9.438 2.947 -11.258 1 95.31 169 LYS B C 1
ATOM 3052 O O . LYS B 1 169 ? 8.398 2.781 -11.898 1 95.31 169 LYS B O 1
ATOM 3057 N N . GLY B 1 170 ? 9.508 3.631 -10.148 1 97.06 170 GLY B N 1
ATOM 3058 C CA . GLY B 1 170 ? 8.383 4.469 -9.758 1 97.06 170 GLY B CA 1
ATOM 3059 C C . GLY B 1 170 ? 8.734 5.945 -9.703 1 97.06 170 GLY B C 1
ATOM 3060 O O . GLY B 1 170 ? 9.859 6.336 -10.039 1 97.06 170 GLY B O 1
ATOM 3061 N N . ASN B 1 171 ? 7.746 6.672 -9.391 1 97.06 171 ASN B N 1
ATOM 3062 C CA . ASN B 1 171 ? 7.879 8.117 -9.227 1 97.06 171 ASN B CA 1
ATOM 3063 C C . ASN B 1 171 ? 7.047 8.625 -8.047 1 97.06 171 ASN B C 1
ATOM 3065 O O . ASN B 1 171 ? 5.914 8.18 -7.852 1 97.06 171 ASN B O 1
ATOM 3069 N N . LEU B 1 172 ? 7.68 9.461 -7.344 1 96.62 172 LEU B N 1
ATOM 3070 C CA . LEU B 1 172 ? 7.027 10.086 -6.199 1 96.62 172 LEU B CA 1
ATOM 3071 C C . LEU B 1 172 ? 7.066 11.602 -6.309 1 96.62 172 LEU B C 1
ATOM 3073 O O . LEU B 1 172 ? 8.133 12.188 -6.5 1 96.62 172 LEU B O 1
ATOM 3077 N N . LYS B 1 173 ? 5.918 12.25 -6.254 1 97 173 LYS B N 1
ATOM 3078 C CA . LYS B 1 173 ? 5.863 13.711 -6.246 1 97 173 LYS B CA 1
ATOM 3079 C C . LYS B 1 173 ? 6.031 14.258 -4.832 1 97 173 LYS B C 1
ATOM 3081 O O . LYS B 1 173 ? 5.238 13.945 -3.939 1 97 173 LYS B O 1
ATOM 3086 N N . GLN B 1 174 ? 7.047 15.023 -4.645 1 97.31 174 GLN B N 1
ATOM 3087 C CA . GLN B 1 174 ? 7.27 15.734 -3.391 1 97.31 174 GLN B CA 1
ATOM 3088 C C . GLN B 1 174 ? 6.82 17.188 -3.5 1 97.31 174 GLN B C 1
ATOM 3090 O O . GLN B 1 174 ? 7.293 17.922 -4.367 1 97.31 174 GLN B O 1
ATOM 3095 N N . TYR B 1 175 ? 5.996 17.578 -2.572 1 98.38 175 TYR B N 1
ATOM 3096 C CA . TYR B 1 175 ? 5.438 18.922 -2.598 1 98.38 175 TYR B CA 1
ATOM 3097 C C . TYR B 1 175 ? 6.027 19.781 -1.484 1 98.38 175 TYR B C 1
ATOM 3099 O O . TYR B 1 175 ? 6.363 19.266 -0.413 1 98.38 175 TYR B O 1
ATOM 3107 N N . PHE B 1 176 ? 6.113 21.109 -1.715 1 98.69 176 PHE B N 1
ATOM 3108 C CA . PHE B 1 176 ? 6.613 22.078 -0.756 1 98.69 176 PHE B CA 1
ATOM 3109 C C . PHE B 1 176 ? 5.699 23.297 -0.701 1 98.69 176 PHE B C 1
ATOM 3111 O O . PHE B 1 176 ? 5.527 24 -1.703 1 98.69 176 PHE B O 1
ATOM 3118 N N . TYR B 1 177 ? 5.074 23.547 0.394 1 98.75 177 TYR B N 1
ATOM 3119 C CA . TYR B 1 177 ? 4.434 24.812 0.722 1 98.75 177 TYR B CA 1
ATOM 3120 C C . TYR B 1 177 ? 5.328 25.656 1.614 1 98.75 177 TYR B C 1
ATOM 3122 O O . TYR B 1 177 ? 5.945 25.156 2.553 1 98.75 177 TYR B O 1
ATOM 3130 N N . GLN B 1 178 ? 5.426 26.891 1.313 1 98.44 178 GLN B N 1
ATOM 3131 C CA . GLN B 1 178 ? 6.125 27.828 2.178 1 98.44 178 GLN B CA 1
ATOM 3132 C C . GLN B 1 178 ? 5.176 28.922 2.682 1 98.44 178 GLN B C 1
ATOM 3134 O O . GLN B 1 178 ? 4.516 29.594 1.888 1 98.44 178 GLN B O 1
ATOM 3139 N N . TYR B 1 179 ? 5.055 29 3.969 1 98.25 179 TYR B N 1
ATOM 3140 C CA . TYR B 1 179 ? 4.172 29.984 4.602 1 98.25 179 TYR B CA 1
ATOM 3141 C C . TYR B 1 179 ? 4.84 30.609 5.812 1 98.25 179 TYR B C 1
ATOM 3143 O O . TYR B 1 179 ? 5.059 29.953 6.828 1 98.25 179 TYR B O 1
ATOM 3151 N N . ASN B 1 180 ? 5.145 31.969 5.75 1 97.31 180 ASN B N 1
ATOM 3152 C CA . ASN B 1 180 ? 5.691 32.75 6.852 1 97.31 180 ASN B CA 1
ATOM 3153 C C . ASN B 1 180 ? 6.898 32.062 7.488 1 97.31 180 ASN B C 1
ATOM 3155 O O . ASN B 1 180 ? 6.961 31.922 8.711 1 97.31 180 ASN B O 1
ATOM 3159 N N . GLY B 1 181 ? 7.762 31.531 6.734 1 95.94 181 GLY B N 1
ATOM 3160 C CA . GLY B 1 181 ? 9 30.922 7.195 1 95.94 181 GLY B CA 1
ATOM 3161 C C . GLY B 1 181 ? 8.875 29.422 7.441 1 95.94 181 GLY B C 1
ATOM 3162 O O . GLY B 1 181 ? 9.883 28.734 7.574 1 95.94 181 GLY B O 1
ATOM 3163 N N . TYR B 1 182 ? 7.695 28.906 7.547 1 97.56 182 TYR B N 1
ATOM 3164 C CA . TYR B 1 182 ? 7.473 27.484 7.715 1 97.56 182 TYR B CA 1
ATOM 3165 C C . TYR B 1 182 ? 7.523 26.75 6.375 1 97.56 182 TYR B C 1
ATOM 3167 O O . TYR B 1 182 ? 7.008 27.266 5.371 1 97.56 182 TYR B O 1
ATOM 3175 N N . VAL B 1 183 ? 8.172 25.641 6.391 1 98.06 183 VAL B N 1
ATOM 3176 C CA . VAL B 1 183 ? 8.219 24.812 5.195 1 98.06 183 VAL B CA 1
ATOM 3177 C C . VAL B 1 183 ? 7.457 23.516 5.438 1 98.06 183 VAL B C 1
ATOM 3179 O O . VAL B 1 183 ? 7.914 22.656 6.191 1 98.06 183 VAL B O 1
ATOM 3182 N N . ILE B 1 184 ? 6.309 23.391 4.812 1 98.44 184 ILE B N 1
ATOM 3183 C CA . ILE B 1 184 ? 5.5 22.172 4.859 1 98.44 184 ILE B CA 1
ATOM 3184 C C . ILE B 1 184 ? 5.801 21.312 3.637 1 98.44 184 ILE B C 1
ATOM 3186 O O . ILE B 1 184 ? 5.539 21.719 2.502 1 98.44 184 ILE B O 1
ATOM 3190 N N . TRP B 1 185 ? 6.32 20.141 3.861 1 97.94 185 TRP B N 1
ATOM 3191 C CA . TRP B 1 185 ? 6.711 19.344 2.705 1 97.94 185 TRP B CA 1
ATOM 3192 C C . TRP B 1 185 ? 6.5 17.859 2.977 1 97.94 185 TRP B C 1
ATOM 3194 O O . TRP B 1 185 ? 5.992 17.469 4.035 1 97.94 185 TRP B O 1
ATOM 3204 N N . GLY B 1 186 ? 6.812 16.984 2.002 1 95.75 186 GLY B N 1
ATOM 3205 C CA . GLY B 1 186 ? 6.734 15.547 2.17 1 95.75 186 GLY B CA 1
ATOM 3206 C C . GLY B 1 186 ? 5.312 15.016 2.195 1 95.75 186 GLY B C 1
ATOM 3207 O O . GLY B 1 186 ? 4.465 15.477 1.43 1 95.75 186 GLY B O 1
ATOM 3208 N N . PHE B 1 187 ? 5.109 14.023 3.029 1 96.56 187 PHE B N 1
ATOM 3209 C CA . PHE B 1 187 ? 3.805 13.375 3.09 1 96.56 187 PHE B CA 1
ATOM 3210 C C . PHE B 1 187 ? 2.75 14.336 3.627 1 96.56 187 PHE B C 1
ATOM 3212 O O . PHE B 1 187 ? 1.586 14.273 3.225 1 96.56 187 PHE B O 1
ATOM 3219 N N . THR B 1 188 ? 3.195 15.258 4.465 1 98.25 188 THR B N 1
ATOM 3220 C CA . THR B 1 188 ? 2.275 16.25 4.996 1 98.25 188 THR B CA 1
ATOM 3221 C C . THR B 1 188 ? 1.726 17.141 3.875 1 98.25 188 THR B C 1
ATOM 3223 O O . THR B 1 188 ? 0.512 17.328 3.762 1 98.25 188 THR B O 1
ATOM 3226 N N . ALA B 1 189 ? 2.641 17.609 3.08 1 98.62 189 ALA B N 1
ATOM 3227 C CA . ALA B 1 189 ? 2.221 18.453 1.962 1 98.62 189 ALA B CA 1
ATOM 3228 C C . ALA B 1 189 ? 1.353 17.672 0.981 1 98.62 189 ALA B C 1
ATOM 3230 O O . ALA B 1 189 ? 0.415 18.219 0.398 1 98.62 189 ALA B O 1
ATOM 3231 N N . LEU B 1 190 ? 1.681 16.438 0.799 1 98.19 190 LEU B N 1
ATOM 3232 C CA . LEU B 1 190 ? 0.899 15.578 -0.088 1 98.19 190 LEU B CA 1
ATOM 3233 C C . LEU B 1 190 ? -0.54 15.461 0.4 1 98.19 190 LEU B C 1
ATOM 3235 O O . LEU B 1 190 ? -1.479 15.555 -0.393 1 98.19 190 LEU B O 1
ATOM 3239 N N . ILE B 1 191 ? -0.733 15.227 1.63 1 98.5 191 ILE B N 1
ATOM 3240 C CA . ILE B 1 191 ? -2.053 15.078 2.232 1 98.5 191 ILE B CA 1
ATOM 3241 C C . ILE B 1 191 ? -2.822 16.391 2.117 1 98.5 191 ILE B C 1
ATOM 3243 O O . ILE B 1 191 ? -3.996 16.406 1.739 1 98.5 191 ILE B O 1
ATOM 3247 N N . VAL B 1 192 ? -2.17 17.516 2.416 1 98.69 192 VAL B N 1
ATOM 3248 C CA . VAL B 1 192 ? -2.797 18.828 2.318 1 98.69 192 VAL B CA 1
ATOM 3249 C C . VAL B 1 192 ? -3.219 19.094 0.876 1 98.69 192 VAL B C 1
ATOM 3251 O O . VAL B 1 192 ? -4.352 19.5 0.622 1 98.69 192 VAL B O 1
ATOM 3254 N N . LYS B 1 193 ? -2.309 18.844 -0.011 1 98.5 193 LYS B N 1
ATOM 3255 C CA . LYS B 1 193 ? -2.609 19.062 -1.424 1 98.5 193 LYS B CA 1
ATOM 3256 C C . LYS B 1 193 ? -3.812 18.234 -1.862 1 98.5 193 LYS B C 1
ATOM 3258 O O . LYS B 1 193 ? -4.676 18.719 -2.596 1 98.5 193 LYS B O 1
ATOM 3263 N N . SER B 1 194 ? -3.836 17 -1.496 1 97.81 194 SER B N 1
ATOM 3264 C CA . SER B 1 194 ? -4.949 16.125 -1.841 1 97.81 194 SER B CA 1
ATOM 3265 C C . SER B 1 194 ? -6.266 16.656 -1.291 1 97.81 194 SER B C 1
ATOM 3267 O O . SER B 1 194 ? -7.297 16.594 -1.966 1 97.81 194 SER B O 1
ATOM 3269 N N . PHE B 1 195 ? -6.23 17.125 -0.078 1 97.81 195 PHE B N 1
ATOM 3270 C CA . PHE B 1 195 ? -7.398 17.75 0.546 1 97.81 195 PHE B CA 1
ATOM 3271 C C . PHE B 1 195 ? -7.891 18.922 -0.273 1 97.81 195 PHE B C 1
ATOM 3273 O O . PHE B 1 195 ? -9.086 19.031 -0.567 1 97.81 195 PHE B O 1
ATOM 3280 N N . ILE B 1 196 ? -6.992 19.797 -0.647 1 97.88 196 ILE B N 1
ATOM 3281 C CA . ILE B 1 196 ? -7.309 21 -1.388 1 97.88 196 ILE B CA 1
ATOM 3282 C C . ILE B 1 196 ? -7.883 20.641 -2.756 1 97.88 196 ILE B C 1
ATOM 3284 O O . ILE B 1 196 ? -8.852 21.266 -3.213 1 97.88 196 ILE B O 1
ATOM 3288 N N . GLU B 1 197 ? -7.266 19.672 -3.389 1 96.5 197 GLU B N 1
ATOM 3289 C CA . GLU B 1 197 ? -7.75 19.234 -4.695 1 96.5 197 GLU B CA 1
ATOM 3290 C C . GLU B 1 197 ? -9.18 18.703 -4.605 1 96.5 197 GLU B C 1
ATOM 3292 O O . GLU B 1 197 ? -9.984 18.922 -5.512 1 96.5 197 GLU B O 1
ATOM 3297 N N . GLU B 1 198 ? -9.469 17.969 -3.596 1 94.5 198 GLU B N 1
ATOM 3298 C CA . GLU B 1 198 ? -10.828 17.469 -3.387 1 94.5 198 GLU B CA 1
ATOM 3299 C C . GLU B 1 198 ? -11.812 18.625 -3.205 1 94.5 198 GLU B C 1
ATOM 3301 O O . GLU B 1 198 ? -12.922 18.594 -3.746 1 94.5 198 GLU B O 1
ATOM 3306 N N . LEU B 1 199 ? -11.445 19.641 -2.441 1 94.69 199 LEU B N 1
ATOM 3307 C CA . LEU B 1 199 ? -12.289 20.812 -2.24 1 94.69 199 LEU B CA 1
ATOM 3308 C C . LEU B 1 199 ? -12.562 21.516 -3.564 1 94.69 199 LEU B C 1
ATOM 3310 O O . LEU B 1 199 ? -13.711 21.828 -3.877 1 94.69 199 LEU B O 1
ATOM 3314 N N . LYS B 1 200 ? -11.469 21.703 -4.273 1 94.62 200 LYS B N 1
ATOM 3315 C CA . LYS B 1 200 ? -11.594 22.422 -5.539 1 94.62 200 LYS B CA 1
ATOM 3316 C C . LYS B 1 200 ? -12.469 21.641 -6.523 1 94.62 200 LYS B C 1
ATOM 3318 O O . LYS B 1 200 ? -13.234 22.25 -7.281 1 94.62 200 LYS B O 1
ATOM 3323 N N . SER B 1 201 ? -12.289 20.375 -6.574 1 91.56 201 SER B N 1
ATOM 3324 C CA . SER B 1 201 ? -13.039 19.547 -7.508 1 91.56 201 SER B CA 1
ATOM 3325 C C . SER B 1 201 ? -14.523 19.531 -7.172 1 91.56 201 SER B C 1
ATOM 3327 O O . SER B 1 201 ? -15.367 19.484 -8.062 1 91.56 201 SER B O 1
ATOM 3329 N N . LYS B 1 202 ? -14.914 19.562 -5.98 1 86.19 202 LYS B N 1
ATOM 3330 C CA . LYS B 1 202 ? -16.297 19.391 -5.566 1 86.19 202 LYS B CA 1
ATOM 3331 C C . LYS B 1 202 ? -16.984 20.734 -5.367 1 86.19 202 LYS B C 1
ATOM 3333 O O . LYS B 1 202 ? -18.203 20.859 -5.559 1 86.19 202 LYS B O 1
ATOM 3338 N N . ILE B 1 203 ? -16.281 21.703 -4.867 1 78.38 203 ILE B N 1
ATOM 3339 C CA . ILE B 1 203 ? -16.875 23.016 -4.652 1 78.38 203 ILE B CA 1
ATOM 3340 C C . ILE B 1 203 ? -17 23.766 -5.984 1 78.38 203 ILE B C 1
ATOM 3342 O O . ILE B 1 203 ? -18 24.422 -6.246 1 78.38 203 ILE B O 1
ATOM 3346 N N . ASN B 1 204 ? -15.992 23.734 -6.805 1 66.44 204 ASN B N 1
ATOM 3347 C CA . ASN B 1 204 ? -16.109 24.375 -8.109 1 66.44 204 ASN B CA 1
ATOM 3348 C C . ASN B 1 204 ? -17.125 23.672 -8.992 1 66.44 204 ASN B C 1
ATOM 3350 O O . ASN B 1 204 ? -17.703 24.281 -9.891 1 66.44 204 ASN B O 1
ATOM 3354 N N . ASN B 1 205 ? -17.25 22.328 -8.852 1 58.91 205 ASN B N 1
ATOM 3355 C CA . ASN B 1 205 ? -18.25 21.688 -9.688 1 58.91 205 ASN B CA 1
ATOM 3356 C C . ASN B 1 205 ? -19.672 22.016 -9.227 1 58.91 205 ASN B C 1
ATOM 3358 O O . ASN B 1 205 ? -20.641 21.719 -9.93 1 58.91 205 ASN B O 1
ATOM 3362 N N . GLU B 1 206 ? -19.938 22.438 -7.938 1 50.41 206 GLU B N 1
ATOM 3363 C CA . GLU B 1 206 ? -21.266 22.875 -7.535 1 50.41 206 GLU B CA 1
ATOM 3364 C C . GLU B 1 206 ? -21.547 24.297 -7.988 1 50.41 206 GLU B C 1
ATOM 3366 O O . GLU B 1 206 ? -22.688 24.75 -7.949 1 50.41 206 GLU B O 1
ATOM 3371 N N . ASN B 1 207 ? -20.547 25.156 -8.312 1 42.47 207 ASN B N 1
ATOM 3372 C CA . ASN B 1 207 ? -20.922 26.422 -8.953 1 42.47 207 ASN B CA 1
ATOM 3373 C C . ASN B 1 207 ? -20.906 26.297 -10.477 1 42.47 207 ASN B C 1
ATOM 3375 O O . ASN B 1 207 ? -19.984 25.734 -11.055 1 42.47 207 ASN B O 1
#

Organism: Clostridium tetani (strain Massachusetts / E88) (NCBI:txid212717)

Radius of gyration: 24.26 Å; Cα contacts (8 Å, |Δi|>4): 830; chains: 2; bounding box: 46×74×55 Å

Foldseek 3Di:
DVVVVCVDPVDDDDDDDDAAFEKEFEFEWEADPVRFIKTKWFQWDQPDPPPHRAIAGFITTDDPPDDNVRRHQVSNCQFQVDDPVQKAWPFWDDWDDDPPRYIYTYTYMYGYPDDTDGDVVTTVDMDIGTPVLPLVDFWDKDKDKADDDDDPVPPQVVDVCRPNDPDDIDIDIKTWDDDPRDIHIDPRVVVSNSVSVVCCVPVVVVD/DVVVVCVDPVDDDDDDDDAAFEKEFEFEWEADPVRFIKTKWFQWDQPDPPPHRAIAGQITTDDPPDDNVRRHQVSCCQFQVDDSVQKAWPFWDDWDDDPPRYIYTYTYMYGYPDDTDGDVVTTVDMDIGTLVLPLPDFWDKDKDKADDDDDPVPPLVVDVCRPNDPDDIDIDIKTWDDDPRDIHIDPRVVVSNVVSVVCCVPVVVVD

pLDDT: mean 94.47, std 7.09, range [41.72, 98.75]